Protein AF-A0A3N5EIQ1-F1 (afdb_monomer)

Solvent-accessible surface area (backbone atoms only — not comparable to full-atom values): 29872 Å² total; per-residue (Å²): 108,65,67,77,26,49,30,68,67,49,53,65,46,80,41,81,41,75,64,47,55,27,33,39,35,44,30,34,50,28,81,53,65,60,88,58,40,26,22,29,33,23,51,71,86,40,81,76,41,81,63,47,33,56,21,72,73,45,34,65,56,26,75,36,78,49,78,44,75,75,45,76,23,86,79,37,43,47,42,38,40,38,46,64,76,35,55,64,32,69,38,15,29,43,38,39,42,38,98,91,49,74,52,35,36,24,26,63,31,66,60,51,93,85,22,40,44,40,80,73,75,78,78,66,97,58,64,63,53,59,54,33,25,57,49,26,32,75,44,33,30,74,87,42,8,67,63,49,10,54,48,56,51,68,37,58,100,59,69,84,79,41,56,41,75,84,93,42,59,72,37,70,43,71,29,88,59,57,54,86,64,58,53,65,81,44,50,61,48,60,56,52,59,69,47,56,86,64,43,60,58,68,54,20,38,52,52,44,49,34,55,51,25,52,44,48,23,48,51,31,37,39,46,43,10,19,46,46,24,53,42,47,65,54,43,48,70,75,75,44,69,45,59,46,58,31,90,32,23,30,20,79,84,72,66,73,50,6,26,36,34,35,31,20,77,30,66,80,60,67,83,75,60,78,43,76,48,73,37,43,53,50,71,45,80,42,41,68,43,44,87,45,93,92,42,48,51,46,30,17,17,41,38,33,35,26,30,39,44,32,86,52,65,36,47,24,37,42,33,39,32,25,13,19,21,39,36,34,28,51,71,84,42,76,63,30,86,39,88,52,88,48,73,77,44,77,47,71,27,85,37,74,42,47,49,77,43,71,39,43,37,39,39,38,40,26,27,64,67,66,55,32,34,39,28,40,24,37,50,73,47,53,69,68,58,48,42,48,45,40,62,73,48,51,48,58,47,44,29,53,42,35,53,41,47,53,57,24,50,50,24,46,68,68,52,54,50,36,61,70,50,50,46,34,54,51,36,39,68,71,54,45,41,42,68,74,45,49,57,58,44,55,51,51,22,63,71,66,73,46,82,75,58,71,75,63,48,78,82,82,76,64,80,64,80,71,44,70,31,52,46,70,78,63,55,63,45,48,53,66,35,74,47,74,40,56,37,38,47,50,51,72,59,78,64,82,44,48,31,39,34,35,30,53,66,92,56,94,62,68,49,78,43,72,46,43,79,75,53,94,47,36,28,36,44,76,46,84,37,52,88,52,36,33,34,33,29,38,43,36,27,42,86,93,46,79,44,44,35,44,72,35,38,93,86,49,49,42,60,29,43,50,43,91,114

Radius of gyration: 31.72 Å; Cα contacts (8 Å, |Δi|>4): 1227; chains: 1; bounding box: 74×66×88 Å

Sequence (565 aa):
VLDRTGRDGVCADHLEVPNGTYRVTLQFCEPLPAGRRMFDVLLQGQKVIDGLDITARGGQASALDFRFEAIPVTKGVLDIDFADRIGFPSIAGIIIEGDSFSRRINCGGPAYKNYEADQPPTPRSLPVDDLYREWALHQFGAEVADAAARIFTSMDSRLPEPATWITGPGNVRPNDRAWDEVQKEYTFVDSLQQLRPHVHGKGNLERFDFWLNTFQQMKGMAKLGCLWGAYGRAYDQVVHFKPIPSSMLIPPSASGHGLLGQYFNDTT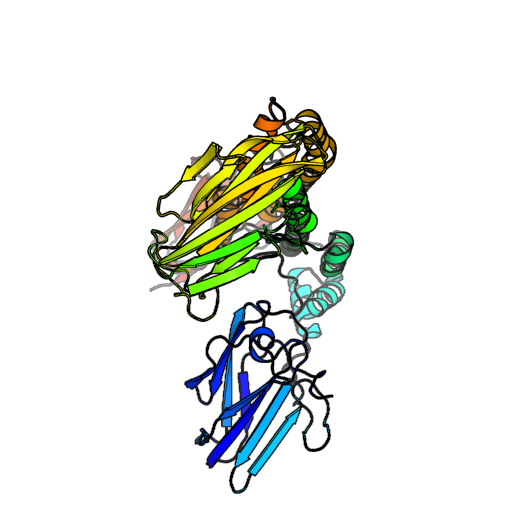RSGAPVLARVDSAIDFHWSRNPPCDGVRPDSFSVRWMGTLLADMSGPGRLGVASDDGARLWVDGRLIVDDWSTHATQATLADFTFEAGRRYDLRLEYFDNTWGAEVQLLGGVMNPDSIRRFVVSTLLPLRKEMVETIHTLYGHLLATVTNSSELGTIANWEQHNFPVLLDDPGAELEKILGRPLSEEMKLSRPYDGPPRVIVPTVRTMAGGNETLRLRVLILSRTPPTDASINWRTMGSARYDSQELKHISRGVYEAVLPVKDADVEYFVAVKVGDQQLYFPASALEMAQTLVVTGY

Structure (mmCIF, N/CA/C/O backbone):
data_AF-A0A3N5EIQ1-F1
#
_entry.id   AF-A0A3N5EIQ1-F1
#
loop_
_atom_site.group_PDB
_atom_site.id
_atom_site.type_symbol
_atom_site.label_atom_id
_atom_site.label_alt_id
_atom_site.label_comp_id
_atom_site.label_asym_id
_atom_site.label_entity_id
_atom_site.label_seq_id
_atom_site.pdbx_PDB_ins_code
_atom_site.Cartn_x
_atom_site.Cartn_y
_atom_site.Cartn_z
_atom_site.occupancy
_atom_site.B_iso_or_equiv
_atom_site.auth_seq_id
_atom_site.auth_comp_id
_atom_site.auth_asym_id
_atom_site.auth_atom_id
_atom_site.pdbx_PDB_model_num
ATOM 1 N N . VAL A 1 1 ? -15.907 -34.937 1.197 1.00 44.56 1 VAL A N 1
ATOM 2 C CA . VAL A 1 1 ? -14.850 -34.942 0.153 1.00 44.56 1 VAL A CA 1
ATOM 3 C C . VAL A 1 1 ? -15.043 -33.812 -0.854 1.00 44.56 1 VAL A C 1
ATOM 5 O O . VAL A 1 1 ? -14.080 -33.101 -1.081 1.00 44.56 1 VAL A O 1
ATOM 8 N N . LEU A 1 2 ? -16.258 -33.593 -1.388 1.00 47.78 2 LEU A N 1
ATOM 9 C CA . LEU A 1 2 ? -16.610 -32.369 -2.148 1.00 47.78 2 LEU A CA 1
ATOM 10 C C . LEU A 1 2 ? -16.484 -31.072 -1.312 1.00 47.78 2 LEU A C 1
ATOM 12 O O . LEU A 1 2 ? -16.389 -29.987 -1.857 1.00 47.78 2 LEU A O 1
ATOM 16 N N . ASP A 1 3 ? -16.438 -31.195 0.016 1.00 47.72 3 ASP A N 1
ATOM 17 C CA . ASP A 1 3 ? -16.150 -30.135 0.998 1.00 47.72 3 ASP A CA 1
ATOM 18 C C . ASP A 1 3 ? -14.651 -29.765 1.102 1.00 47.72 3 ASP A C 1
ATOM 20 O O . ASP A 1 3 ? -14.273 -28.919 1.910 1.00 47.72 3 ASP A O 1
ATOM 24 N N . ARG A 1 4 ? -13.775 -30.429 0.331 1.00 52.53 4 ARG A N 1
ATOM 25 C CA . ARG A 1 4 ? -12.311 -30.236 0.353 1.00 52.53 4 ARG A CA 1
ATOM 26 C C . ARG A 1 4 ? -11.681 -30.085 -1.034 1.00 52.53 4 ARG A C 1
ATOM 28 O O . ARG A 1 4 ? -10.461 -29.975 -1.121 1.00 52.53 4 ARG A O 1
ATOM 35 N N . THR A 1 5 ? -12.479 -30.113 -2.097 1.00 60.88 5 THR A N 1
ATOM 36 C CA . THR A 1 5 ? -12.033 -29.942 -3.485 1.00 60.88 5 THR A CA 1
ATOM 37 C C . THR A 1 5 ? -12.833 -28.809 -4.110 1.00 60.88 5 THR A C 1
ATOM 39 O O . THR A 1 5 ? -14.057 -28.807 -4.025 1.00 60.88 5 THR A O 1
ATOM 42 N N . GLY A 1 6 ? -12.145 -27.826 -4.682 1.00 73.56 6 GLY A N 1
ATOM 43 C CA . GLY A 1 6 ? -12.769 -26.687 -5.341 1.00 73.56 6 GLY A CA 1
ATOM 44 C C . GLY A 1 6 ? -11.808 -26.065 -6.339 1.00 73.56 6 GLY A C 1
ATOM 45 O O . GLY A 1 6 ? -10.592 -26.082 -6.134 1.00 73.56 6 GLY A O 1
ATOM 46 N N . ARG A 1 7 ? -12.359 -25.554 -7.439 1.00 81.88 7 ARG A N 1
ATOM 47 C CA . ARG A 1 7 ? -11.615 -24.751 -8.402 1.00 81.88 7 ARG A CA 1
ATOM 48 C C . ARG A 1 7 ? -11.727 -23.289 -7.975 1.00 81.88 7 ARG A C 1
ATOM 50 O O . ARG A 1 7 ? -12.832 -22.757 -7.924 1.00 81.88 7 ARG A O 1
ATOM 57 N N . ASP A 1 8 ? -10.596 -22.673 -7.652 1.00 81.56 8 ASP A N 1
ATOM 58 C CA . ASP A 1 8 ? -10.480 -21.238 -7.374 1.00 81.56 8 ASP A CA 1
ATOM 59 C C . ASP A 1 8 ? -10.072 -20.483 -8.649 1.00 81.56 8 ASP A C 1
ATOM 61 O O . ASP A 1 8 ? -9.467 -21.069 -9.549 1.00 81.56 8 ASP A O 1
ATOM 65 N N . GLY A 1 9 ? -10.358 -19.178 -8.732 1.00 75.06 9 GLY A N 1
ATOM 66 C CA . GLY A 1 9 ? -9.917 -18.376 -9.885 1.00 75.06 9 GLY A CA 1
ATOM 67 C C . GLY A 1 9 ? -10.737 -18.607 -11.146 1.00 75.06 9 GLY A C 1
ATOM 68 O O . GLY A 1 9 ? -10.230 -18.404 -12.245 1.00 75.06 9 GLY A O 1
ATOM 69 N N . VAL A 1 10 ? -11.978 -19.075 -11.009 1.00 78.56 10 VAL A N 1
ATOM 70 C CA . VAL A 1 10 ? -12.816 -19.417 -12.162 1.00 78.56 10 VAL A CA 1
ATOM 71 C C . VAL A 1 10 ? -13.435 -18.153 -12.739 1.00 78.56 10 VAL A C 1
ATOM 73 O O . VAL A 1 10 ? -14.108 -17.425 -12.019 1.00 78.56 10 VAL A O 1
ATOM 76 N N . CYS A 1 11 ? -13.220 -17.910 -14.032 1.00 78.00 11 CYS A N 1
ATOM 77 C CA . CYS A 1 11 ? -13.864 -16.812 -14.761 1.00 78.00 11 CYS A CA 1
ATOM 78 C C . CYS A 1 11 ? -15.071 -17.301 -15.570 1.00 78.00 11 CYS A C 1
ATOM 80 O O . CYS A 1 11 ? -16.092 -16.625 -15.621 1.00 78.00 11 CYS A O 1
ATOM 82 N N . ALA A 1 12 ? -14.964 -18.480 -16.188 1.00 84.88 12 ALA A N 1
ATOM 83 C CA . ALA A 1 12 ? -16.047 -19.099 -16.941 1.00 84.88 12 ALA A CA 1
ATOM 84 C C . ALA A 1 12 ? -15.842 -20.616 -17.082 1.00 84.88 12 ALA A C 1
ATOM 86 O O . ALA A 1 12 ? -14.709 -21.102 -17.036 1.00 84.88 12 ALA A O 1
ATOM 87 N N . ASP A 1 13 ? -16.938 -21.338 -17.303 1.00 84.38 13 ASP A N 1
ATOM 88 C CA . ASP A 1 13 ? -16.982 -22.727 -17.752 1.00 84.38 13 ASP A CA 1
ATOM 89 C C . ASP A 1 13 ? -17.850 -22.829 -19.013 1.00 84.38 13 ASP A C 1
ATOM 91 O O . ASP A 1 13 ? -19.017 -22.432 -19.017 1.00 84.38 13 ASP A O 1
ATOM 95 N N . HIS A 1 14 ? -17.281 -23.410 -20.072 1.00 90.44 14 HIS A N 1
ATOM 96 C CA . HIS A 1 14 ? -17.964 -23.687 -21.336 1.00 90.44 14 HIS A CA 1
ATOM 97 C C . HIS A 1 14 ? -18.130 -25.198 -21.481 1.00 90.44 14 HIS A C 1
ATOM 99 O O . HIS A 1 14 ? -17.210 -25.908 -21.893 1.00 90.44 14 HIS A O 1
ATOM 105 N N . LEU A 1 15 ? -19.292 -25.713 -21.083 1.00 90.69 15 LEU A N 1
ATOM 106 C CA . LEU A 1 15 ? -19.521 -27.153 -21.001 1.00 90.69 15 LEU A CA 1
ATOM 107 C C . LEU A 1 15 ? -20.270 -27.648 -22.234 1.00 90.69 15 LEU A C 1
ATOM 109 O O . LEU A 1 15 ? -21.439 -27.319 -22.431 1.00 90.69 15 LEU A O 1
ATOM 113 N N . GLU A 1 16 ? -19.616 -28.489 -23.036 1.00 91.94 16 GLU A N 1
ATOM 114 C CA . GLU A 1 16 ? -20.272 -29.173 -24.151 1.00 91.94 16 GLU A CA 1
ATOM 115 C C . GLU A 1 16 ? -21.404 -30.071 -23.633 1.00 91.94 16 GLU A C 1
ATOM 117 O O . GLU A 1 16 ? -21.181 -31.014 -22.860 1.00 91.94 16 GLU A O 1
ATOM 122 N N . VAL A 1 17 ? -22.628 -29.762 -24.059 1.00 93.38 17 VAL A N 1
ATOM 123 C CA . VAL A 1 17 ? -23.848 -30.518 -23.758 1.00 93.38 17 VAL A CA 1
ATOM 124 C C . VAL A 1 17 ? -24.765 -30.499 -24.984 1.00 93.38 17 VAL A C 1
ATOM 126 O O . VAL A 1 17 ? -24.746 -29.529 -25.740 1.00 93.38 17 VAL A O 1
ATOM 129 N N . PRO A 1 18 ? -25.586 -31.536 -25.227 1.00 95.25 18 PRO A N 1
ATOM 130 C CA . PRO A 1 18 ? -26.563 -31.498 -26.312 1.00 95.25 18 PRO A CA 1
ATOM 131 C C . PRO A 1 18 ? -27.481 -30.265 -26.242 1.00 95.25 18 PRO A C 1
ATOM 133 O O . PRO A 1 18 ? -27.691 -29.674 -25.187 1.00 95.25 18 PRO A O 1
ATOM 136 N N . ASN A 1 19 ? -28.074 -29.874 -27.370 1.00 95.19 19 ASN A N 1
ATOM 137 C CA . ASN A 1 19 ? -29.127 -28.862 -27.332 1.00 95.19 19 ASN A CA 1
ATOM 138 C C . ASN A 1 19 ? -30.339 -29.401 -26.571 1.00 95.19 19 ASN A C 1
ATOM 140 O O . ASN A 1 19 ? -30.795 -30.515 -26.829 1.00 95.19 19 ASN A O 1
ATOM 144 N N . GLY A 1 20 ? -30.878 -28.599 -25.661 1.00 94.81 20 GLY A N 1
ATOM 145 C CA . GLY A 1 20 ? -31.955 -29.028 -24.786 1.00 94.81 20 GLY A CA 1
ATOM 146 C C . GLY A 1 20 ? -32.213 -28.051 -23.653 1.00 94.81 20 GLY A C 1
ATOM 147 O O . GLY A 1 20 ? -31.680 -26.942 -23.617 1.00 94.81 20 GLY A O 1
ATOM 148 N N . THR A 1 21 ? -33.056 -28.474 -22.722 1.00 95.88 21 THR A N 1
ATOM 149 C CA . THR A 1 21 ? -33.363 -27.724 -21.510 1.00 95.88 21 THR A CA 1
ATOM 150 C C . THR A 1 21 ? -32.863 -28.511 -20.313 1.00 95.88 21 THR A C 1
ATOM 152 O O . THR A 1 21 ? -33.155 -29.699 -20.182 1.00 95.88 21 THR A O 1
ATOM 155 N N . TYR A 1 22 ? -32.109 -27.842 -19.449 1.00 97.19 22 TYR A N 1
ATOM 156 C CA . TYR A 1 22 ? -31.400 -28.476 -18.351 1.00 97.19 22 TYR A CA 1
ATOM 157 C C . TYR A 1 22 ? -31.787 -27.881 -17.012 1.00 97.19 22 TYR A C 1
ATOM 159 O O . TYR A 1 22 ? -32.065 -26.691 -16.870 1.00 97.19 22 TYR A O 1
ATOM 167 N N . ARG A 1 23 ? -31.733 -28.731 -16.001 1.00 97.94 23 ARG A N 1
ATOM 168 C CA . ARG A 1 23 ? -31.569 -28.326 -14.620 1.00 97.94 23 ARG A CA 1
ATOM 169 C C . ARG A 1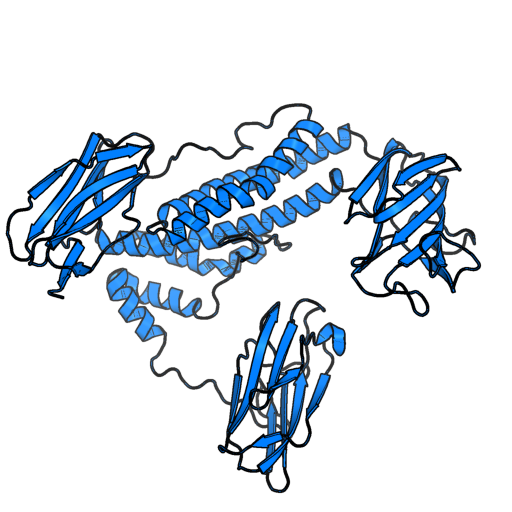 23 ? -30.084 -28.293 -14.305 1.00 97.94 23 ARG A C 1
ATOM 171 O O . ARG A 1 23 ? -29.385 -29.284 -14.511 1.00 97.94 23 ARG A O 1
ATOM 178 N N . VAL A 1 24 ? -29.621 -27.167 -13.783 1.00 97.81 24 VAL A N 1
ATOM 179 C CA . VAL A 1 24 ? -28.218 -26.946 -13.430 1.00 97.81 24 VAL A CA 1
ATOM 180 C C . VAL A 1 24 ? -28.134 -26.718 -11.927 1.00 97.81 24 VAL A C 1
ATOM 182 O O . VAL A 1 24 ? -28.795 -25.826 -11.404 1.00 97.81 24 VAL A O 1
ATOM 185 N N . THR A 1 25 ? -27.351 -27.531 -11.219 1.00 97.88 25 THR A N 1
ATOM 186 C CA . THR A 1 25 ? -27.012 -27.293 -9.808 1.00 97.88 25 THR A CA 1
ATOM 187 C C . THR A 1 25 ? -25.543 -26.923 -9.705 1.00 97.88 25 THR A C 1
ATOM 189 O O . THR A 1 25 ? -24.683 -27.701 -10.115 1.00 97.88 25 THR A O 1
ATOM 192 N N . LEU A 1 26 ? -25.270 -25.747 -9.153 1.00 96.62 26 LEU A N 1
ATOM 193 C CA . LEU A 1 26 ? -23.928 -25.280 -8.830 1.00 96.62 26 LEU A CA 1
ATOM 194 C C . LEU A 1 26 ? -23.684 -25.508 -7.343 1.00 96.62 26 LEU A C 1
ATOM 196 O O . LEU A 1 26 ? -24.507 -25.114 -6.516 1.00 96.62 26 LEU A O 1
ATOM 200 N N . GLN A 1 27 ? -22.579 -26.167 -7.020 1.00 95.00 27 GLN A N 1
ATOM 201 C CA . GLN A 1 27 ? -22.233 -26.570 -5.662 1.00 95.00 27 GLN A CA 1
ATOM 202 C C . GLN A 1 27 ? -20.991 -25.819 -5.204 1.00 95.00 27 GLN A C 1
ATOM 204 O O . GLN A 1 27 ? -19.982 -25.772 -5.909 1.00 95.00 27 GLN A O 1
ATOM 209 N N . PHE A 1 28 ? -21.059 -25.263 -4.003 1.00 93.56 28 PHE A N 1
ATOM 210 C CA . PHE A 1 28 ? -20.037 -24.413 -3.413 1.00 93.56 28 PHE A CA 1
ATOM 211 C C . PHE A 1 28 ? -19.652 -24.925 -2.026 1.00 93.56 28 PHE A C 1
ATOM 213 O O . PHE A 1 28 ? -20.469 -25.499 -1.307 1.00 93.56 28 PHE A O 1
ATOM 220 N N . CYS A 1 29 ? -18.401 -24.699 -1.640 1.00 89.94 29 CYS A N 1
ATOM 221 C CA . CYS A 1 29 ? -17.914 -24.904 -0.283 1.00 89.94 29 CYS A CA 1
ATOM 222 C C . CYS A 1 29 ? -16.720 -23.975 -0.062 1.00 89.94 29 CYS A C 1
ATOM 224 O O . CYS A 1 29 ? -15.819 -23.924 -0.897 1.00 89.94 29 CYS A O 1
ATOM 226 N N . GLU A 1 30 ? -16.710 -23.243 1.049 1.00 87.31 30 GLU A N 1
ATOM 227 C CA . GLU A 1 30 ? -15.716 -22.198 1.298 1.00 87.31 30 GLU A CA 1
ATOM 228 C C . GLU A 1 30 ? -15.055 -22.373 2.670 1.00 87.31 30 GLU A C 1
ATOM 230 O O . GLU A 1 30 ? -15.735 -22.258 3.691 1.00 87.31 30 GLU A O 1
ATOM 235 N N . PRO A 1 31 ? -13.738 -22.641 2.739 1.00 83.69 31 PRO A N 1
ATOM 236 C CA . PRO A 1 31 ? -13.016 -22.656 4.007 1.00 83.69 31 PRO A CA 1
ATOM 237 C C . PRO A 1 31 ? -12.703 -21.255 4.557 1.00 83.69 31 PRO A C 1
ATOM 239 O O . PRO A 1 31 ? -12.363 -21.149 5.737 1.00 83.69 31 PRO A O 1
ATOM 242 N N . LEU A 1 32 ? -12.767 -20.192 3.748 1.00 83.00 32 LEU A N 1
ATOM 243 C CA . LEU A 1 32 ? -12.453 -18.828 4.186 1.00 83.00 32 LEU A CA 1
ATOM 244 C C . LEU A 1 32 ? -13.567 -18.211 5.060 1.00 83.00 32 LEU A C 1
ATOM 246 O O . LEU A 1 32 ? -14.737 -18.563 4.916 1.00 83.00 32 LEU A O 1
ATOM 250 N N . PRO A 1 33 ? -13.241 -17.253 5.952 1.00 86.94 33 PRO A N 1
ATOM 251 C CA . PRO A 1 33 ? -14.244 -16.451 6.655 1.00 86.94 33 PRO A CA 1
ATOM 252 C C . PRO A 1 33 ? -15.137 -15.636 5.704 1.00 86.94 33 PRO A C 1
ATOM 254 O O . PRO A 1 33 ? -14.731 -15.314 4.585 1.00 86.94 33 PRO A O 1
ATOM 257 N N . ALA A 1 34 ? -16.324 -15.246 6.181 1.00 90.00 34 ALA A N 1
ATOM 258 C CA . ALA A 1 34 ? -17.224 -14.341 5.461 1.00 90.00 34 ALA A CA 1
ATOM 259 C C . ALA A 1 34 ? -16.532 -13.009 5.108 1.00 90.00 34 ALA A C 1
ATOM 261 O O . ALA A 1 34 ? -15.624 -12.552 5.805 1.00 90.00 34 ALA A O 1
ATOM 262 N N . GLY A 1 35 ? -16.949 -12.396 4.003 1.00 84.19 35 GLY A N 1
ATOM 263 C CA . GLY A 1 35 ? -16.434 -11.131 3.477 1.00 84.19 35 GLY A CA 1
ATOM 264 C C . GLY A 1 35 ? -15.108 -11.240 2.721 1.00 84.19 35 GLY A C 1
ATOM 265 O O . GLY A 1 35 ? -14.626 -10.245 2.185 1.00 84.19 35 GLY A O 1
ATOM 266 N N . ARG A 1 36 ? -14.494 -12.429 2.655 1.00 86.00 36 ARG A N 1
ATOM 267 C CA . ARG A 1 36 ? -13.220 -12.639 1.941 1.00 86.00 36 ARG A CA 1
ATOM 268 C C . ARG A 1 36 ? -13.395 -12.909 0.452 1.00 86.00 36 ARG A C 1
ATOM 270 O O . ARG A 1 36 ? -12.456 -12.657 -0.301 1.00 86.00 36 ARG A O 1
ATOM 277 N N . ARG A 1 37 ? -14.561 -13.420 0.049 1.00 88.00 37 ARG A N 1
ATOM 278 C CA . ARG A 1 37 ? -14.877 -13.757 -1.337 1.00 88.00 37 ARG A CA 1
ATOM 279 C C . ARG A 1 37 ? -16.328 -13.414 -1.661 1.00 88.00 37 ARG A C 1
ATOM 281 O O . ARG A 1 37 ? -17.230 -13.867 -0.964 1.00 88.00 37 ARG A O 1
ATOM 288 N N . MET A 1 38 ? -16.535 -12.623 -2.707 1.00 92.06 38 MET A N 1
ATOM 289 C CA . MET A 1 38 ? -17.845 -12.226 -3.209 1.00 92.06 38 MET A CA 1
ATOM 290 C C . MET A 1 38 ? -17.814 -12.143 -4.732 1.00 92.06 38 MET A C 1
ATOM 292 O O . MET A 1 38 ? -16.933 -11.490 -5.291 1.00 92.06 38 MET A O 1
ATOM 296 N N . PHE A 1 39 ? -18.773 -12.782 -5.400 1.00 94.56 39 PHE A N 1
ATOM 297 C CA . PHE A 1 39 ? -18.836 -12.817 -6.862 1.00 94.56 39 PHE A CA 1
ATOM 298 C C . PHE A 1 39 ? -20.258 -13.043 -7.383 1.00 94.56 39 PHE A C 1
ATOM 300 O O . PHE A 1 39 ? -21.110 -13.594 -6.691 1.00 94.56 39 PHE A O 1
ATOM 307 N N . ASP A 1 40 ? -20.515 -12.623 -8.616 1.00 95.31 40 ASP A N 1
ATOM 308 C CA . ASP A 1 40 ? -21.752 -12.921 -9.334 1.00 95.31 40 ASP A CA 1
ATOM 309 C C . ASP A 1 40 ? -21.610 -14.222 -10.123 1.00 95.31 40 ASP A C 1
ATOM 311 O O . ASP A 1 40 ? -20.507 -14.596 -10.523 1.00 95.31 40 ASP A O 1
ATOM 315 N N . VAL A 1 41 ? -22.741 -14.871 -10.403 1.00 97.00 41 VAL A N 1
ATOM 316 C CA . VAL A 1 41 ? -22.807 -16.021 -11.310 1.00 97.00 41 VAL A CA 1
ATOM 317 C C . VAL A 1 41 ? -23.822 -15.744 -12.404 1.00 97.00 41 VAL A C 1
ATOM 319 O O . VAL A 1 41 ? -24.947 -15.313 -12.124 1.00 97.00 41 VAL A O 1
ATOM 322 N N . LEU A 1 42 ? -23.438 -16.014 -13.646 1.00 97.06 42 LEU A N 1
ATOM 323 C CA . LEU A 1 42 ? -24.301 -15.945 -14.809 1.00 97.06 42 LEU A CA 1
ATOM 324 C C . LEU A 1 42 ? -24.448 -17.336 -15.430 1.00 97.06 42 LEU A C 1
ATOM 326 O O . LEU A 1 42 ? -23.495 -18.106 -15.488 1.00 97.06 42 LEU A O 1
ATOM 330 N N . LEU A 1 43 ? -25.649 -17.650 -15.908 1.00 96.00 43 LEU A N 1
ATOM 331 C CA . LEU A 1 43 ? -25.927 -18.830 -16.722 1.00 96.00 43 LEU A CA 1
ATOM 332 C C . LEU A 1 43 ? -26.464 -18.372 -18.069 1.00 96.00 43 LEU A C 1
ATOM 334 O O . LEU A 1 43 ? -27.436 -17.615 -18.118 1.00 96.00 43 LEU A O 1
ATOM 338 N N . GLN A 1 44 ? -25.841 -18.821 -19.160 1.00 93.69 44 GLN A N 1
ATOM 339 C CA . GLN A 1 44 ? -26.194 -18.405 -20.524 1.00 93.69 44 GLN A CA 1
ATOM 340 C C . GLN A 1 44 ? -26.244 -16.868 -20.671 1.00 93.69 44 GLN A C 1
ATOM 342 O O . GLN A 1 44 ? -27.165 -16.310 -21.277 1.00 93.69 44 GLN A O 1
ATOM 347 N N . GLY A 1 45 ? -25.286 -16.169 -20.046 1.00 91.44 45 GLY A N 1
ATOM 348 C CA . GLY A 1 45 ? -25.186 -14.705 -20.035 1.00 91.44 45 GLY A CA 1
ATOM 349 C C . GLY A 1 45 ? -26.227 -13.969 -19.178 1.00 91.44 45 GLY A C 1
ATOM 350 O O . GLY A 1 45 ? -26.236 -12.739 -19.156 1.00 91.44 45 GLY A O 1
ATOM 351 N N . GLN A 1 46 ? -27.112 -14.675 -18.467 1.00 94.12 46 GLN A N 1
ATOM 352 C CA . GLN A 1 46 ? -28.068 -14.077 -17.530 1.00 94.12 46 GLN A CA 1
ATOM 353 C C . GLN A 1 46 ? -27.552 -14.194 -16.103 1.00 94.12 46 GLN A C 1
ATOM 355 O O . GLN A 1 46 ? -27.227 -15.290 -15.659 1.00 94.12 46 GLN A O 1
ATOM 360 N N . LYS A 1 47 ? -27.515 -13.085 -15.356 1.00 96.19 47 LYS A N 1
ATOM 361 C CA . LYS A 1 47 ? -27.123 -13.110 -13.941 1.00 96.19 47 LYS A CA 1
ATOM 362 C C . LYS A 1 47 ? -28.157 -13.877 -13.119 1.00 96.19 47 LYS A C 1
ATOM 364 O O . LYS A 1 47 ? -29.315 -13.474 -13.051 1.00 96.19 47 LYS A O 1
ATOM 369 N N . VAL A 1 48 ? -27.719 -14.966 -12.495 1.00 97.12 48 VAL A N 1
ATOM 370 C CA . VAL A 1 48 ? -28.553 -15.859 -11.681 1.00 97.12 48 VAL A CA 1
ATOM 371 C C . VAL A 1 48 ? -28.199 -15.825 -10.194 1.00 97.12 48 VAL A C 1
ATOM 373 O O . VAL A 1 48 ? -29.042 -16.168 -9.367 1.00 97.12 48 VAL A O 1
ATOM 376 N N . ILE A 1 49 ? -26.989 -15.379 -9.839 1.00 96.81 49 ILE A N 1
ATOM 377 C CA . ILE A 1 49 ? -26.600 -15.061 -8.460 1.00 96.81 49 ILE A CA 1
ATOM 378 C C . ILE A 1 49 ? -25.919 -13.688 -8.447 1.00 96.81 49 ILE A C 1
ATOM 380 O O . ILE A 1 49 ? -25.035 -13.426 -9.260 1.00 96.81 49 ILE A O 1
ATOM 384 N N . ASP A 1 50 ? -26.345 -12.819 -7.532 1.00 96.19 50 ASP A N 1
ATOM 385 C CA . ASP A 1 50 ? -25.826 -11.461 -7.341 1.00 96.19 50 ASP A CA 1
ATOM 386 C C . ASP A 1 50 ? -25.099 -11.379 -5.989 1.00 96.19 50 ASP A C 1
ATOM 388 O O . ASP A 1 50 ? -25.727 -11.528 -4.941 1.00 96.19 50 ASP A O 1
ATOM 392 N N . GLY A 1 51 ? -23.778 -11.189 -6.015 1.00 94.06 51 GLY A N 1
ATOM 393 C CA . GLY A 1 51 ? -22.939 -10.991 -4.834 1.00 94.06 51 GLY A CA 1
ATOM 394 C C . GLY A 1 51 ? -22.886 -12.184 -3.875 1.00 94.06 51 GLY A C 1
ATOM 395 O O . GLY A 1 51 ? -23.111 -12.017 -2.678 1.00 94.06 51 GLY A O 1
ATOM 396 N N . LEU A 1 52 ? -22.581 -13.386 -4.370 1.00 96.25 52 LEU A N 1
ATOM 397 C CA . LEU A 1 52 ? -22.460 -14.587 -3.544 1.00 96.25 52 LEU A CA 1
ATOM 398 C C . LEU A 1 52 ? -21.256 -14.517 -2.602 1.00 96.25 52 LEU A C 1
ATOM 400 O O . LEU A 1 52 ? -20.117 -14.631 -3.045 1.00 96.25 52 LEU A O 1
ATOM 404 N N . ASP A 1 53 ? -21.528 -14.448 -1.302 1.00 95.88 53 ASP A N 1
ATOM 405 C CA . ASP A 1 53 ? -20.596 -14.831 -0.240 1.00 95.88 53 ASP A CA 1
ATOM 406 C C . ASP A 1 53 ? -20.995 -16.217 0.289 1.00 95.88 53 ASP A C 1
ATOM 408 O O . ASP A 1 53 ? -22.030 -16.384 0.945 1.00 95.88 53 ASP A O 1
ATOM 412 N N . ILE A 1 54 ? -20.186 -17.228 -0.039 1.00 93.44 54 ILE A N 1
ATOM 413 C CA . ILE A 1 54 ? -20.470 -18.632 0.289 1.00 93.44 54 ILE A CA 1
ATOM 414 C C . ILE A 1 54 ? -20.525 -18.826 1.810 1.00 93.44 54 ILE A C 1
ATOM 416 O O . ILE A 1 54 ? -21.441 -19.481 2.306 1.00 93.44 54 ILE A O 1
ATOM 420 N N . THR A 1 55 ? -19.592 -18.234 2.559 1.00 91.88 55 THR A N 1
ATOM 421 C CA . THR A 1 55 ? -19.492 -18.423 4.013 1.00 91.88 55 THR A CA 1
ATOM 422 C C . THR A 1 55 ? -20.588 -17.673 4.753 1.00 91.88 55 THR A C 1
ATOM 424 O O . THR A 1 55 ? -21.177 -18.229 5.680 1.00 91.88 55 THR A O 1
ATOM 427 N N . ALA A 1 56 ? -20.922 -16.452 4.331 1.00 91.62 56 ALA A N 1
ATOM 428 C CA . ALA A 1 56 ? -22.045 -15.715 4.908 1.00 91.62 56 ALA A CA 1
ATOM 429 C C . ALA A 1 56 ? -23.387 -16.416 4.644 1.00 91.62 56 ALA A C 1
ATOM 431 O O . ALA A 1 56 ? -24.300 -16.335 5.466 1.00 91.62 56 ALA A O 1
ATOM 432 N N . ARG A 1 57 ? -23.519 -17.106 3.502 1.00 91.31 57 ARG A N 1
ATOM 433 C CA . ARG A 1 57 ? -24.776 -17.745 3.100 1.00 91.31 57 ARG A CA 1
ATOM 434 C C . ARG A 1 57 ? -24.943 -19.176 3.608 1.00 91.31 57 ARG A C 1
ATOM 436 O O . ARG A 1 57 ? -26.044 -19.535 4.015 1.00 91.31 57 ARG A O 1
ATOM 443 N N . GLY A 1 58 ? -23.894 -19.990 3.529 1.00 85.75 58 GLY A N 1
ATOM 444 C CA . GLY A 1 58 ? -23.916 -21.424 3.830 1.00 85.75 58 GLY A CA 1
ATOM 445 C C . GLY A 1 58 ? -23.196 -21.818 5.120 1.00 85.75 58 GLY A C 1
ATOM 446 O O . GLY A 1 58 ? -23.394 -22.931 5.598 1.00 85.75 58 GLY A O 1
ATOM 447 N N . GLY A 1 59 ? -22.398 -20.919 5.703 1.00 84.88 59 GLY A N 1
ATOM 448 C CA . GLY A 1 59 ? -21.500 -21.221 6.816 1.00 84.88 59 GLY A CA 1
ATOM 449 C C . GLY A 1 59 ? -20.118 -21.686 6.349 1.00 84.88 59 GLY A C 1
ATOM 450 O O . GLY A 1 59 ? -19.940 -22.212 5.251 1.00 84.88 59 GLY A O 1
ATOM 451 N N . GLN A 1 60 ? -19.111 -21.485 7.200 1.00 86.06 60 GLN A N 1
ATOM 452 C CA . GLN A 1 60 ? -17.725 -21.828 6.879 1.00 86.06 60 GLN A CA 1
ATOM 453 C C . GLN A 1 60 ? -17.562 -23.348 6.739 1.00 86.06 60 GLN A C 1
ATOM 455 O O . GLN A 1 60 ? -18.083 -24.116 7.549 1.00 86.06 60 GLN A O 1
ATOM 460 N N . ALA A 1 61 ? -16.836 -23.774 5.705 1.00 83.50 61 ALA A N 1
ATOM 461 C CA . ALA A 1 61 ? -16.589 -25.170 5.338 1.00 83.50 61 ALA A CA 1
ATOM 462 C C . ALA A 1 61 ? -17.869 -26.019 5.196 1.00 83.50 61 ALA A C 1
ATOM 464 O O . ALA A 1 61 ? -17.855 -27.229 5.431 1.00 83.50 61 ALA A O 1
ATOM 465 N N . SER A 1 62 ? -18.981 -25.378 4.834 1.00 85.81 62 SER A N 1
ATOM 466 C CA . SER A 1 62 ? -20.277 -26.024 4.642 1.00 85.81 62 SER A CA 1
ATOM 467 C C . SER A 1 62 ? -20.652 -26.040 3.163 1.00 85.81 62 SER A C 1
ATOM 469 O O . SER A 1 62 ? -20.338 -25.112 2.417 1.00 85.81 62 SER A O 1
ATOM 471 N N . ALA A 1 63 ? -21.317 -27.113 2.736 1.00 87.94 63 ALA A N 1
ATOM 472 C CA . ALA A 1 63 ? -21.797 -27.241 1.367 1.00 87.94 63 ALA A CA 1
ATOM 473 C C . ALA A 1 63 ? -22.994 -26.311 1.124 1.00 87.94 63 ALA A C 1
ATOM 475 O O . ALA A 1 63 ? -23.919 -26.253 1.937 1.00 87.94 63 ALA A O 1
ATOM 476 N N . LEU A 1 64 ? -22.986 -25.625 -0.015 1.00 93.12 64 LEU A N 1
ATOM 477 C CA . LEU A 1 64 ? -24.032 -24.711 -0.447 1.00 93.12 64 LEU A CA 1
ATOM 478 C C . LEU A 1 64 ? -24.376 -24.983 -1.913 1.00 93.12 64 LEU A C 1
ATOM 480 O O . LEU A 1 64 ? -23.532 -24.822 -2.789 1.00 93.12 64 LEU A O 1
ATOM 484 N N . ASP A 1 65 ? -25.628 -25.348 -2.175 1.00 95.38 65 ASP A N 1
ATOM 485 C CA . ASP A 1 65 ? -26.102 -25.696 -3.515 1.00 95.38 65 ASP A CA 1
ATOM 486 C C . ASP A 1 65 ? -27.094 -24.644 -4.032 1.00 95.38 65 ASP A C 1
ATOM 488 O O . ASP A 1 65 ? -28.055 -24.283 -3.348 1.00 95.38 65 ASP A O 1
ATOM 492 N N . PHE A 1 66 ? -26.903 -24.204 -5.275 1.00 97.06 66 PHE A N 1
ATOM 493 C CA . PHE A 1 66 ? -27.857 -23.377 -6.012 1.00 97.06 66 PHE A CA 1
ATOM 494 C C . PHE A 1 66 ? -28.379 -24.141 -7.211 1.00 97.06 66 PHE A C 1
ATOM 496 O O . PHE A 1 66 ? -27.606 -24.608 -8.045 1.00 97.06 66 PHE A O 1
ATOM 503 N N . ARG A 1 67 ? -29.701 -24.256 -7.307 1.00 97.69 67 ARG A N 1
ATOM 504 C CA . ARG A 1 67 ? -30.367 -25.030 -8.348 1.00 97.69 67 ARG A CA 1
ATOM 505 C C . ARG A 1 67 ? -31.190 -24.124 -9.248 1.00 97.69 67 ARG A C 1
ATOM 507 O O . ARG A 1 67 ? -32.046 -23.382 -8.774 1.00 97.69 67 ARG A O 1
ATOM 514 N N . PHE A 1 68 ? -30.955 -24.253 -10.545 1.00 97.44 68 PHE A N 1
ATOM 515 C CA . PHE A 1 68 ? -31.603 -23.491 -11.598 1.00 97.44 68 PHE A CA 1
ATOM 516 C C . PHE A 1 68 ? -32.346 -24.447 -12.521 1.00 97.44 68 PHE A C 1
ATOM 518 O O . PHE A 1 68 ? -31.779 -25.419 -13.021 1.00 97.44 68 PHE A O 1
ATOM 525 N N . GLU A 1 69 ? -33.634 -24.194 -12.711 1.00 96.75 69 GLU A N 1
ATOM 526 C CA . GLU A 1 69 ? -34.496 -25.006 -13.564 1.00 96.75 69 GLU A CA 1
ATOM 527 C C . GLU A 1 69 ? -34.627 -24.369 -14.946 1.00 96.75 69 GLU A C 1
ATOM 529 O O . GLU A 1 69 ? -34.529 -23.153 -15.100 1.00 96.75 69 GLU A O 1
ATOM 534 N N . ALA A 1 70 ? -34.925 -25.206 -15.936 1.00 94.12 70 ALA A N 1
ATOM 535 C CA . ALA A 1 70 ? -35.292 -24.779 -17.279 1.00 94.12 70 ALA A CA 1
ATOM 536 C C . ALA A 1 70 ? -34.245 -23.906 -18.009 1.00 94.12 70 ALA A C 1
ATOM 538 O O . ALA A 1 70 ? -34.611 -22.985 -18.737 1.00 94.12 70 ALA A O 1
ATOM 539 N N . ILE A 1 71 ? -32.951 -24.216 -17.867 1.00 96.88 71 ILE A N 1
ATOM 540 C CA . ILE A 1 71 ? -31.856 -23.520 -18.558 1.00 96.88 71 ILE A CA 1
ATOM 541 C C . ILE A 1 71 ? -31.766 -23.985 -20.020 1.00 96.88 71 ILE A C 1
ATOM 543 O O . ILE A 1 71 ? -31.473 -25.160 -20.262 1.00 96.88 71 ILE A O 1
ATOM 547 N N . PRO A 1 72 ? -32.016 -23.111 -21.014 1.00 95.62 72 PRO A N 1
ATOM 548 C CA . PRO A 1 72 ? -31.988 -23.495 -22.419 1.00 95.62 72 PRO A CA 1
ATOM 549 C C . PRO A 1 72 ? -30.560 -23.490 -22.980 1.00 95.62 72 PRO A C 1
ATOM 551 O O . PRO A 1 72 ? -29.839 -22.498 -22.877 1.00 95.62 72 PRO A O 1
ATOM 554 N N . VAL A 1 73 ? -30.176 -24.565 -23.665 1.00 95.75 73 VAL A N 1
ATOM 555 C CA . VAL A 1 73 ? -28.932 -24.673 -24.437 1.00 95.75 73 VAL A CA 1
ATOM 556 C C . VAL A 1 73 ? -29.271 -24.861 -25.913 1.00 95.75 73 VAL A C 1
ATOM 558 O O . VAL A 1 73 ? -29.931 -25.825 -26.295 1.00 95.75 73 VAL A O 1
ATOM 561 N N . THR A 1 74 ? -28.832 -23.915 -26.748 1.00 93.69 74 THR A N 1
ATOM 562 C CA . THR A 1 74 ? -29.162 -23.865 -28.188 1.00 93.69 74 THR A CA 1
ATOM 563 C C . THR A 1 74 ? -27.949 -23.989 -29.111 1.00 93.69 74 THR A C 1
ATOM 565 O O . THR A 1 74 ? -28.113 -24.208 -30.313 1.00 93.69 74 THR A O 1
ATOM 568 N N . LYS A 1 75 ? -26.734 -23.871 -28.563 1.00 90.81 75 LYS A N 1
ATOM 569 C CA . LYS A 1 75 ? -25.465 -23.873 -29.310 1.00 90.81 75 LYS A CA 1
ATOM 570 C C . LYS A 1 75 ? -24.543 -25.043 -28.948 1.00 90.81 75 LYS A C 1
ATOM 572 O O . LYS A 1 75 ? -23.358 -24.991 -29.242 1.00 90.81 75 LYS A O 1
ATOM 577 N N . GLY A 1 76 ? -25.072 -26.076 -28.299 1.00 92.75 76 GLY A N 1
ATOM 578 C CA . GLY A 1 76 ? -24.309 -27.244 -27.857 1.00 92.75 76 GLY A CA 1
ATOM 579 C C . GLY A 1 76 ? -23.360 -26.969 -26.685 1.00 92.75 76 GLY A C 1
ATOM 580 O O . GLY A 1 76 ? -22.500 -27.793 -26.386 1.00 92.75 76 GLY A O 1
ATOM 581 N N . VAL A 1 77 ? -23.486 -25.802 -26.048 1.00 93.38 77 VAL A N 1
ATOM 582 C CA . VAL A 1 77 ? -22.626 -25.344 -24.954 1.00 93.38 77 VAL A CA 1
ATOM 583 C C . VAL A 1 77 ? -23.494 -24.703 -23.874 1.00 93.38 77 VAL A C 1
ATOM 585 O O . VAL A 1 77 ? -24.362 -23.875 -24.173 1.00 93.38 77 VAL A O 1
ATOM 588 N N . LEU A 1 78 ? -23.279 -25.128 -22.630 1.00 95.31 78 LEU A N 1
ATOM 589 C CA . LEU A 1 78 ? -23.771 -24.463 -21.430 1.00 95.31 78 LEU A CA 1
ATOM 590 C C . LEU A 1 78 ? -22.672 -23.532 -20.913 1.00 95.31 78 LEU A C 1
ATOM 592 O O . LEU A 1 78 ? -21.628 -24.010 -20.468 1.00 95.31 78 LEU A O 1
ATOM 596 N N . ASP A 1 79 ? -22.942 -22.232 -20.958 1.00 94.94 79 ASP A N 1
ATOM 597 C CA . ASP A 1 79 ? -22.058 -21.186 -20.459 1.00 94.94 79 ASP A CA 1
ATOM 598 C C . ASP A 1 79 ? -22.396 -20.855 -19.000 1.00 94.94 79 ASP A C 1
ATOM 600 O O . ASP A 1 79 ? -23.556 -20.582 -18.654 1.00 94.94 79 ASP A O 1
ATOM 604 N N . ILE A 1 80 ? -21.370 -20.880 -18.151 1.00 95.62 80 ILE A N 1
ATOM 605 C CA . ILE A 1 80 ? -21.422 -20.482 -16.744 1.00 95.62 80 ILE A CA 1
ATOM 606 C C . ILE A 1 80 ? -20.325 -19.443 -16.529 1.00 95.62 80 ILE A C 1
ATOM 608 O O . ILE A 1 80 ? -19.150 -19.793 -16.565 1.00 95.62 80 ILE A O 1
ATOM 612 N N . ASP A 1 81 ? -20.689 -18.187 -16.292 1.00 93.31 81 ASP A N 1
ATOM 613 C CA . ASP A 1 81 ? -19.719 -17.111 -16.070 1.00 93.31 81 ASP A CA 1
ATOM 614 C C . ASP A 1 81 ? -19.694 -16.696 -14.600 1.00 93.31 81 ASP A C 1
ATOM 616 O O . ASP A 1 81 ? -20.722 -16.685 -13.916 1.00 93.31 81 ASP A O 1
ATOM 620 N N . PHE A 1 82 ? -18.519 -16.294 -14.127 1.00 94.00 82 PHE A N 1
ATOM 621 C CA . PHE A 1 82 ? -18.305 -15.783 -12.781 1.00 94.00 82 PHE A CA 1
ATOM 622 C C . PHE A 1 82 ? -17.692 -14.389 -12.873 1.00 94.00 82 PHE A C 1
ATOM 624 O O . PHE A 1 82 ? -16.680 -14.195 -13.543 1.00 94.00 82 PHE A O 1
ATOM 631 N N . ALA A 1 83 ? -18.294 -13.414 -12.192 1.00 89.44 83 ALA A N 1
ATOM 632 C CA . ALA A 1 83 ? -17.758 -12.055 -12.136 1.00 89.44 83 ALA A CA 1
ATOM 633 C C . ALA A 1 83 ? -17.336 -11.729 -10.706 1.00 89.44 83 ALA A C 1
ATOM 635 O O . ALA A 1 83 ? -18.172 -11.653 -9.803 1.00 89.44 83 ALA A O 1
ATOM 636 N N . ASP A 1 84 ? -16.037 -11.561 -10.491 1.00 88.50 84 ASP A N 1
ATOM 637 C CA . ASP A 1 84 ? -15.479 -11.253 -9.185 1.00 88.50 84 ASP A CA 1
ATOM 638 C C . ASP A 1 84 ? -15.873 -9.851 -8.703 1.00 88.50 84 ASP A C 1
ATOM 640 O O . ASP A 1 84 ? -16.030 -8.906 -9.476 1.00 88.50 84 ASP A O 1
ATOM 644 N N . ARG A 1 85 ? -16.062 -9.719 -7.388 1.00 88.75 85 ARG A N 1
ATOM 645 C CA . ARG A 1 85 ? -16.214 -8.425 -6.704 1.00 88.75 85 ARG A CA 1
ATOM 646 C C . ARG A 1 85 ? -15.164 -8.258 -5.619 1.00 88.75 85 ARG A C 1
ATOM 648 O O . ARG A 1 85 ? -14.553 -7.202 -5.492 1.00 88.75 85 ARG A O 1
ATOM 655 N N . ILE A 1 86 ? -14.979 -9.304 -4.818 1.00 83.25 86 ILE A N 1
ATOM 656 C CA . ILE A 1 86 ? -13.977 -9.385 -3.757 1.00 83.25 86 ILE A CA 1
ATOM 657 C C . ILE A 1 86 ? -13.372 -10.781 -3.837 1.00 83.25 86 ILE A C 1
ATOM 659 O O . ILE A 1 86 ? -14.096 -11.755 -3.673 1.00 83.25 86 ILE A O 1
ATOM 663 N N . GLY A 1 87 ? -12.064 -10.893 -4.062 1.00 80.50 87 GLY A N 1
ATOM 664 C CA . GLY A 1 87 ? -11.398 -12.193 -4.195 1.00 80.50 87 GLY A CA 1
ATOM 665 C C . GLY A 1 87 ? -11.858 -13.003 -5.415 1.00 80.50 87 GLY A C 1
ATOM 666 O O . GLY A 1 87 ? -12.805 -12.654 -6.113 1.00 80.50 87 GLY A O 1
ATOM 667 N N . PHE A 1 88 ? -11.166 -14.106 -5.683 1.00 85.50 88 PHE A N 1
ATOM 668 C CA . PHE A 1 88 ? -11.422 -14.918 -6.870 1.00 85.50 88 PHE A CA 1
ATOM 669 C C . PHE A 1 88 ? -12.600 -15.884 -6.681 1.00 85.50 88 PHE A C 1
ATOM 671 O O . PHE A 1 88 ? -12.619 -16.561 -5.651 1.00 85.50 88 PHE A O 1
ATOM 678 N N . PRO A 1 89 ? -13.528 -16.040 -7.649 1.00 89.69 89 PRO A N 1
ATOM 679 C CA . PRO A 1 89 ? -14.653 -16.967 -7.555 1.00 89.69 89 PRO A CA 1
ATOM 680 C C . PRO A 1 89 ? -14.208 -18.412 -7.325 1.00 89.69 89 PRO A C 1
ATOM 682 O O . PRO A 1 89 ? -13.096 -18.804 -7.689 1.00 89.69 89 PRO A O 1
ATOM 685 N N . SER A 1 90 ? -15.086 -19.199 -6.707 1.00 90.81 90 SER A N 1
ATOM 686 C CA . SER A 1 90 ? -14.861 -20.618 -6.422 1.00 90.81 90 SER A CA 1
ATOM 687 C C . SER A 1 90 ? -16.079 -21.443 -6.800 1.00 90.81 90 SER A C 1
ATOM 689 O O . SER A 1 90 ? -17.205 -20.967 -6.669 1.00 90.81 90 SER A O 1
ATOM 691 N N . ILE A 1 91 ? -15.851 -22.682 -7.233 1.00 93.44 91 ILE A N 1
ATOM 692 C CA . ILE A 1 91 ? -16.893 -23.693 -7.417 1.00 93.44 91 ILE A CA 1
ATOM 693 C C . ILE A 1 91 ? -16.363 -25.083 -7.046 1.00 93.44 91 ILE A C 1
ATOM 695 O O . ILE A 1 91 ? -15.228 -25.438 -7.367 1.00 93.44 91 ILE A O 1
ATOM 699 N N . ALA A 1 92 ? -17.182 -25.875 -6.352 1.00 92.56 92 ALA A N 1
ATOM 700 C CA . ALA A 1 92 ? -16.831 -27.218 -5.879 1.00 92.56 92 ALA A CA 1
ATOM 701 C C . ALA A 1 92 ? -17.416 -28.328 -6.764 1.00 92.56 92 ALA A C 1
ATOM 703 O O . ALA A 1 92 ? -16.835 -29.405 -6.896 1.00 92.56 92 ALA A O 1
ATOM 704 N N . GLY A 1 93 ? -18.556 -28.079 -7.409 1.00 93.50 93 GLY A N 1
ATOM 705 C CA . GLY A 1 93 ? -19.140 -29.047 -8.326 1.00 93.50 93 GLY A CA 1
ATOM 706 C C . GLY A 1 93 ? -20.239 -28.477 -9.204 1.00 93.50 93 GLY A C 1
ATOM 707 O O . GLY A 1 93 ? -20.894 -27.493 -8.863 1.00 93.50 93 GLY A O 1
ATOM 708 N N . ILE A 1 94 ? -20.454 -29.134 -10.340 1.00 95.69 94 ILE A N 1
ATOM 709 C CA . ILE A 1 94 ? -21.503 -28.789 -11.303 1.00 95.69 94 ILE A CA 1
ATOM 710 C C . ILE A 1 94 ? -22.310 -30.047 -11.599 1.00 95.69 94 ILE A C 1
ATOM 712 O O . ILE A 1 94 ? -21.746 -31.090 -11.929 1.00 95.69 94 ILE A O 1
ATOM 716 N N . ILE A 1 95 ? -23.633 -29.957 -11.500 1.00 96.69 95 ILE A N 1
ATOM 717 C CA . ILE A 1 95 ? -24.570 -31.018 -11.877 1.00 96.69 95 ILE A CA 1
ATOM 718 C C . ILE A 1 95 ? -25.466 -30.491 -12.993 1.00 96.69 95 ILE A C 1
ATOM 720 O O . ILE A 1 95 ? -26.127 -29.471 -12.827 1.00 96.69 95 ILE A O 1
ATOM 724 N N . ILE A 1 96 ? -25.527 -31.217 -14.102 1.00 97.44 96 ILE A N 1
ATOM 725 C CA . ILE A 1 96 ? -26.372 -30.928 -15.259 1.00 97.44 96 ILE A CA 1
ATOM 726 C C . ILE A 1 96 ? -27.303 -32.119 -15.448 1.00 97.44 96 ILE A C 1
ATOM 728 O O . ILE A 1 96 ? -26.839 -33.249 -15.596 1.00 97.44 96 ILE A O 1
ATOM 732 N N . GLU A 1 97 ? -28.609 -31.880 -15.443 1.00 97.56 97 GLU A N 1
ATOM 733 C CA . GLU A 1 97 ? -29.636 -32.912 -15.588 1.00 97.56 97 GLU A CA 1
ATOM 734 C C . GLU A 1 97 ? -30.656 -32.483 -16.646 1.00 97.56 97 GLU A C 1
ATOM 736 O O . GLU A 1 97 ? -31.303 -31.447 -16.517 1.00 97.56 97 GLU A O 1
ATOM 741 N N . GLY A 1 98 ? -30.804 -33.282 -17.698 1.00 93.25 98 GLY A N 1
ATOM 742 C CA . GLY A 1 98 ? -31.833 -33.152 -18.728 1.00 93.25 98 GLY A CA 1
ATOM 743 C C . GLY A 1 98 ? -32.405 -34.523 -19.093 1.00 93.25 98 GLY A C 1
ATOM 744 O O . GLY A 1 98 ? -31.918 -35.551 -18.622 1.00 93.25 98 GLY A O 1
ATOM 745 N N . ASP A 1 99 ? -33.426 -34.548 -19.948 1.00 87.38 99 ASP A N 1
ATOM 746 C CA . ASP A 1 99 ? -34.230 -35.755 -20.215 1.00 87.38 99 ASP A CA 1
ATOM 747 C C . ASP A 1 99 ? -33.418 -36.953 -20.738 1.00 87.38 99 ASP A C 1
ATOM 749 O O . ASP A 1 99 ? -33.720 -38.103 -20.422 1.00 87.38 99 ASP A O 1
ATOM 753 N N . SER A 1 100 ? -32.372 -36.694 -21.525 1.00 86.12 100 SER A N 1
ATOM 754 C CA . SER A 1 100 ? -31.519 -37.723 -22.137 1.00 86.12 100 SER A CA 1
ATOM 755 C C . SER A 1 100 ? -30.027 -37.535 -21.853 1.00 86.12 100 SER A C 1
ATOM 757 O O . SER A 1 100 ? -29.196 -38.196 -22.474 1.00 86.12 100 SER A O 1
ATOM 759 N N . PHE A 1 101 ? -29.666 -36.608 -20.962 1.00 93.25 101 PHE A N 1
ATOM 760 C CA . PHE A 1 101 ? -28.276 -36.273 -20.665 1.00 93.25 101 PHE A CA 1
ATOM 761 C C . PHE A 1 101 ? -28.126 -35.862 -19.204 1.00 93.25 101 PHE A C 1
ATOM 763 O O . PHE A 1 101 ? -28.832 -34.979 -18.723 1.00 93.25 101 PHE A O 1
ATOM 770 N N . SER A 1 102 ? -27.164 -36.464 -18.510 1.00 94.69 102 SER A N 1
ATOM 771 C CA . SER A 1 102 ? -26.774 -36.051 -17.167 1.00 94.69 102 SER A CA 1
ATOM 772 C C . SER A 1 102 ? -25.261 -36.032 -17.047 1.00 94.69 102 SER A C 1
ATOM 774 O O . SER A 1 102 ? -24.610 -36.994 -17.457 1.00 94.69 102 SER A O 1
ATOM 776 N N . ARG A 1 103 ? -24.710 -34.987 -16.437 1.00 95.06 103 ARG A N 1
ATOM 777 C CA . ARG A 1 103 ? -23.270 -34.829 -16.217 1.00 95.06 103 ARG A CA 1
ATOM 778 C C . ARG A 1 103 ? -23.023 -34.231 -14.839 1.00 95.06 103 ARG A C 1
ATOM 780 O O . ARG A 1 103 ? -23.792 -33.390 -14.384 1.00 95.06 103 ARG A O 1
ATOM 787 N N . ARG A 1 104 ? -21.984 -34.697 -14.149 1.00 95.88 104 ARG A N 1
ATOM 788 C CA . ARG A 1 104 ? -21.626 -34.255 -12.794 1.00 95.88 104 ARG A CA 1
ATOM 789 C C . ARG A 1 104 ? -20.120 -34.099 -12.721 1.00 95.88 104 ARG A C 1
ATOM 791 O O . ARG A 1 104 ? -19.434 -35.086 -12.944 1.00 95.88 104 ARG A O 1
ATOM 798 N N . ILE A 1 105 ? -19.623 -32.907 -12.418 1.00 93.38 105 ILE A N 1
ATOM 799 C CA . ILE A 1 105 ? -18.196 -32.558 -12.482 1.00 93.38 105 ILE A CA 1
ATOM 800 C C . ILE A 1 105 ? -17.701 -32.223 -11.077 1.00 93.38 105 ILE A C 1
ATOM 802 O O . ILE A 1 105 ? -18.315 -31.397 -10.400 1.00 93.38 105 ILE A O 1
ATOM 806 N N . ASN A 1 106 ? -16.633 -32.887 -10.623 1.00 91.88 106 ASN A N 1
ATOM 807 C CA . ASN A 1 106 ? -15.948 -32.552 -9.373 1.00 91.88 106 ASN A CA 1
ATOM 808 C C . ASN A 1 106 ? -14.913 -31.450 -9.643 1.00 91.88 106 ASN A C 1
ATOM 810 O O . ASN A 1 106 ? -13.771 -31.749 -9.992 1.00 91.88 106 ASN A O 1
ATOM 814 N N . CYS A 1 107 ? -15.317 -30.187 -9.524 1.00 89.56 107 CYS A N 1
ATOM 815 C CA . CYS A 1 107 ? -14.482 -29.045 -9.892 1.00 89.56 107 CYS A CA 1
ATOM 816 C C . CYS A 1 107 ? -13.224 -28.964 -9.009 1.00 89.56 107 CYS A C 1
ATOM 818 O O . CYS A 1 107 ? -13.294 -29.001 -7.781 1.00 89.56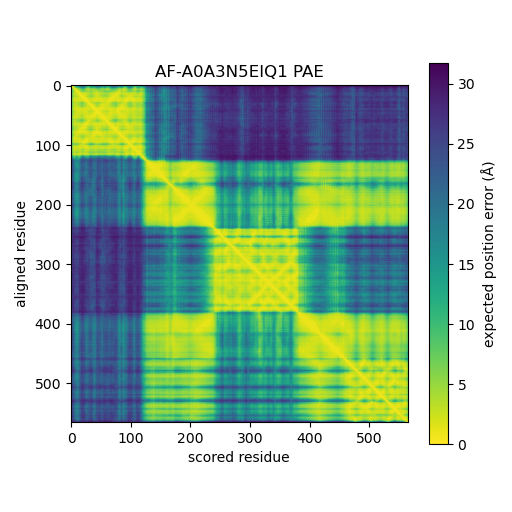 107 CYS A O 1
ATOM 820 N N . GLY A 1 108 ? -12.052 -28.866 -9.638 1.00 83.44 108 GLY A N 1
ATOM 821 C CA . GLY A 1 108 ? -10.748 -28.846 -8.970 1.00 83.44 108 GLY A CA 1
ATOM 822 C C . GLY A 1 108 ? -10.302 -30.193 -8.387 1.00 83.44 108 GLY A C 1
ATOM 823 O O . GLY A 1 108 ? -9.296 -30.241 -7.679 1.00 83.44 108 GLY A O 1
ATOM 824 N N . GLY A 1 109 ? -11.023 -31.290 -8.652 1.00 84.75 109 GLY A N 1
ATOM 825 C CA . GLY A 1 109 ? -10.755 -32.598 -8.055 1.00 84.75 109 GLY A CA 1
ATOM 826 C C . GLY A 1 109 ? -10.739 -33.772 -9.044 1.00 84.75 109 GLY A C 1
ATOM 827 O O . GLY A 1 109 ? -11.186 -33.662 -10.187 1.00 84.75 109 GLY A O 1
ATOM 828 N N . PRO A 1 110 ? -10.226 -34.942 -8.613 1.00 87.25 110 PRO A N 1
ATOM 829 C CA . PRO A 1 110 ? -10.304 -36.175 -9.393 1.00 87.25 110 PRO A CA 1
ATOM 830 C C . PRO A 1 110 ? -11.744 -36.707 -9.442 1.00 87.25 110 PRO A C 1
ATOM 832 O O . PRO A 1 110 ? -12.602 -36.284 -8.666 1.00 87.25 110 PRO A O 1
ATOM 835 N N . ALA A 1 111 ? -12.005 -37.694 -10.303 1.00 89.12 111 ALA A N 1
ATOM 836 C CA . ALA A 1 111 ? -13.303 -38.365 -10.351 1.00 89.12 111 ALA A CA 1
ATOM 837 C C . ALA A 1 111 ? -13.672 -38.921 -8.966 1.00 89.12 111 ALA A C 1
ATOM 839 O O . ALA A 1 111 ? -12.848 -39.542 -8.288 1.00 89.12 111 ALA A O 1
ATOM 840 N N . TYR A 1 112 ? -14.913 -38.693 -8.538 1.00 85.62 112 TYR A N 1
ATOM 841 C CA . TYR A 1 112 ? -15.378 -39.064 -7.207 1.00 85.62 112 TYR A CA 1
ATOM 842 C C . TYR A 1 112 ? -16.836 -39.519 -7.236 1.00 85.62 112 TYR A C 1
ATOM 844 O O . TYR A 1 112 ? -17.744 -38.751 -7.541 1.00 85.62 112 TYR A O 1
ATOM 852 N N . LYS A 1 113 ? -17.083 -40.778 -6.854 1.00 89.81 113 LYS A N 1
ATOM 853 C CA . LYS A 1 113 ? -18.408 -41.416 -6.951 1.00 89.81 113 LYS A CA 1
ATOM 854 C C . LYS A 1 113 ? -18.975 -41.285 -8.373 1.00 89.81 113 LYS A C 1
ATOM 856 O O . LYS A 1 113 ? -18.391 -41.821 -9.304 1.00 89.81 113 LYS A O 1
ATOM 861 N N . ASN A 1 114 ? -20.111 -40.610 -8.526 1.00 90.88 114 ASN A N 1
ATOM 862 C CA . ASN A 1 114 ? -20.777 -40.351 -9.797 1.00 90.88 114 ASN A CA 1
ATOM 863 C C . ASN A 1 114 ? -20.395 -38.997 -10.415 1.00 90.88 114 ASN A C 1
ATOM 865 O O . ASN A 1 114 ? -21.075 -38.561 -11.338 1.00 90.88 114 ASN A O 1
ATOM 869 N N . TYR A 1 115 ? -19.357 -38.336 -9.896 1.00 92.56 115 TYR A N 1
ATOM 870 C CA . TYR A 1 115 ? -18.759 -37.148 -10.491 1.00 92.56 115 TYR A CA 1
ATOM 871 C C . TYR A 1 115 ? -17.537 -37.553 -11.308 1.00 92.56 115 TYR A C 1
ATOM 873 O O . TYR A 1 115 ? -16.675 -38.295 -10.828 1.00 92.56 115 TYR A O 1
ATOM 881 N N . GLU A 1 116 ? -17.450 -37.043 -12.528 1.00 93.19 116 GLU A N 1
ATOM 882 C CA . GLU A 1 116 ? -16.235 -37.126 -13.323 1.00 93.19 116 GLU A CA 1
ATOM 883 C C . GLU A 1 116 ? -15.160 -36.176 -12.781 1.00 93.19 116 GLU A C 1
ATOM 885 O O . GLU A 1 116 ? -15.446 -35.247 -12.018 1.00 93.19 116 GLU A O 1
ATOM 890 N N . ALA A 1 117 ? -13.909 -36.461 -13.144 1.00 88.88 117 ALA A N 1
ATOM 891 C CA . ALA A 1 117 ? -12.791 -35.586 -12.826 1.00 88.88 117 ALA A CA 1
ATOM 892 C C . ALA A 1 117 ? -12.960 -34.257 -13.552 1.00 88.88 117 ALA A C 1
ATOM 894 O O . ALA A 1 117 ? -13.504 -34.219 -14.658 1.00 88.88 117 ALA A O 1
ATOM 895 N N . ASP A 1 118 ? -12.437 -33.196 -12.953 1.00 86.81 118 ASP A N 1
ATOM 896 C CA . ASP A 1 118 ? -12.367 -31.933 -13.655 1.00 86.81 118 ASP A CA 1
ATOM 897 C C . ASP A 1 118 ? -11.531 -32.046 -14.941 1.00 86.81 118 ASP A C 1
ATOM 899 O O . ASP A 1 118 ? -10.537 -32.784 -14.977 1.00 86.81 118 ASP A O 1
ATOM 903 N N . GLN A 1 119 ? -11.916 -31.326 -15.999 1.00 72.50 119 GLN A N 1
ATOM 904 C CA . GLN A 1 119 ? -11.097 -31.296 -17.208 1.00 72.50 119 GLN A CA 1
ATOM 905 C C . GLN A 1 119 ? -9.753 -30.635 -16.871 1.00 72.50 119 GLN A C 1
ATOM 907 O O . GLN A 1 119 ? -9.735 -29.570 -16.247 1.00 72.50 119 GLN A O 1
ATOM 912 N N . PRO A 1 120 ? -8.611 -31.243 -17.252 1.00 64.88 120 PRO A N 1
ATOM 913 C CA . PRO A 1 120 ? -7.331 -30.579 -17.081 1.00 64.88 120 PRO A CA 1
ATOM 914 C C . PRO A 1 120 ? -7.365 -29.265 -17.871 1.00 64.88 120 PRO A C 1
ATOM 916 O O . PRO A 1 120 ? -7.948 -29.242 -18.960 1.00 64.88 120 PRO A O 1
ATOM 919 N N . PRO A 1 121 ? -6.760 -28.178 -17.357 1.00 59.34 121 PRO A N 1
ATOM 920 C CA . PRO A 1 121 ? -6.687 -26.930 -18.101 1.00 59.34 121 PRO A CA 1
ATOM 921 C C . PRO A 1 121 ? -6.133 -27.221 -19.492 1.00 59.34 121 PRO A C 1
ATOM 923 O O . PRO A 1 121 ? -5.181 -28.000 -19.624 1.00 59.34 121 PRO A O 1
ATOM 926 N N . THR A 1 122 ? -6.746 -26.629 -20.520 1.00 56.12 122 THR A N 1
ATOM 927 C CA . THR A 1 122 ? -6.292 -26.788 -21.901 1.00 56.12 122 THR A CA 1
ATOM 928 C C . THR A 1 122 ? -4.784 -26.552 -21.929 1.00 56.12 122 THR A C 1
ATOM 930 O O . THR A 1 122 ? -4.341 -25.486 -21.483 1.00 56.12 122 THR A O 1
ATOM 933 N N . PRO A 1 123 ? -3.975 -27.528 -22.383 1.00 52.34 123 PRO A N 1
ATOM 934 C CA . PRO A 1 123 ? -2.539 -27.342 -22.457 1.00 52.34 123 PRO A CA 1
ATOM 935 C C . PRO A 1 123 ? -2.259 -26.071 -23.252 1.00 52.34 123 PRO A C 1
ATOM 937 O O . PRO A 1 123 ? -2.777 -25.903 -24.359 1.00 52.34 123 PRO A O 1
ATOM 940 N N . ARG A 1 124 ? -1.480 -25.150 -22.676 1.00 56.19 124 ARG A N 1
ATOM 941 C CA . ARG A 1 124 ? -1.051 -23.959 -23.411 1.00 56.19 124 ARG A CA 1
ATOM 942 C C . ARG A 1 124 ? -0.309 -24.409 -24.667 1.00 56.19 124 ARG A C 1
ATOM 944 O O . ARG A 1 124 ? 0.464 -25.362 -24.627 1.00 56.19 124 ARG A O 1
ATOM 951 N N . SER A 1 125 ? -0.531 -23.702 -25.770 1.00 52.94 125 SER A N 1
ATOM 952 C CA . SER A 1 125 ? 0.010 -24.054 -27.088 1.00 52.94 125 SER A CA 1
ATOM 953 C C . SER A 1 125 ? 1.548 -24.058 -27.152 1.00 52.94 125 SER A C 1
ATOM 955 O O . SER A 1 125 ? 2.104 -24.636 -28.080 1.00 52.94 125 SER A O 1
ATOM 957 N N . LEU A 1 126 ? 2.225 -23.432 -26.177 1.00 56.19 126 LEU A N 1
ATOM 958 C CA . LEU A 1 126 ? 3.676 -23.457 -25.979 1.00 56.19 126 LEU A CA 1
ATOM 959 C C . LEU A 1 126 ? 4.006 -23.694 -24.493 1.00 56.19 126 LEU A C 1
ATOM 961 O O . LEU A 1 126 ? 3.319 -23.127 -23.630 1.00 56.19 126 LEU A O 1
ATOM 965 N N . PRO A 1 127 ? 5.054 -24.478 -24.178 1.00 73.06 127 PRO A N 1
ATOM 966 C CA . PRO A 1 127 ? 5.616 -24.541 -22.835 1.00 73.06 127 PRO A CA 1
ATOM 967 C C . PRO A 1 127 ? 6.024 -23.131 -22.370 1.00 73.06 127 PRO A C 1
ATOM 969 O O . PRO A 1 127 ? 6.678 -22.376 -23.089 1.00 73.06 127 PRO A O 1
ATOM 972 N N . VAL A 1 128 ? 5.564 -22.727 -21.185 1.00 77.88 128 VAL A N 1
ATOM 973 C CA . VAL A 1 128 ? 5.780 -21.372 -20.635 1.00 77.88 128 VAL A CA 1
ATOM 974 C C . VAL A 1 128 ? 7.268 -21.057 -20.421 1.00 77.88 128 VAL A C 1
ATOM 976 O O . VAL A 1 128 ? 7.700 -19.910 -20.520 1.00 77.88 128 VAL A O 1
ATOM 979 N N . ASP A 1 129 ? 8.057 -22.095 -20.182 1.00 77.81 129 ASP A N 1
ATOM 980 C CA . ASP A 1 129 ? 9.506 -22.081 -20.070 1.00 77.81 129 ASP A CA 1
ATOM 981 C C . ASP A 1 129 ? 10.193 -21.707 -21.387 1.00 77.81 129 ASP A C 1
ATOM 983 O O . ASP A 1 129 ? 11.103 -20.878 -21.357 1.00 77.81 129 ASP A O 1
ATOM 987 N N . ASP A 1 130 ? 9.730 -22.218 -22.533 1.00 84.19 130 ASP A N 1
ATOM 988 C CA . ASP A 1 130 ? 10.277 -21.845 -23.847 1.00 84.19 130 ASP A CA 1
ATOM 989 C C . ASP A 1 130 ? 10.011 -20.365 -24.156 1.00 84.19 130 ASP A C 1
ATOM 991 O O . ASP A 1 130 ? 10.923 -19.636 -24.557 1.00 84.19 130 ASP A O 1
ATOM 995 N N . LEU A 1 131 ? 8.791 -19.889 -23.871 1.00 89.88 131 LEU A N 1
ATOM 996 C CA . LEU A 1 131 ? 8.420 -18.480 -24.031 1.00 89.88 131 LEU A CA 1
ATOM 997 C C . LEU A 1 131 ? 9.330 -17.564 -23.204 1.00 89.88 131 LEU A C 1
ATOM 999 O O . LEU A 1 131 ? 9.913 -16.613 -23.732 1.00 89.88 131 LEU A O 1
ATOM 1003 N N . TYR A 1 132 ? 9.455 -17.829 -21.900 1.00 93.44 132 TYR A N 1
ATOM 1004 C CA . TYR A 1 132 ? 10.274 -16.984 -21.034 1.00 93.44 132 TYR A CA 1
ATOM 1005 C C . TYR A 1 132 ? 11.762 -17.105 -21.336 1.00 93.44 132 TYR A C 1
ATOM 1007 O O . TYR A 1 132 ? 12.489 -16.139 -21.117 1.00 93.44 132 TYR A O 1
ATOM 1015 N N . ARG A 1 133 ? 12.227 -18.244 -21.854 1.00 92.06 133 ARG A N 1
ATOM 1016 C CA . ARG A 1 133 ? 13.614 -18.424 -22.280 1.00 92.06 133 ARG A CA 1
ATOM 1017 C C . ARG A 1 133 ? 13.949 -17.577 -23.497 1.00 92.06 133 ARG A C 1
ATOM 1019 O O . ARG A 1 133 ? 14.941 -16.851 -23.453 1.00 92.06 133 ARG A O 1
ATOM 1026 N N . GLU A 1 134 ? 13.139 -17.629 -24.553 1.00 92.44 134 GLU A N 1
ATOM 1027 C CA . GLU A 1 134 ? 13.335 -16.779 -25.734 1.00 92.44 134 GLU A CA 1
ATOM 1028 C C . GLU A 1 134 ? 13.240 -15.299 -25.364 1.00 92.44 134 GLU A C 1
ATOM 1030 O O . GLU A 1 134 ? 14.113 -14.500 -25.713 1.00 92.44 134 GLU A O 1
ATOM 1035 N N . TRP A 1 135 ? 12.230 -14.938 -24.573 1.00 95.38 135 TRP A N 1
ATOM 1036 C CA . TRP A 1 135 ? 12.081 -13.578 -24.078 1.00 95.38 135 TRP A CA 1
ATOM 1037 C C . TRP A 1 135 ? 13.305 -13.133 -23.263 1.00 95.38 135 TRP A C 1
ATOM 1039 O O . TRP A 1 135 ? 13.907 -12.110 -23.586 1.00 95.38 135 TRP A O 1
ATOM 1049 N N . ALA A 1 136 ? 13.744 -13.905 -22.265 1.00 96.50 136 ALA A N 1
ATOM 1050 C CA . ALA A 1 136 ? 14.884 -13.555 -21.418 1.00 96.50 136 ALA A CA 1
ATOM 1051 C C . ALA A 1 136 ? 16.205 -13.499 -22.200 1.00 96.50 136 ALA A C 1
ATOM 1053 O O . ALA A 1 136 ? 17.043 -12.645 -21.912 1.00 96.50 136 ALA A O 1
ATOM 1054 N N . LEU A 1 137 ? 16.380 -14.342 -23.222 1.00 95.44 137 LEU A N 1
ATOM 1055 C CA . LEU A 1 137 ? 17.522 -14.282 -24.135 1.00 95.44 137 LEU A CA 1
ATOM 1056 C C . LEU A 1 137 ? 17.604 -12.920 -24.835 1.00 95.44 137 LEU A C 1
ATOM 1058 O O . LEU A 1 137 ? 18.669 -12.302 -24.848 1.00 95.44 137 LEU A O 1
ATOM 1062 N N . HIS A 1 138 ? 16.481 -12.428 -25.363 1.00 93.31 138 HIS A N 1
ATOM 1063 C CA . HIS A 1 138 ? 16.408 -11.115 -26.006 1.00 93.31 138 HIS A CA 1
ATOM 1064 C C . HIS A 1 138 ? 16.476 -9.951 -25.008 1.00 93.31 138 HIS A C 1
ATOM 1066 O O . HIS A 1 138 ? 17.040 -8.897 -25.311 1.00 93.31 138 HIS A O 1
ATOM 1072 N N . GLN A 1 139 ? 15.910 -10.109 -23.812 1.00 94.50 139 GLN A N 1
ATOM 1073 C CA . GLN A 1 139 ? 15.856 -9.030 -22.829 1.00 94.50 139 GLN A CA 1
ATOM 1074 C C . GLN A 1 139 ? 17.160 -8.862 -22.051 1.00 94.50 139 GLN A C 1
ATOM 1076 O O . GLN A 1 139 ? 17.609 -7.731 -21.879 1.00 94.50 139 GLN A O 1
ATOM 1081 N N . PHE A 1 140 ? 17.758 -9.959 -21.596 1.00 96.81 140 PHE A N 1
ATOM 1082 C CA . PHE A 1 140 ? 18.821 -9.960 -20.588 1.00 96.81 140 PHE A CA 1
ATOM 1083 C C . PHE A 1 140 ? 20.141 -10.557 -21.092 1.00 96.81 140 PHE A C 1
ATOM 1085 O O . PHE A 1 140 ? 21.181 -10.360 -20.465 1.00 96.81 140 PHE A O 1
ATOM 1092 N N . GLY A 1 141 ? 20.122 -11.228 -22.245 1.00 94.50 141 GLY A N 1
ATOM 1093 C CA . GLY A 1 141 ? 21.290 -11.861 -22.849 1.00 94.50 141 GLY A CA 1
ATOM 1094 C C . GLY A 1 141 ? 21.427 -13.344 -22.501 1.00 94.50 141 GLY A C 1
ATOM 1095 O O . GLY A 1 141 ? 20.789 -13.867 -21.590 1.00 94.50 141 GLY A O 1
ATOM 1096 N N . ALA A 1 142 ? 22.279 -14.032 -23.263 1.00 95.00 142 ALA A N 1
ATOM 1097 C CA . ALA A 1 142 ? 22.358 -15.493 -23.268 1.00 95.00 142 ALA A CA 1
ATOM 1098 C C . ALA A 1 142 ? 22.822 -16.115 -21.943 1.00 95.00 142 ALA A C 1
ATOM 1100 O O . ALA A 1 142 ? 22.327 -17.177 -21.582 1.00 95.00 142 ALA A O 1
ATOM 1101 N N . GLU A 1 143 ? 23.735 -15.463 -21.215 1.00 97.00 143 GLU A N 1
ATOM 1102 C CA . GLU A 1 143 ? 24.313 -16.010 -19.976 1.00 97.00 143 GLU A CA 1
ATOM 1103 C C . GLU A 1 143 ? 23.261 -16.227 -18.880 1.00 97.00 143 GLU A C 1
ATOM 1105 O O . GLU A 1 143 ? 23.293 -17.235 -18.176 1.00 97.00 143 GLU A O 1
ATOM 1110 N N . VAL A 1 144 ? 22.297 -15.309 -18.760 1.00 97.56 144 VAL A N 1
ATOM 1111 C CA . VAL A 1 144 ? 21.287 -15.342 -17.692 1.00 97.56 144 VAL A CA 1
ATOM 1112 C C . VAL A 1 144 ? 19.919 -15.846 -18.153 1.00 97.56 144 VAL A C 1
ATOM 1114 O O . VAL A 1 144 ? 19.048 -16.053 -17.309 1.00 97.56 144 VAL A O 1
ATOM 1117 N N . ALA A 1 145 ? 19.716 -16.052 -19.460 1.00 95.12 145 ALA A N 1
ATOM 1118 C CA . ALA A 1 145 ? 18.410 -16.333 -20.059 1.00 95.12 145 ALA A CA 1
ATOM 1119 C C . ALA A 1 145 ? 17.685 -17.513 -19.394 1.00 95.12 145 ALA A C 1
ATOM 1121 O O . ALA A 1 145 ? 16.554 -17.363 -18.937 1.00 95.12 145 ALA A O 1
ATOM 1122 N N . ASP A 1 146 ? 18.355 -18.661 -19.265 1.00 93.50 146 ASP A N 1
ATOM 1123 C CA . ASP A 1 146 ? 17.750 -19.873 -18.699 1.00 93.50 146 ASP A CA 1
ATOM 1124 C C . ASP A 1 146 ? 17.410 -19.711 -17.207 1.00 93.50 146 ASP A C 1
ATOM 1126 O O . ASP A 1 146 ? 16.403 -20.230 -16.722 1.00 93.50 146 ASP A O 1
ATOM 1130 N N . ALA A 1 147 ? 18.256 -19.002 -16.451 1.00 96.31 147 ALA A N 1
ATOM 1131 C CA . ALA A 1 147 ? 18.031 -18.765 -15.028 1.00 96.31 147 ALA A CA 1
ATOM 1132 C C . ALA A 1 147 ? 16.882 -17.776 -14.801 1.00 96.31 147 ALA A C 1
ATOM 1134 O O . ALA A 1 147 ? 15.997 -18.048 -13.989 1.00 96.31 147 ALA A O 1
ATOM 1135 N N . ALA A 1 148 ? 16.855 -16.679 -15.560 1.00 96.94 148 ALA A N 1
ATOM 1136 C CA . ALA A 1 148 ? 15.759 -15.722 -15.537 1.00 96.94 148 ALA A CA 1
ATOM 1137 C C . ALA A 1 148 ? 14.442 -16.390 -15.961 1.00 96.94 148 ALA A C 1
ATOM 1139 O O . ALA A 1 148 ? 13.441 -16.242 -15.270 1.00 96.94 148 ALA A O 1
ATOM 1140 N N . ALA A 1 149 ? 14.441 -17.210 -17.014 1.00 95.00 149 ALA A N 1
ATOM 1141 C CA . ALA A 1 149 ? 13.242 -17.902 -17.478 1.00 95.00 149 ALA A CA 1
ATOM 1142 C C . ALA A 1 149 ? 12.603 -18.789 -16.402 1.00 95.00 149 ALA A C 1
ATOM 1144 O O . ALA A 1 149 ? 11.384 -18.767 -16.227 1.00 95.00 149 ALA A O 1
ATOM 1145 N N . ARG A 1 150 ? 13.414 -19.513 -15.616 1.00 93.81 150 ARG A N 1
ATOM 1146 C CA . ARG A 1 150 ? 12.921 -20.302 -14.474 1.00 93.81 150 ARG A CA 1
ATOM 1147 C C . ARG A 1 150 ? 12.281 -19.430 -13.395 1.00 93.81 150 ARG A C 1
ATOM 1149 O O . ARG A 1 150 ? 11.241 -19.804 -12.857 1.00 93.81 150 ARG A O 1
ATOM 1156 N N . ILE A 1 151 ? 12.872 -18.269 -13.102 1.00 95.25 151 ILE A N 1
ATOM 1157 C CA . ILE A 1 151 ? 12.315 -17.304 -12.143 1.00 95.25 151 ILE A CA 1
ATOM 1158 C C . I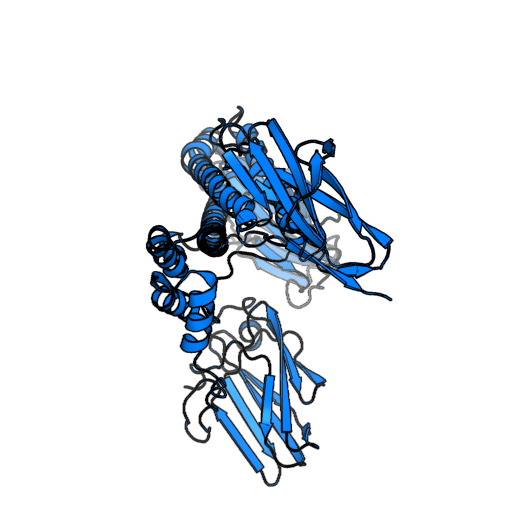LE A 1 151 ? 10.960 -16.796 -12.649 1.00 95.25 151 ILE A C 1
ATOM 1160 O O . ILE A 1 151 ? 9.964 -16.939 -11.942 1.00 95.25 151 ILE A O 1
ATOM 1164 N N . PHE A 1 152 ? 10.894 -16.293 -13.884 1.00 95.00 152 PHE A N 1
ATOM 1165 C CA . PHE A 1 152 ? 9.661 -15.767 -14.479 1.00 95.00 152 PHE A CA 1
ATOM 1166 C C . PHE A 1 152 ? 8.564 -16.841 -14.612 1.00 95.00 152 PHE A C 1
ATOM 1168 O O . PHE A 1 152 ? 7.402 -16.578 -14.319 1.00 95.00 152 PHE A O 1
ATOM 1175 N N . THR A 1 153 ? 8.932 -18.085 -14.926 1.00 90.62 153 THR A N 1
ATOM 1176 C CA . THR A 1 153 ? 8.003 -19.231 -14.942 1.00 90.62 153 THR A CA 1
ATOM 1177 C C . THR A 1 153 ? 7.445 -19.548 -13.549 1.00 90.62 153 THR A C 1
ATOM 1179 O O . THR A 1 153 ? 6.277 -19.914 -13.401 1.00 90.62 153 THR A O 1
ATOM 1182 N N . SER A 1 154 ? 8.261 -19.415 -12.497 1.00 88.31 154 SER A N 1
ATOM 1183 C CA . SER A 1 154 ? 7.841 -19.721 -11.121 1.00 88.31 154 SER A CA 1
ATOM 1184 C C . SER A 1 154 ? 6.777 -18.757 -10.588 1.00 88.31 154 SER A C 1
ATOM 1186 O O . SER A 1 154 ? 5.921 -19.166 -9.805 1.00 88.31 154 SER A O 1
ATOM 1188 N N . MET A 1 155 ? 6.808 -17.508 -11.052 1.00 90.56 155 MET A N 1
ATOM 1189 C CA . MET A 1 155 ? 5.875 -16.446 -10.669 1.00 90.56 155 MET A CA 1
ATOM 1190 C C . MET A 1 155 ? 4.683 -16.313 -11.625 1.00 90.56 155 MET A C 1
ATOM 1192 O O . MET A 1 155 ? 3.735 -15.596 -11.307 1.00 90.56 155 MET A O 1
ATOM 1196 N N . ASP A 1 156 ? 4.702 -16.989 -12.780 1.00 87.06 156 ASP A N 1
ATOM 1197 C CA . ASP A 1 156 ? 3.598 -16.920 -13.734 1.00 87.06 156 ASP A CA 1
ATOM 1198 C C . ASP A 1 156 ? 2.282 -17.358 -13.076 1.00 87.06 156 ASP A C 1
ATOM 1200 O O . ASP A 1 156 ? 2.198 -18.416 -12.439 1.00 87.06 156 ASP A O 1
ATOM 1204 N N . SER A 1 157 ? 1.274 -16.489 -13.207 1.00 82.56 157 SER A N 1
ATOM 1205 C CA . SER A 1 157 ? -0.051 -16.602 -12.579 1.00 82.56 157 SER A CA 1
ATOM 1206 C C . SER A 1 157 ? -0.028 -16.727 -11.042 1.00 82.56 157 SER A C 1
ATOM 1208 O O . SER A 1 157 ? -1.009 -17.154 -10.439 1.00 82.56 157 SER A O 1
ATOM 1210 N N . ARG A 1 158 ? 1.096 -16.389 -10.396 1.00 84.44 158 ARG A N 1
ATOM 1211 C CA . ARG A 1 158 ? 1.343 -16.546 -8.948 1.00 84.44 158 ARG A CA 1
ATOM 1212 C C . ARG A 1 158 ? 2.040 -15.328 -8.332 1.00 84.44 158 ARG A C 1
ATOM 1214 O O . ARG A 1 158 ? 2.659 -15.434 -7.275 1.00 84.44 158 ARG A O 1
ATOM 1221 N N . LEU A 1 159 ? 1.982 -14.183 -9.008 1.00 87.69 159 LEU A N 1
ATOM 1222 C CA . LEU A 1 159 ? 2.643 -12.959 -8.569 1.00 87.69 159 LEU A CA 1
ATOM 1223 C C . LEU A 1 159 ? 1.914 -12.372 -7.343 1.00 87.69 159 LEU A C 1
ATOM 1225 O O . LEU A 1 159 ? 0.697 -12.198 -7.405 1.00 87.69 159 LEU A O 1
ATOM 1229 N N . PRO A 1 160 ? 2.614 -12.060 -6.238 1.00 89.69 160 PRO A N 1
ATOM 1230 C CA . PRO A 1 160 ? 1.991 -11.427 -5.078 1.00 89.69 160 PRO A CA 1
ATOM 1231 C C . PRO A 1 160 ? 1.418 -10.033 -5.387 1.00 89.69 160 PRO A C 1
ATOM 1233 O O . PRO A 1 160 ? 1.998 -9.270 -6.158 1.00 89.69 160 PRO A O 1
ATOM 1236 N N . GLU A 1 161 ? 0.324 -9.661 -4.714 1.00 86.75 161 GLU A N 1
ATOM 1237 C CA 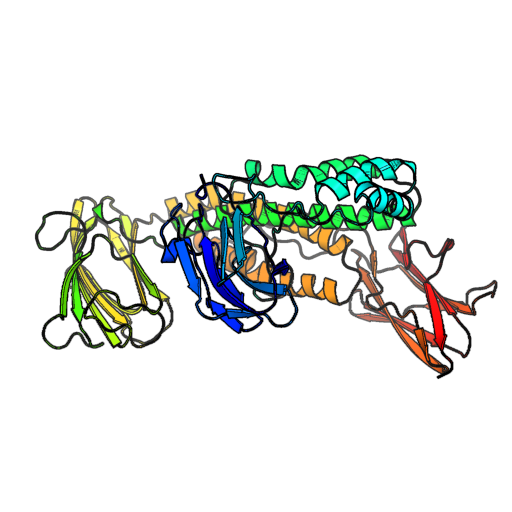. GLU A 1 161 ? -0.384 -8.386 -4.923 1.00 86.75 161 GLU A CA 1
ATOM 1238 C C . GLU A 1 161 ? -0.343 -7.480 -3.672 1.00 86.75 161 GLU A C 1
ATOM 1240 O O . GLU A 1 161 ? -1.302 -7.422 -2.896 1.00 86.75 161 GLU A O 1
ATOM 1245 N N . PRO A 1 162 ? 0.755 -6.736 -3.437 1.00 87.62 162 PRO A N 1
ATOM 1246 C CA . PRO A 1 162 ? 0.880 -5.855 -2.271 1.00 87.62 162 PRO A CA 1
ATOM 1247 C C . PRO A 1 162 ? 0.180 -4.491 -2.431 1.00 87.62 162 PRO A C 1
ATOM 1249 O O . PRO A 1 162 ? 0.241 -3.658 -1.524 1.00 87.62 162 PRO A O 1
ATOM 1252 N N . ALA A 1 163 ? -0.455 -4.238 -3.579 1.00 83.50 163 ALA A N 1
ATOM 1253 C CA . ALA A 1 163 ? -1.038 -2.953 -3.959 1.00 83.50 163 ALA A CA 1
ATOM 1254 C C . ALA A 1 163 ? -2.551 -3.045 -4.224 1.00 83.50 163 ALA A C 1
ATOM 1256 O O . ALA A 1 163 ? -3.098 -4.126 -4.431 1.00 83.50 163 ALA A O 1
ATOM 1257 N N . THR A 1 164 ? -3.230 -1.895 -4.249 1.00 74.88 164 THR A N 1
ATOM 1258 C CA . THR A 1 164 ? -4.667 -1.774 -4.562 1.00 74.88 164 THR A CA 1
ATOM 1259 C C . THR A 1 164 ? -4.969 -0.633 -5.510 1.00 74.88 164 THR A C 1
ATOM 1261 O O . THR A 1 164 ? -4.106 0.201 -5.792 1.00 74.88 164 THR A O 1
ATOM 1264 N N . TRP A 1 165 ? -6.241 -0.574 -5.907 1.00 75.25 165 TRP A N 1
ATOM 1265 C CA . TRP A 1 165 ? -6.825 0.503 -6.686 1.00 75.25 165 TRP A CA 1
ATOM 1266 C C . TRP A 1 165 ? -8.021 1.146 -5.958 1.00 75.25 165 TRP A C 1
ATOM 1268 O O . TRP A 1 165 ? -9.161 0.990 -6.381 1.00 75.25 165 TRP A O 1
ATOM 1278 N N . ILE A 1 166 ? -7.790 1.820 -4.822 1.00 62.53 166 ILE A N 1
ATOM 1279 C CA . ILE A 1 166 ? -8.882 2.474 -4.061 1.00 62.53 166 ILE A CA 1
ATOM 1280 C C . ILE A 1 166 ? -9.162 3.883 -4.606 1.00 62.53 166 ILE A C 1
ATOM 1282 O O . ILE A 1 166 ? -10.265 4.167 -5.055 1.00 62.53 166 ILE A O 1
ATOM 1286 N N . THR A 1 167 ? -8.161 4.764 -4.591 1.00 63.69 167 THR A N 1
ATOM 1287 C CA . THR A 1 167 ? -8.260 6.160 -5.074 1.00 63.69 167 THR A CA 1
ATOM 1288 C C . THR A 1 167 ? -7.363 6.436 -6.278 1.00 63.69 167 THR A C 1
ATOM 1290 O O . THR A 1 167 ? -7.455 7.491 -6.899 1.00 63.69 167 THR A O 1
ATOM 1293 N N . GLY A 1 168 ? -6.500 5.480 -6.613 1.00 67.62 168 GLY A N 1
ATOM 1294 C CA . GLY A 1 168 ? -5.499 5.591 -7.656 1.00 67.62 168 GLY A CA 1
ATOM 1295 C C . GLY A 1 168 ? -4.551 4.390 -7.643 1.00 67.62 168 GLY A C 1
ATOM 1296 O O . GLY A 1 168 ? -4.666 3.511 -6.780 1.00 67.62 168 GLY A O 1
ATOM 1297 N N . PRO A 1 169 ? -3.623 4.328 -8.609 1.00 73.19 169 PRO A N 1
ATOM 1298 C CA . PRO A 1 169 ? -2.661 3.242 -8.712 1.00 73.19 169 PRO A CA 1
ATOM 1299 C C . PRO A 1 169 ? -1.649 3.253 -7.561 1.00 73.19 169 PRO A C 1
ATOM 1301 O O . PRO A 1 169 ? -1.110 4.293 -7.179 1.00 73.19 169 PRO A O 1
ATOM 1304 N N . GLY A 1 170 ? -1.312 2.062 -7.064 1.00 75.38 170 GLY A N 1
ATOM 1305 C CA . GLY A 1 170 ? -0.185 1.877 -6.147 1.00 75.38 170 GLY A CA 1
ATOM 1306 C C . GLY A 1 170 ? -0.491 2.187 -4.682 1.00 75.38 170 GLY A C 1
ATOM 1307 O O . GLY A 1 170 ? 0.444 2.409 -3.914 1.00 75.38 170 GLY A O 1
ATOM 1308 N N . ASN A 1 171 ? -1.765 2.191 -4.284 1.00 83.06 171 ASN A N 1
ATOM 1309 C CA . ASN A 1 171 ? -2.160 2.287 -2.878 1.00 83.06 171 ASN A CA 1
ATOM 1310 C C . ASN A 1 171 ? -1.673 1.051 -2.111 1.00 83.06 171 ASN A C 1
ATOM 1312 O O . ASN A 1 171 ? -1.887 -0.079 -2.550 1.00 83.06 171 ASN A O 1
ATOM 1316 N N . VAL A 1 172 ? -1.040 1.260 -0.959 1.00 85.31 172 VAL A N 1
ATOM 1317 C CA . VAL A 1 172 ? -0.542 0.179 -0.092 1.00 85.31 172 VAL A CA 1
ATOM 1318 C C . VAL A 1 172 ? -1.722 -0.451 0.666 1.00 85.31 172 VAL A C 1
ATOM 1320 O O . VAL A 1 172 ? -2.644 0.261 1.052 1.00 85.31 172 VAL A O 1
ATOM 1323 N N . ARG A 1 173 ? -1.724 -1.775 0.891 1.00 78.62 173 ARG A N 1
ATOM 1324 C CA . ARG A 1 173 ? -2.652 -2.418 1.849 1.00 78.62 173 ARG A CA 1
ATOM 1325 C C . ARG A 1 173 ? -1.977 -2.584 3.207 1.00 78.62 173 ARG A C 1
ATOM 1327 O O . ARG A 1 173 ? -0.895 -3.173 3.238 1.00 78.62 173 ARG A O 1
ATOM 1334 N N . PRO A 1 174 ? -2.611 -2.184 4.323 1.00 86.06 174 PRO A N 1
ATOM 1335 C CA . PRO A 1 174 ? -2.239 -2.714 5.628 1.00 86.06 174 PRO A CA 1
ATOM 1336 C C . PRO A 1 174 ? -2.315 -4.247 5.603 1.00 86.06 174 PRO A C 1
ATOM 1338 O O . PRO A 1 174 ? -3.258 -4.823 5.055 1.00 86.06 174 PRO A O 1
ATOM 1341 N N . ASN A 1 175 ? -1.314 -4.910 6.173 1.00 86.31 175 ASN A N 1
ATOM 1342 C CA . ASN A 1 175 ? -1.249 -6.363 6.279 1.00 86.31 175 ASN A CA 1
ATOM 1343 C C . ASN A 1 175 ? -0.932 -6.747 7.724 1.00 86.31 175 ASN A C 1
ATOM 1345 O O . ASN A 1 175 ? 0.053 -6.283 8.296 1.00 86.31 175 ASN A O 1
ATOM 1349 N N . ASP A 1 176 ? -1.763 -7.603 8.316 1.00 87.19 176 ASP A N 1
ATOM 1350 C CA . ASP A 1 176 ? -1.590 -7.991 9.713 1.00 87.19 176 ASP A CA 1
ATOM 1351 C C . ASP A 1 176 ? -0.531 -9.074 9.944 1.00 87.19 176 ASP A C 1
ATOM 1353 O O . ASP A 1 176 ? -0.098 -9.281 11.080 1.00 87.19 176 ASP A O 1
ATOM 1357 N N . ARG A 1 177 ? -0.079 -9.738 8.876 1.00 90.25 177 ARG A N 1
ATOM 1358 C CA . ARG A 1 177 ? 0.934 -10.798 8.932 1.00 90.25 177 ARG A CA 1
ATOM 1359 C C . ARG A 1 177 ? 2.318 -10.233 9.252 1.00 90.25 177 ARG A C 1
ATOM 1361 O O . ARG A 1 177 ? 2.661 -9.111 8.881 1.00 90.25 177 ARG A O 1
ATOM 1368 N N . ALA A 1 178 ? 3.147 -11.041 9.910 1.00 91.06 178 ALA A N 1
ATOM 1369 C CA . ALA A 1 178 ? 4.537 -10.687 10.169 1.00 91.06 178 ALA A CA 1
ATOM 1370 C C . ALA A 1 178 ? 5.353 -10.673 8.865 1.00 91.06 178 ALA A C 1
ATOM 1372 O O . ALA A 1 178 ? 5.195 -11.549 8.009 1.00 91.06 178 ALA A O 1
ATOM 1373 N N . TRP A 1 179 ? 6.281 -9.719 8.737 1.00 95.56 179 TRP A N 1
ATOM 1374 C CA . TRP A 1 179 ? 7.143 -9.624 7.554 1.00 95.56 179 TRP A CA 1
ATOM 1375 C C . TRP A 1 179 ? 7.955 -10.906 7.310 1.00 95.56 179 TRP A C 1
ATOM 1377 O O . TRP A 1 179 ? 8.122 -11.312 6.166 1.00 95.56 179 TRP A O 1
ATOM 1387 N N . ASP A 1 180 ? 8.380 -11.606 8.365 1.00 95.50 180 ASP A N 1
ATOM 1388 C CA . ASP A 1 180 ? 9.083 -12.900 8.289 1.00 95.50 180 ASP A CA 1
ATOM 1389 C C . ASP A 1 180 ? 8.297 -14.011 7.587 1.00 95.50 180 ASP A C 1
ATOM 1391 O O . ASP A 1 180 ? 8.881 -14.938 7.019 1.00 95.50 180 ASP A O 1
ATOM 1395 N N . GLU A 1 181 ? 6.972 -13.916 7.578 1.00 94.00 181 GLU A N 1
ATOM 1396 C CA . GLU A 1 181 ? 6.115 -14.837 6.843 1.00 94.00 181 GLU A CA 1
ATOM 1397 C C . GLU A 1 181 ? 5.916 -14.373 5.404 1.00 94.00 181 GLU A C 1
ATOM 1399 O O . GLU A 1 181 ? 6.082 -15.165 4.478 1.00 94.00 181 GLU A O 1
ATOM 1404 N N . VAL A 1 182 ? 5.594 -13.090 5.220 1.00 94.69 182 VAL A N 1
ATOM 1405 C CA . VAL A 1 182 ? 5.272 -12.508 3.909 1.00 94.69 182 VAL A CA 1
ATOM 1406 C C . VAL A 1 182 ? 6.495 -12.476 2.992 1.00 94.69 182 VAL A C 1
ATOM 1408 O O . VAL A 1 182 ? 6.375 -12.756 1.804 1.00 94.69 182 VAL A O 1
ATOM 1411 N N . GLN A 1 183 ? 7.695 -12.218 3.519 1.00 96.06 183 GLN A N 1
ATOM 1412 C CA . GLN A 1 183 ? 8.914 -12.100 2.709 1.00 96.06 183 GLN A CA 1
ATOM 1413 C C . GLN A 1 183 ? 9.261 -13.375 1.925 1.00 96.06 183 GLN A C 1
ATOM 1415 O O . GLN A 1 183 ? 9.927 -13.301 0.892 1.00 96.06 183 GLN A O 1
ATOM 1420 N N . LYS A 1 184 ? 8.778 -14.541 2.374 1.00 94.38 184 LYS A N 1
ATOM 1421 C CA . LYS A 1 184 ? 8.991 -15.837 1.709 1.00 94.38 184 LYS A CA 1
ATOM 1422 C C . LYS A 1 184 ? 8.335 -15.899 0.326 1.00 94.38 184 LYS A C 1
ATOM 1424 O O . LYS A 1 184 ? 8.844 -16.587 -0.557 1.00 94.38 184 LYS A O 1
ATOM 1429 N N . GLU A 1 185 ? 7.264 -15.134 0.120 1.00 94.19 185 GLU A N 1
ATOM 1430 C CA . GLU A 1 185 ? 6.557 -15.005 -1.162 1.00 94.19 185 GLU A CA 1
ATOM 1431 C C . GLU A 1 185 ? 7.383 -14.222 -2.204 1.00 94.19 185 GLU A C 1
ATOM 1433 O O . GLU A 1 185 ? 7.106 -14.296 -3.396 1.00 94.19 185 GLU A O 1
ATOM 1438 N N . TYR A 1 186 ? 8.443 -13.523 -1.773 1.00 96.50 186 TYR A N 1
ATOM 1439 C CA . TYR A 1 186 ? 9.278 -12.642 -2.602 1.00 96.50 186 TYR A CA 1
ATOM 1440 C C . TYR A 1 186 ? 10.713 -13.157 -2.802 1.00 96.50 186 TYR A C 1
ATOM 1442 O O . TYR A 1 186 ? 11.602 -12.406 -3.204 1.00 96.50 186 TYR A O 1
ATOM 1450 N N . THR A 1 187 ? 10.968 -14.442 -2.548 1.00 95.56 187 THR A N 1
ATOM 1451 C CA . THR A 1 187 ? 12.297 -15.068 -2.738 1.00 95.56 187 THR A CA 1
ATOM 1452 C C . THR A 1 187 ? 12.766 -15.058 -4.200 1.00 95.56 187 THR A C 1
ATOM 1454 O O . THR A 1 187 ? 13.967 -15.077 -4.484 1.00 95.56 187 THR A O 1
ATOM 1457 N N . PHE A 1 188 ? 11.830 -14.957 -5.148 1.00 96.25 188 PHE A N 1
ATOM 1458 C CA . PHE A 1 188 ? 12.127 -14.772 -6.569 1.00 96.25 188 PHE A CA 1
ATOM 1459 C C . PHE A 1 188 ? 12.861 -13.447 -6.850 1.00 96.25 188 PHE A C 1
ATOM 1461 O O . PHE A 1 188 ? 13.697 -13.397 -7.750 1.00 96.25 188 PHE A O 1
ATOM 1468 N N . VAL A 1 189 ? 12.621 -12.399 -6.048 1.00 97.81 189 VAL A N 1
ATOM 1469 C CA . VAL A 1 189 ? 13.307 -11.099 -6.169 1.00 97.81 189 VAL A CA 1
ATOM 1470 C C . VAL A 1 189 ? 14.782 -11.234 -5.804 1.00 97.81 189 VAL A C 1
ATOM 1472 O O . VAL A 1 189 ? 15.649 -10.744 -6.525 1.00 97.81 189 VAL A O 1
ATOM 1475 N N . ASP A 1 190 ? 15.077 -11.964 -4.726 1.00 96.88 190 ASP A N 1
ATOM 1476 C CA . ASP A 1 190 ? 16.453 -12.224 -4.289 1.00 96.88 190 ASP A CA 1
ATOM 1477 C C . ASP A 1 190 ? 17.192 -13.107 -5.304 1.00 96.88 190 ASP A C 1
ATOM 1479 O O . ASP A 1 190 ? 18.365 -12.883 -5.598 1.00 96.88 190 ASP A O 1
ATOM 1483 N N . SER A 1 191 ? 16.479 -14.069 -5.897 1.00 97.94 191 SER A N 1
ATOM 1484 C CA . SER A 1 191 ? 17.005 -14.921 -6.969 1.00 97.94 191 SER A CA 1
ATOM 1485 C C . SER A 1 191 ? 17.332 -14.108 -8.225 1.00 97.94 191 SER A C 1
ATOM 1487 O O . SER A 1 191 ? 18.380 -14.309 -8.834 1.00 97.94 191 SER A O 1
ATOM 1489 N N . LEU A 1 192 ? 16.476 -13.151 -8.599 1.00 98.19 192 LEU A N 1
ATOM 1490 C CA . LEU A 1 192 ? 16.725 -12.263 -9.733 1.00 98.19 192 LEU A CA 1
ATOM 1491 C C . LEU A 1 192 ? 17.909 -11.327 -9.450 1.00 98.19 192 LEU A C 1
ATOM 1493 O O . LEU A 1 192 ? 18.789 -11.178 -10.292 1.00 98.19 192 LEU A O 1
ATOM 1497 N N . GLN A 1 193 ? 17.994 -10.757 -8.246 1.00 98.19 193 GLN A N 1
ATOM 1498 C CA . GLN A 1 193 ? 19.106 -9.896 -7.830 1.00 98.19 193 GLN A CA 1
ATOM 1499 C C . GLN A 1 193 ? 20.477 -10.576 -7.994 1.00 98.19 193 GLN A C 1
ATOM 1501 O O . GLN A 1 193 ? 21.447 -9.907 -8.357 1.00 98.19 193 GLN A O 1
ATOM 1506 N N . GLN A 1 194 ? 20.563 -11.891 -7.768 1.00 98.25 194 GLN A N 1
ATOM 1507 C CA . GLN A 1 194 ? 21.798 -12.669 -7.929 1.00 98.25 194 GLN A CA 1
ATOM 1508 C C . GLN A 1 194 ? 22.264 -12.781 -9.386 1.00 98.25 194 GLN A C 1
ATOM 1510 O O . GLN A 1 194 ? 23.459 -12.934 -9.624 1.00 98.25 194 GLN A O 1
ATOM 1515 N N . LEU A 1 195 ? 21.362 -12.662 -10.367 1.00 98.38 195 LEU A N 1
ATOM 1516 C CA . LEU A 1 195 ? 21.729 -12.696 -11.788 1.00 98.38 195 LEU A CA 1
ATOM 1517 C C . LEU A 1 195 ? 22.319 -11.365 -12.270 1.00 98.38 195 LEU A C 1
ATOM 1519 O O . LEU A 1 195 ? 23.000 -11.323 -13.290 1.00 98.38 195 LEU A O 1
ATOM 1523 N N . ARG A 1 196 ? 22.093 -10.269 -11.538 1.00 98.00 196 ARG A N 1
ATOM 1524 C CA . ARG A 1 196 ? 22.444 -8.913 -11.973 1.00 98.00 196 ARG A CA 1
ATOM 1525 C C . ARG A 1 196 ? 23.925 -8.700 -12.362 1.00 98.00 196 ARG A C 1
ATOM 1527 O O . ARG A 1 196 ? 24.158 -7.950 -13.315 1.00 98.00 196 ARG A O 1
ATOM 1534 N N . PRO A 1 197 ? 24.933 -9.291 -11.686 1.00 98.31 197 PRO A N 1
ATOM 1535 C CA . PRO A 1 197 ? 26.342 -9.161 -12.085 1.00 98.31 197 PRO A CA 1
ATOM 1536 C C . PRO A 1 197 ? 26.695 -9.845 -13.418 1.00 98.31 197 PRO A C 1
ATOM 1538 O O . PRO A 1 197 ? 27.712 -9.505 -14.016 1.00 98.31 197 PRO A O 1
ATOM 1541 N N . HIS A 1 198 ? 25.852 -10.773 -13.879 1.00 97.88 198 HIS A N 1
ATOM 1542 C CA . HIS A 1 198 ? 26.037 -11.587 -15.088 1.00 97.88 198 HIS A CA 1
ATOM 1543 C C . HIS A 1 198 ? 25.328 -11.006 -16.322 1.00 97.88 198 HIS A C 1
ATOM 1545 O O . HIS A 1 198 ? 25.348 -11.580 -17.408 1.00 97.88 198 HIS A O 1
ATOM 1551 N N . VAL A 1 199 ? 24.661 -9.860 -16.166 1.00 97.69 199 VAL A N 1
ATOM 1552 C CA . VAL A 1 199 ? 24.008 -9.157 -17.270 1.00 97.69 199 VAL A CA 1
ATOM 1553 C C . VAL A 1 199 ? 25.020 -8.220 -17.918 1.00 97.69 199 VAL A C 1
ATOM 1555 O O . VAL A 1 199 ? 25.661 -7.403 -17.253 1.00 97.69 199 VAL A O 1
ATOM 1558 N N . HIS A 1 200 ? 25.157 -8.318 -19.237 1.00 94.50 200 HIS A N 1
ATOM 1559 C CA . HIS A 1 200 ? 26.142 -7.563 -20.005 1.00 94.50 200 HIS A CA 1
ATOM 1560 C C . HIS A 1 200 ? 25.490 -6.774 -21.140 1.00 94.50 200 HIS A C 1
ATOM 1562 O O . HIS A 1 200 ? 24.517 -7.219 -21.746 1.00 94.50 200 HIS A O 1
ATOM 1568 N N . GLY A 1 201 ? 26.065 -5.609 -21.447 1.00 90.00 201 GLY A N 1
ATOM 1569 C CA . GLY A 1 201 ? 25.541 -4.662 -22.434 1.00 90.00 201 GLY A CA 1
ATOM 1570 C C . GLY A 1 201 ? 24.581 -3.645 -21.813 1.00 90.00 201 GLY A C 1
ATOM 1571 O O . GLY A 1 201 ? 23.745 -3.986 -20.979 1.00 90.00 201 GLY A O 1
ATOM 1572 N N . LYS A 1 202 ? 24.698 -2.373 -22.220 1.00 86.81 202 LYS A N 1
ATOM 1573 C CA . LYS A 1 202 ? 23.942 -1.260 -21.614 1.00 86.81 202 LYS A CA 1
ATOM 1574 C C . LYS A 1 202 ? 22.427 -1.442 -21.735 1.00 86.81 202 LYS A C 1
ATOM 1576 O O . LYS A 1 202 ? 21.723 -1.252 -20.752 1.00 86.81 202 LYS A O 1
ATOM 1581 N N . GLY A 1 203 ? 21.945 -1.864 -22.906 1.00 86.38 203 GLY A N 1
ATOM 1582 C CA . GLY A 1 203 ? 20.515 -2.095 -23.131 1.00 86.38 203 GLY A CA 1
ATOM 1583 C C . GLY A 1 203 ? 19.957 -3.276 -22.330 1.00 86.38 203 GLY A C 1
ATOM 1584 O O . GLY A 1 203 ? 18.866 -3.177 -21.780 1.00 86.38 203 GLY A O 1
ATOM 1585 N N . ASN A 1 204 ? 20.706 -4.378 -22.216 1.00 92.44 204 ASN A N 1
ATOM 1586 C CA . ASN A 1 204 ? 20.280 -5.527 -21.409 1.00 92.44 204 ASN A CA 1
ATOM 1587 C C . ASN A 1 204 ? 20.254 -5.171 -19.920 1.00 92.44 204 ASN A C 1
ATOM 1589 O O . ASN A 1 204 ? 19.312 -5.532 -19.222 1.00 92.44 204 ASN A O 1
ATOM 1593 N N . LEU A 1 205 ? 21.264 -4.431 -19.447 1.00 93.25 205 LEU A N 1
ATOM 1594 C CA . LEU A 1 205 ? 21.333 -3.935 -18.073 1.00 93.25 205 LEU A CA 1
ATOM 1595 C C . LEU A 1 205 ? 20.151 -3.028 -17.739 1.00 93.25 205 LEU A C 1
ATOM 1597 O O . LEU A 1 205 ? 19.523 -3.240 -16.712 1.00 93.25 205 LEU A O 1
ATOM 1601 N N . GLU A 1 206 ? 19.807 -2.079 -18.612 1.00 90.81 206 GLU A N 1
ATOM 1602 C CA . GLU A 1 206 ? 18.652 -1.194 -18.416 1.00 90.81 206 GLU A CA 1
ATOM 1603 C C . GLU A 1 206 ? 17.339 -1.984 -18.301 1.00 90.81 206 GLU A C 1
ATOM 1605 O O . GLU A 1 206 ? 16.568 -1.772 -17.366 1.00 90.81 206 GLU A O 1
ATOM 1610 N N . ARG A 1 207 ? 17.097 -2.943 -19.207 1.00 93.81 207 ARG A N 1
ATOM 1611 C CA . ARG A 1 207 ? 15.874 -3.764 -19.187 1.00 93.81 207 ARG A CA 1
ATOM 1612 C C . ARG A 1 207 ? 15.835 -4.713 -17.994 1.00 93.81 207 ARG A C 1
ATOM 1614 O O . ARG A 1 207 ? 14.775 -4.917 -17.411 1.00 93.81 207 ARG A O 1
ATOM 1621 N N . PHE A 1 208 ? 16.976 -5.274 -17.605 1.00 97.44 208 PHE A N 1
ATOM 1622 C CA . PHE A 1 208 ? 17.074 -6.102 -16.409 1.00 97.44 208 PHE A CA 1
ATOM 1623 C C . PHE A 1 208 ? 16.841 -5.281 -15.136 1.00 97.44 208 PHE A C 1
ATOM 1625 O O . PHE A 1 208 ? 16.065 -5.692 -14.276 1.00 97.44 208 PHE A O 1
ATOM 1632 N N . ASP A 1 209 ? 17.474 -4.110 -15.025 1.00 96.00 209 ASP A N 1
ATOM 1633 C CA . ASP A 1 209 ? 17.309 -3.199 -13.892 1.00 96.00 209 ASP A CA 1
ATOM 1634 C C . ASP A 1 209 ? 15.879 -2.693 -13.778 1.00 96.00 209 ASP A C 1
ATOM 1636 O O . ASP A 1 209 ? 15.394 -2.537 -12.660 1.00 96.00 209 ASP A O 1
ATOM 1640 N N . PHE A 1 210 ? 15.183 -2.482 -14.896 1.00 95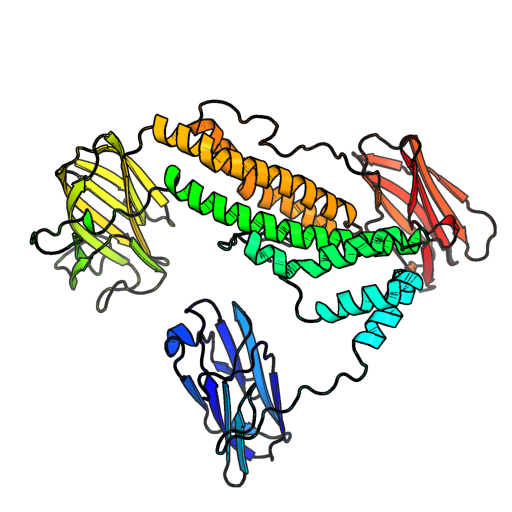.25 210 PHE A N 1
ATOM 1641 C CA . PHE A 1 210 ? 13.756 -2.182 -14.878 1.00 95.25 210 PHE A CA 1
ATOM 1642 C C . PHE A 1 210 ? 12.982 -3.272 -14.122 1.00 95.25 210 PHE A C 1
ATOM 1644 O O . PHE A 1 210 ? 12.375 -2.981 -13.095 1.00 95.25 210 PHE A O 1
ATOM 1651 N N . TRP A 1 211 ? 13.083 -4.536 -14.549 1.00 96.81 211 TRP A N 1
ATOM 1652 C CA . TRP A 1 211 ? 12.371 -5.647 -13.902 1.00 96.81 211 TRP A CA 1
ATOM 1653 C C . TRP A 1 211 ? 12.794 -5.866 -12.450 1.00 96.81 211 TRP A C 1
ATOM 1655 O O . TRP A 1 211 ? 11.944 -6.054 -11.580 1.00 96.81 211 TRP A O 1
ATOM 1665 N N . LEU A 1 212 ? 14.097 -5.809 -12.167 1.00 98.19 212 LEU A N 1
ATOM 1666 C CA . LEU A 1 212 ? 14.610 -5.957 -10.811 1.00 98.19 212 LEU A CA 1
ATOM 1667 C C . LEU A 1 212 ? 14.071 -4.857 -9.890 1.00 98.19 212 LEU A C 1
ATOM 1669 O O . LEU A 1 212 ? 13.575 -5.170 -8.811 1.00 98.19 212 LEU A O 1
ATOM 1673 N N . ASN A 1 213 ? 14.106 -3.590 -10.312 1.00 97.38 213 ASN A N 1
ATOM 1674 C CA . ASN A 1 213 ? 13.558 -2.490 -9.520 1.00 97.38 213 ASN A CA 1
ATOM 1675 C C . ASN A 1 213 ? 12.036 -2.599 -9.369 1.00 97.38 213 ASN A C 1
ATOM 1677 O O . ASN A 1 213 ? 11.536 -2.354 -8.276 1.00 97.38 213 ASN A O 1
ATOM 1681 N N . THR A 1 214 ? 11.295 -3.029 -10.396 1.00 95.19 214 THR A N 1
ATOM 1682 C CA . THR A 1 214 ? 9.846 -3.272 -10.287 1.00 95.19 214 THR A CA 1
ATOM 1683 C C . THR A 1 214 ? 9.535 -4.324 -9.220 1.00 95.19 214 THR A C 1
ATOM 1685 O O . THR A 1 214 ? 8.638 -4.136 -8.396 1.00 95.19 214 THR A O 1
ATOM 1688 N N . PHE A 1 215 ? 10.294 -5.419 -9.168 1.00 97.19 215 PHE A N 1
ATOM 1689 C CA . PHE A 1 215 ? 10.079 -6.453 -8.156 1.00 97.19 215 PHE A CA 1
ATOM 1690 C C . PHE A 1 215 ? 10.592 -6.065 -6.765 1.00 97.19 215 PHE A C 1
ATOM 1692 O O . PHE A 1 215 ? 9.951 -6.405 -5.770 1.00 97.19 215 PHE A O 1
ATOM 1699 N N . GLN A 1 216 ? 11.687 -5.306 -6.670 1.00 97.69 216 GLN A N 1
ATOM 1700 C CA . GLN A 1 216 ? 12.136 -4.723 -5.400 1.00 97.69 216 GLN A CA 1
ATOM 1701 C C . GLN A 1 216 ? 11.113 -3.724 -4.855 1.00 97.69 216 GLN A C 1
ATOM 1703 O O . GLN A 1 216 ? 10.815 -3.730 -3.661 1.00 97.69 216 GLN A O 1
ATOM 1708 N N . GLN A 1 217 ? 10.506 -2.920 -5.732 1.00 95.06 217 GLN A N 1
ATOM 1709 C CA . GLN A 1 217 ? 9.393 -2.050 -5.378 1.00 95.06 217 GLN A CA 1
ATOM 1710 C C . GLN A 1 217 ? 8.221 -2.880 -4.835 1.00 95.06 217 GLN A C 1
ATOM 1712 O O . GLN A 1 217 ? 7.714 -2.605 -3.754 1.00 95.06 217 GLN A O 1
ATOM 1717 N N . MET A 1 218 ? 7.814 -3.942 -5.527 1.00 94.50 218 MET A N 1
ATOM 1718 C CA . MET A 1 218 ? 6.728 -4.817 -5.073 1.00 94.50 218 MET A CA 1
ATOM 1719 C C . MET A 1 218 ? 7.015 -5.439 -3.693 1.00 94.50 218 MET A C 1
ATOM 1721 O O . MET A 1 218 ? 6.189 -5.346 -2.783 1.00 94.50 218 MET A O 1
ATOM 1725 N N . LYS A 1 219 ? 8.221 -5.982 -3.490 1.00 96.62 219 LYS A N 1
ATOM 1726 C CA . LYS A 1 219 ? 8.685 -6.507 -2.194 1.00 96.62 219 LYS A CA 1
ATOM 1727 C C . LYS A 1 219 ? 8.670 -5.427 -1.104 1.00 96.62 219 LYS A C 1
ATOM 1729 O O . LYS A 1 219 ? 8.215 -5.681 0.012 1.00 96.62 219 LYS A O 1
ATOM 1734 N N . GLY A 1 220 ? 9.111 -4.211 -1.430 1.00 96.69 220 GLY A N 1
ATOM 1735 C CA . GLY A 1 220 ? 9.085 -3.052 -0.536 1.00 96.69 220 GLY A CA 1
ATOM 1736 C C . GLY A 1 220 ? 7.668 -2.618 -0.150 1.00 96.69 220 GLY A C 1
ATOM 1737 O O . GLY A 1 220 ? 7.419 -2.341 1.022 1.00 96.69 220 GLY A O 1
ATOM 1738 N N . MET A 1 221 ? 6.716 -2.628 -1.091 1.00 95.31 221 MET A N 1
ATOM 1739 C CA . MET A 1 221 ? 5.300 -2.357 -0.805 1.00 95.31 221 MET A CA 1
ATOM 1740 C C . MET A 1 221 ? 4.717 -3.390 0.158 1.00 95.31 221 MET A C 1
ATOM 1742 O O . MET A 1 221 ? 3.997 -3.025 1.085 1.00 95.31 221 MET A O 1
ATOM 1746 N N . ALA A 1 222 ? 5.059 -4.668 -0.018 1.00 96.25 222 ALA A N 1
ATOM 1747 C CA . ALA A 1 222 ? 4.608 -5.737 0.866 1.00 96.25 222 ALA A CA 1
ATOM 1748 C C . ALA A 1 222 ? 5.135 -5.555 2.296 1.00 96.25 222 ALA A C 1
ATOM 1750 O O . ALA A 1 222 ? 4.374 -5.668 3.261 1.00 96.25 222 ALA A O 1
ATOM 1751 N N . LYS A 1 223 ? 6.426 -5.211 2.431 1.00 97.69 223 LYS A N 1
ATOM 1752 C CA . LYS A 1 223 ? 7.038 -4.888 3.725 1.00 97.69 223 LYS A CA 1
ATOM 1753 C C . LYS A 1 223 ? 6.358 -3.685 4.371 1.00 97.69 223 LYS A C 1
ATOM 1755 O O . LYS A 1 223 ? 5.985 -3.752 5.541 1.00 97.69 223 LYS A O 1
ATOM 1760 N N . LEU A 1 224 ? 6.154 -2.611 3.608 1.00 97.44 224 LEU A N 1
ATOM 1761 C CA . LEU A 1 224 ? 5.475 -1.413 4.090 1.00 97.44 224 LEU A CA 1
ATOM 1762 C C . LEU A 1 224 ? 4.046 -1.714 4.550 1.00 97.44 224 LEU A C 1
ATOM 1764 O O . LEU A 1 224 ? 3.639 -1.207 5.587 1.00 97.44 224 LEU A O 1
ATOM 1768 N N . GLY A 1 225 ? 3.310 -2.572 3.842 1.00 95.56 225 GLY A N 1
ATOM 1769 C CA . GLY A 1 225 ? 1.983 -3.020 4.262 1.00 95.56 225 GLY A CA 1
ATOM 1770 C C . GLY A 1 225 ? 1.992 -3.738 5.614 1.00 95.56 225 GLY A C 1
ATOM 1771 O O . GLY A 1 225 ? 1.156 -3.447 6.469 1.00 95.56 225 GLY A O 1
ATOM 1772 N N . CYS A 1 226 ? 2.973 -4.619 5.848 1.00 96.50 226 CYS A N 1
ATOM 1773 C CA . CYS A 1 226 ? 3.143 -5.302 7.139 1.00 96.50 226 CYS A CA 1
ATOM 1774 C C . CYS A 1 226 ? 3.485 -4.315 8.266 1.00 96.50 226 CYS A C 1
ATOM 1776 O O . CYS A 1 226 ? 2.909 -4.375 9.354 1.00 96.50 226 CYS A O 1
ATOM 1778 N N . LEU A 1 227 ? 4.403 -3.379 7.997 1.00 97.12 227 LEU A N 1
ATOM 1779 C CA . LEU A 1 227 ? 4.776 -2.331 8.947 1.00 97.12 227 LEU A CA 1
ATOM 1780 C C . LEU A 1 227 ? 3.601 -1.410 9.257 1.00 97.12 227 LEU A C 1
ATOM 1782 O O . LEU A 1 227 ? 3.388 -1.071 10.415 1.00 97.12 227 LEU A O 1
ATOM 1786 N N . TRP A 1 228 ? 2.812 -1.050 8.248 1.00 94.69 228 TRP A N 1
ATOM 1787 C CA . TRP A 1 228 ? 1.640 -0.211 8.428 1.00 94.69 228 TRP A CA 1
ATOM 1788 C C . TRP A 1 228 ? 0.556 -0.921 9.243 1.00 94.69 228 TRP A C 1
ATOM 1790 O O . TRP A 1 228 ? 0.003 -0.315 10.154 1.00 94.69 228 TRP A O 1
ATOM 1800 N N . GLY A 1 229 ? 0.311 -2.214 9.005 1.00 90.81 229 GLY A N 1
ATOM 1801 C CA . GLY A 1 229 ? -0.588 -3.007 9.849 1.00 90.81 229 GLY A CA 1
ATOM 1802 C C . GLY A 1 229 ? -0.109 -3.063 11.304 1.00 90.81 229 GLY A C 1
ATOM 1803 O O . GLY A 1 229 ? -0.877 -2.805 12.230 1.00 90.81 229 GLY A O 1
ATOM 1804 N N . ALA A 1 230 ? 1.183 -3.331 11.526 1.00 93.81 230 ALA A N 1
ATOM 1805 C CA . ALA A 1 230 ? 1.771 -3.328 12.867 1.00 93.81 230 ALA A CA 1
ATOM 1806 C C . ALA A 1 230 ? 1.689 -1.951 13.546 1.00 93.81 230 ALA A C 1
ATOM 1808 O O . ALA A 1 230 ? 1.347 -1.866 14.728 1.00 93.81 230 ALA A O 1
ATOM 1809 N N . TYR A 1 231 ? 1.965 -0.882 12.796 1.00 93.62 231 TYR A N 1
ATOM 1810 C CA . TYR A 1 231 ? 1.843 0.493 13.259 1.00 93.62 231 TYR A CA 1
ATOM 1811 C C . TYR A 1 231 ? 0.399 0.817 13.630 1.00 93.62 231 TYR A C 1
ATOM 1813 O O . TYR A 1 231 ? 0.182 1.292 14.735 1.00 93.62 231 TYR A O 1
ATOM 1821 N N . GLY A 1 232 ? -0.580 0.489 12.781 1.00 89.25 232 GLY A N 1
ATOM 1822 C CA . GLY A 1 232 ? -2.008 0.690 13.045 1.00 89.25 232 GLY A CA 1
ATOM 1823 C C . GLY A 1 232 ? -2.454 0.007 14.337 1.00 89.25 232 GLY A C 1
ATOM 1824 O O . GLY A 1 232 ? -2.934 0.671 15.248 1.00 89.25 232 GLY A O 1
ATOM 1825 N N . ARG A 1 233 ? -2.146 -1.286 14.511 1.00 86.56 233 ARG A N 1
ATOM 1826 C CA . ARG A 1 233 ? -2.482 -2.018 15.750 1.00 86.56 233 ARG A CA 1
ATOM 1827 C C . ARG A 1 233 ? -1.831 -1.439 17.008 1.00 86.56 233 ARG A C 1
ATOM 1829 O O . ARG A 1 233 ? -2.378 -1.582 18.104 1.00 86.56 233 ARG A O 1
ATOM 1836 N N . ALA A 1 234 ? -0.634 -0.864 16.889 1.00 87.75 234 ALA A N 1
ATOM 1837 C CA . ALA A 1 234 ? 0.026 -0.173 17.993 1.00 87.75 234 ALA A CA 1
ATOM 1838 C C . ALA A 1 234 ? -0.586 1.217 18.225 1.00 87.75 234 ALA A C 1
ATOM 1840 O O . ALA A 1 234 ? -0.765 1.628 19.368 1.00 87.75 234 ALA A O 1
ATOM 1841 N N . TYR A 1 235 ? -0.938 1.925 17.157 1.00 84.81 235 TYR A N 1
ATOM 1842 C CA . TYR A 1 235 ? -1.535 3.255 17.184 1.00 84.81 235 TYR A CA 1
ATOM 1843 C C . TYR A 1 235 ? -2.925 3.212 17.832 1.00 84.81 235 TYR A C 1
ATOM 1845 O O . TYR A 1 235 ? -3.204 3.998 18.736 1.00 84.81 235 TYR A O 1
ATOM 1853 N N . ASP A 1 236 ? -3.726 2.194 17.514 1.00 78.94 236 ASP A N 1
ATOM 1854 C CA . ASP A 1 236 ? -5.037 1.910 18.115 1.00 78.94 236 ASP A CA 1
ATOM 1855 C C . ASP A 1 236 ? -4.976 1.528 19.603 1.00 78.94 236 ASP A C 1
ATOM 1857 O O . ASP A 1 236 ? -6.000 1.348 20.255 1.00 78.94 236 ASP A O 1
ATOM 1861 N N . GLN A 1 237 ? -3.788 1.339 20.180 1.00 73.44 237 GLN A N 1
ATOM 1862 C CA . GLN A 1 237 ? -3.654 1.158 21.630 1.00 73.44 237 GLN A CA 1
ATOM 1863 C C . GLN A 1 237 ? -3.534 2.481 22.379 1.00 73.44 237 GLN A C 1
ATOM 1865 O O . GLN A 1 237 ? -3.726 2.498 23.593 1.00 73.44 237 GLN A O 1
ATOM 1870 N N . VAL A 1 238 ? -3.181 3.567 21.687 1.00 71.62 238 VAL A N 1
ATOM 1871 C CA . VAL A 1 238 ? -2.821 4.837 22.331 1.00 71.62 238 VAL A CA 1
ATOM 1872 C C . VAL A 1 238 ? -3.523 6.063 21.763 1.00 71.62 238 VAL A C 1
ATOM 1874 O O . VAL A 1 238 ? -3.597 7.062 22.473 1.00 71.62 238 VAL A O 1
ATOM 1877 N N . VAL A 1 239 ? -4.033 6.012 20.530 1.00 66.50 239 VAL A N 1
ATOM 1878 C CA . VAL A 1 239 ? -4.718 7.149 19.890 1.00 66.50 239 VAL A CA 1
ATOM 1879 C C . VAL A 1 239 ? -6.213 6.898 19.706 1.00 66.50 239 VAL A C 1
ATOM 1881 O O . VAL A 1 239 ? -7.012 7.783 20.014 1.00 66.50 239 VAL A O 1
ATOM 1884 N N . HIS A 1 240 ? -6.612 5.696 19.285 1.00 67.12 240 HIS A N 1
ATOM 1885 C CA . HIS A 1 240 ? -8.020 5.298 19.247 1.00 67.12 240 HIS A CA 1
ATOM 1886 C C . HIS A 1 240 ? -8.366 4.548 20.535 1.00 67.12 240 HIS A C 1
ATOM 1888 O O . HIS A 1 240 ? -7.758 3.535 20.866 1.00 67.12 240 HIS A O 1
ATOM 1894 N N . PHE A 1 241 ? -9.307 5.074 21.318 1.00 73.06 241 PHE A N 1
ATOM 1895 C CA . PHE A 1 241 ? -9.763 4.382 22.522 1.00 73.06 241 PHE A CA 1
ATOM 1896 C C . PHE A 1 241 ? -10.499 3.114 22.118 1.00 73.06 241 PHE A C 1
ATOM 1898 O O . PHE A 1 241 ? -11.273 3.125 21.167 1.00 73.06 241 PHE A O 1
ATOM 1905 N N . LYS A 1 242 ? -10.262 2.028 22.850 1.00 81.44 242 LYS A N 1
ATOM 1906 C CA . LYS A 1 242 ? -10.909 0.745 22.582 1.00 81.44 242 LYS A CA 1
ATOM 1907 C C . LYS A 1 242 ? -12.294 0.680 23.222 1.00 81.44 242 LYS A C 1
ATOM 1909 O O . LYS A 1 242 ? -12.512 1.353 24.240 1.00 81.44 242 LYS A O 1
ATOM 1914 N N . PRO A 1 243 ? -13.197 -0.156 22.678 1.00 90.69 243 PRO A N 1
ATOM 1915 C CA . PRO A 1 243 ? -14.428 -0.510 23.358 1.00 90.69 243 PRO A CA 1
ATOM 1916 C C . PRO A 1 243 ? -14.147 -1.007 24.773 1.00 90.69 243 PRO A C 1
ATOM 1918 O O . PRO A 1 243 ? -13.204 -1.772 25.005 1.00 90.69 243 PRO A O 1
ATOM 1921 N N . ILE A 1 244 ? -14.963 -0.562 25.724 1.00 92.06 244 ILE A N 1
ATOM 1922 C CA . ILE A 1 244 ? -14.863 -1.014 27.106 1.00 92.06 244 ILE A CA 1
ATOM 1923 C C . ILE A 1 244 ? -15.117 -2.532 27.150 1.00 92.06 244 ILE A C 1
ATOM 1925 O O . ILE A 1 244 ? -16.170 -2.984 26.687 1.00 92.06 244 ILE A O 1
ATOM 1929 N N . PRO A 1 245 ? -14.197 -3.331 27.725 1.00 90.44 245 PRO A N 1
ATOM 1930 C CA . PRO A 1 245 ? -14.377 -4.770 27.863 1.00 90.44 245 PRO A CA 1
ATOM 1931 C C . PRO A 1 245 ? -15.686 -5.135 28.568 1.00 90.44 245 PRO A C 1
ATOM 1933 O O . PRO A 1 245 ? -16.048 -4.540 29.583 1.00 90.44 245 PRO A O 1
ATOM 1936 N N . SER A 1 246 ? -16.352 -6.189 28.092 1.00 91.44 246 SER A N 1
ATOM 1937 C CA . SER A 1 246 ? -17.591 -6.705 28.693 1.00 91.44 246 SER A CA 1
ATOM 1938 C C . SER A 1 246 ? -17.454 -7.010 30.185 1.00 91.44 246 SER A C 1
ATOM 1940 O O . SER A 1 246 ? -18.374 -6.767 30.962 1.00 91.44 246 SER A O 1
ATOM 1942 N N . SER A 1 247 ? -16.278 -7.481 30.609 1.00 91.25 247 SER A N 1
ATOM 1943 C CA . SER A 1 247 ? -15.949 -7.772 32.007 1.00 91.25 247 SER A CA 1
ATOM 1944 C C . SER A 1 247 ? -16.043 -6.555 32.932 1.00 91.25 247 SER A C 1
ATOM 1946 O O . SER A 1 247 ? -16.249 -6.725 34.133 1.00 91.25 247 SER A O 1
ATOM 1948 N N . MET A 1 248 ? -15.918 -5.344 32.385 1.00 94.19 248 MET A N 1
ATOM 1949 C CA . MET A 1 248 ? -16.038 -4.083 33.116 1.00 94.19 248 MET A CA 1
ATOM 1950 C C . MET A 1 248 ? -17.474 -3.548 33.131 1.00 94.19 248 MET A C 1
ATOM 1952 O O . MET A 1 248 ? -17.758 -2.602 33.858 1.00 94.19 248 MET A O 1
ATOM 1956 N N . LEU A 1 249 ? -18.391 -4.133 32.358 1.00 96.94 249 LEU A N 1
ATOM 1957 C CA . LEU A 1 249 ? -19.785 -3.707 32.285 1.00 96.94 249 LEU A CA 1
ATOM 1958 C C . LEU A 1 249 ? -20.658 -4.649 33.109 1.00 96.94 249 LEU A C 1
ATOM 1960 O O . LEU A 1 249 ? -20.604 -5.871 32.957 1.00 96.94 249 LEU A O 1
ATOM 1964 N N . ILE A 1 250 ? -21.466 -4.076 33.994 1.00 96.00 250 ILE A N 1
ATOM 1965 C CA . ILE A 1 250 ? -22.351 -4.824 34.884 1.00 96.00 250 ILE A CA 1
ATOM 1966 C C . ILE A 1 250 ? -23.789 -4.355 34.639 1.00 96.00 250 ILE A C 1
ATOM 1968 O O . ILE A 1 250 ? -24.077 -3.164 34.827 1.00 96.00 250 ILE A O 1
ATOM 1972 N N . PRO A 1 251 ? -24.714 -5.260 34.269 1.00 96.06 251 PRO A N 1
ATOM 1973 C CA . PRO A 1 251 ? -26.091 -4.878 34.006 1.00 96.06 251 PRO A CA 1
ATOM 1974 C C . PRO A 1 251 ? -26.813 -4.530 35.318 1.00 96.06 251 PRO A C 1
ATOM 1976 O O . PRO A 1 251 ? -26.394 -4.970 36.391 1.00 96.06 251 PRO A O 1
ATOM 1979 N N . PRO A 1 252 ? -27.950 -3.811 35.272 1.00 93.44 252 PRO A N 1
ATOM 1980 C CA . PRO A 1 252 ? -28.725 -3.454 36.465 1.00 93.44 252 PRO A CA 1
ATOM 1981 C C . PRO A 1 252 ? -29.195 -4.656 37.300 1.00 93.44 252 PRO A C 1
ATOM 1983 O O . PRO A 1 252 ? -29.418 -4.523 38.498 1.00 93.44 252 PRO A O 1
ATOM 1986 N N . SER A 1 253 ? -29.321 -5.840 36.691 1.00 88.50 253 SER A N 1
ATOM 1987 C CA . SER A 1 253 ? -29.624 -7.098 37.390 1.00 88.50 253 SER A CA 1
ATOM 1988 C C . SER A 1 253 ? -28.474 -7.610 38.270 1.00 88.50 253 SER A C 1
ATOM 1990 O O . SER A 1 253 ? -28.680 -8.541 39.046 1.00 88.50 253 SER A O 1
ATOM 1992 N N . ALA A 1 254 ? -27.268 -7.044 38.130 1.00 84.62 254 ALA A N 1
ATOM 1993 C CA . ALA A 1 254 ? -26.024 -7.451 38.786 1.00 84.62 254 ALA A CA 1
ATOM 1994 C C . ALA A 1 254 ? -25.592 -8.913 38.534 1.00 84.62 254 ALA A C 1
ATOM 1996 O O . ALA A 1 254 ? -24.744 -9.440 39.254 1.00 84.62 254 ALA A O 1
ATOM 1997 N N . SER A 1 255 ? -26.148 -9.564 37.508 1.00 83.06 255 SER A N 1
ATOM 1998 C CA . SER A 1 255 ? -25.807 -10.930 37.104 1.00 83.06 255 SER A CA 1
ATOM 1999 C C . SER A 1 255 ? -25.328 -10.947 35.653 1.00 83.06 255 SER A C 1
ATOM 2001 O O . SER A 1 255 ? -26.028 -10.457 34.768 1.00 83.06 255 SER A O 1
ATOM 2003 N N . GLY A 1 256 ? -24.141 -11.511 35.418 1.00 85.94 256 GLY A N 1
ATOM 2004 C CA . GLY A 1 256 ? -23.489 -11.530 34.107 1.00 85.94 256 GLY A CA 1
ATOM 2005 C C . GLY A 1 256 ? -22.700 -10.254 33.790 1.00 85.94 256 GLY A C 1
ATOM 2006 O O . GLY A 1 256 ? -22.384 -9.463 34.677 1.00 85.94 256 GLY A O 1
ATOM 2007 N N . HIS A 1 257 ? -22.374 -10.087 32.509 1.00 92.50 257 HIS A N 1
ATOM 2008 C CA . HIS A 1 257 ? -21.597 -8.974 31.960 1.00 92.50 257 HIS A CA 1
ATOM 2009 C C . HIS A 1 257 ? -22.423 -8.206 30.924 1.00 92.50 257 HIS A C 1
ATOM 2011 O O . HIS A 1 257 ? -23.244 -8.813 30.233 1.00 92.50 257 HIS A O 1
ATOM 2017 N N . GLY A 1 258 ? -22.187 -6.900 30.799 1.00 95.19 258 GLY A N 1
ATOM 2018 C CA . GLY A 1 258 ? -22.840 -6.037 29.813 1.00 95.19 258 GLY A CA 1
ATOM 2019 C C . GLY A 1 258 ? -23.709 -4.927 30.397 1.00 95.19 258 GLY A C 1
ATOM 2020 O O . GLY A 1 258 ? -23.666 -4.641 31.590 1.00 95.19 258 GLY A O 1
ATOM 2021 N N . LEU A 1 259 ? -24.520 -4.304 29.543 1.00 97.81 259 LEU A N 1
ATOM 2022 C CA . LEU A 1 259 ? -25.495 -3.271 29.907 1.00 97.81 259 LEU A CA 1
ATOM 2023 C C . LEU A 1 259 ? -26.892 -3.665 29.417 1.00 97.81 259 LEU A C 1
ATOM 2025 O O . LEU A 1 259 ? -27.041 -4.333 28.397 1.00 97.81 259 LEU A O 1
ATOM 2029 N N . LEU A 1 260 ? -27.936 -3.239 30.128 1.00 97.88 260 LEU A N 1
ATOM 2030 C CA . LEU A 1 260 ? -29.318 -3.429 29.689 1.00 97.88 260 LEU A CA 1
ATOM 2031 C C . LEU A 1 260 ? -29.640 -2.432 28.574 1.00 97.88 260 LEU A C 1
ATOM 2033 O O . LEU A 1 260 ? -29.785 -1.246 28.861 1.00 97.88 260 LEU A O 1
ATOM 2037 N N . GLY A 1 261 ? -29.769 -2.916 27.341 1.00 97.56 261 GLY A N 1
ATOM 2038 C CA . GLY A 1 261 ? -30.204 -2.165 26.167 1.00 97.56 261 GLY A CA 1
ATOM 2039 C C . GLY A 1 261 ? -31.718 -2.218 25.981 1.00 97.56 261 GLY A C 1
ATOM 2040 O O . GLY A 1 261 ? -32.317 -3.295 25.973 1.00 97.56 261 GLY A O 1
ATOM 2041 N N . GLN A 1 262 ? -32.338 -1.053 25.823 1.00 97.69 262 GLN A N 1
ATOM 2042 C CA . GLN A 1 262 ? -33.743 -0.866 25.470 1.00 97.69 262 GLN A CA 1
ATOM 2043 C C . GLN A 1 262 ? -33.826 -0.249 24.075 1.00 97.69 262 GLN A C 1
ATOM 2045 O O . GLN A 1 262 ? -33.273 0.827 23.865 1.00 97.69 262 GLN A O 1
ATOM 2050 N N . TYR A 1 263 ? -34.514 -0.912 23.148 1.00 97.75 263 TYR A N 1
ATOM 2051 C CA . TYR A 1 263 ? -34.546 -0.557 21.728 1.00 97.75 263 TYR A CA 1
ATOM 2052 C C . TYR A 1 263 ? -35.908 0.021 21.330 1.00 97.75 263 TYR A C 1
ATOM 2054 O O . TYR A 1 263 ? -36.947 -0.516 21.722 1.00 97.75 263 TYR A O 1
ATOM 2062 N N . PHE A 1 264 ? -35.914 1.087 20.530 1.00 97.38 264 PHE A N 1
ATOM 2063 C CA . PHE A 1 264 ? -37.107 1.853 20.154 1.00 97.38 264 PHE A CA 1
ATOM 2064 C C . PHE A 1 264 ? -37.164 2.079 18.638 1.00 97.38 264 PHE A C 1
ATOM 2066 O O . PHE A 1 264 ? -36.137 2.306 18.009 1.00 97.38 264 PHE A O 1
ATOM 2073 N N . ASN A 1 265 ? -38.370 2.082 18.060 1.00 95.38 265 ASN A N 1
ATOM 2074 C CA . ASN A 1 265 ? -38.618 2.346 16.629 1.00 95.38 265 ASN A CA 1
ATOM 2075 C C . ASN A 1 265 ? -38.861 3.838 16.329 1.00 95.38 265 ASN A C 1
ATOM 2077 O O . ASN A 1 265 ? -39.740 4.191 15.538 1.00 95.38 265 ASN A O 1
ATOM 2081 N N . ASP A 1 266 ? -38.111 4.700 17.011 1.00 93.19 266 ASP A N 1
ATOM 2082 C CA . ASP A 1 266 ? -38.028 6.135 16.758 1.00 93.19 266 ASP A CA 1
ATOM 2083 C C . ASP A 1 266 ? -36.680 6.680 17.259 1.00 93.19 266 ASP A C 1
ATOM 2085 O O . ASP A 1 266 ? -36.005 6.025 18.053 1.00 93.19 266 ASP A O 1
ATOM 2089 N N . THR A 1 267 ? -36.301 7.890 16.847 1.00 91.75 267 THR A N 1
ATOM 2090 C CA . THR A 1 267 ? -35.017 8.530 17.204 1.00 91.75 267 THR A CA 1
ATOM 2091 C C . THR A 1 267 ? -35.050 9.310 18.523 1.00 91.75 267 THR A C 1
ATOM 2093 O O . THR A 1 267 ? -34.058 9.895 18.954 1.00 91.75 267 THR A O 1
ATOM 2096 N N . THR A 1 268 ? -36.198 9.359 19.196 1.00 89.81 268 THR A N 1
ATOM 2097 C CA . THR A 1 268 ? -36.416 10.158 20.411 1.00 89.81 268 THR A CA 1
ATOM 2098 C C . THR A 1 268 ? -36.510 9.315 21.683 1.00 89.81 268 THR A C 1
ATOM 2100 O O . THR A 1 268 ? -36.372 9.872 22.777 1.00 89.81 268 THR A O 1
ATOM 2103 N N . ARG A 1 269 ? -36.628 7.987 21.544 1.00 92.19 269 ARG A N 1
ATOM 2104 C CA . ARG A 1 269 ? -36.909 6.989 22.590 1.00 92.19 269 ARG A CA 1
ATOM 2105 C C . ARG A 1 269 ? -38.312 7.169 23.182 1.00 92.19 269 ARG A C 1
ATOM 2107 O O . ARG A 1 269 ? -38.472 7.219 24.405 1.00 92.19 269 ARG A O 1
ATOM 2114 N N . SER A 1 270 ? -39.323 7.349 22.333 1.00 82.75 270 SER A N 1
ATOM 2115 C CA . SER A 1 270 ? -40.706 7.553 22.772 1.00 82.75 270 SER A CA 1
ATOM 2116 C C . SER A 1 270 ? -41.443 6.224 23.004 1.00 82.75 270 SER A C 1
ATOM 2118 O O . SER A 1 270 ? -41.208 5.223 22.334 1.00 82.75 270 SER A O 1
ATOM 2120 N N . GLY A 1 271 ? -42.359 6.196 23.976 1.00 83.62 271 GLY A N 1
ATOM 2121 C CA . GLY A 1 271 ? -43.180 5.012 24.255 1.00 83.62 271 GLY A CA 1
ATOM 2122 C C . GLY A 1 271 ? -42.434 3.846 24.925 1.00 83.62 271 GLY A C 1
ATOM 2123 O O . GLY A 1 271 ? -41.432 4.033 25.614 1.00 83.62 271 GLY A O 1
ATOM 2124 N N . ALA A 1 272 ? -42.990 2.638 24.793 1.00 90.56 272 ALA A N 1
ATOM 2125 C CA . ALA A 1 272 ? -42.408 1.414 25.344 1.00 90.56 272 ALA A CA 1
ATOM 2126 C C . ALA A 1 272 ? -41.339 0.841 24.394 1.00 90.56 272 ALA A C 1
ATOM 2128 O O . ALA A 1 272 ? -41.541 0.882 23.178 1.00 90.56 272 ALA A O 1
ATOM 2129 N N . PRO A 1 273 ? -40.234 0.277 24.916 1.00 94.81 273 PRO A N 1
ATOM 2130 C CA . PRO A 1 273 ? -39.229 -0.352 24.073 1.00 94.81 273 PRO A CA 1
ATOM 2131 C C . PRO A 1 273 ? -39.805 -1.584 23.373 1.00 94.81 273 PRO A C 1
ATOM 2133 O O . PRO A 1 273 ? -40.574 -2.350 23.954 1.00 94.81 273 PRO A O 1
ATOM 2136 N N . VAL A 1 274 ? -39.391 -1.783 22.127 1.00 94.31 274 VAL A N 1
ATOM 2137 C CA . VAL A 1 274 ? -39.756 -2.938 21.299 1.00 94.31 274 VAL A CA 1
ATOM 2138 C C . VAL A 1 274 ? -39.030 -4.196 21.778 1.00 94.31 274 VAL A C 1
ATOM 2140 O O . VAL A 1 274 ? -39.581 -5.293 21.731 1.00 94.31 274 VAL A O 1
ATOM 2143 N N . LEU A 1 275 ? -37.808 -4.023 22.287 1.00 93.62 275 LEU A N 1
ATOM 2144 C CA . LEU A 1 275 ? -36.992 -5.077 22.877 1.00 93.62 275 LEU A CA 1
ATOM 2145 C C . LEU A 1 275 ? -36.200 -4.524 24.065 1.00 93.62 275 LEU A C 1
ATOM 2147 O O . LEU A 1 275 ? -35.721 -3.390 24.032 1.00 93.62 275 LEU A O 1
ATOM 2151 N N . ALA A 1 276 ? -36.015 -5.354 25.091 1.00 95.19 276 ALA A N 1
ATOM 2152 C CA . ALA A 1 276 ? -35.032 -5.125 26.141 1.00 95.19 276 ALA A CA 1
ATOM 2153 C C . ALA A 1 276 ? -34.156 -6.373 26.312 1.00 95.19 276 ALA A C 1
ATOM 2155 O O . ALA A 1 276 ? -34.683 -7.473 26.487 1.00 95.19 276 ALA A O 1
ATOM 2156 N N . ARG A 1 277 ? -32.830 -6.212 26.266 1.00 95.12 277 ARG A N 1
ATOM 2157 C CA . ARG A 1 277 ? -31.862 -7.307 26.460 1.00 95.12 277 ARG A CA 1
ATOM 2158 C C . ARG A 1 277 ? -30.577 -6.817 27.118 1.00 95.12 277 ARG A C 1
ATOM 2160 O O . ARG A 1 277 ? -30.307 -5.623 27.131 1.00 95.12 277 ARG A O 1
ATOM 2167 N N . VAL A 1 278 ? -29.787 -7.737 27.665 1.00 96.44 278 VAL A N 1
ATOM 2168 C CA . VAL A 1 278 ? -28.425 -7.421 28.112 1.00 96.44 278 VAL A CA 1
ATOM 2169 C C . VAL A 1 278 ? -27.477 -7.592 26.933 1.00 96.44 278 VAL A C 1
ATOM 2171 O O . VAL A 1 278 ? -27.372 -8.686 26.383 1.00 96.44 278 VAL A O 1
ATOM 2174 N N . ASP A 1 279 ? -26.799 -6.512 26.570 1.00 96.56 279 ASP A N 1
ATOM 2175 C CA . ASP A 1 279 ? -25.759 -6.488 25.551 1.00 96.56 279 ASP A CA 1
ATOM 2176 C C . ASP A 1 279 ? -24.396 -6.585 26.241 1.00 96.56 279 ASP A C 1
ATOM 2178 O O . ASP A 1 279 ? -24.046 -5.726 27.053 1.00 96.56 279 ASP A O 1
ATOM 2182 N N . SER A 1 280 ? -23.636 -7.650 25.964 1.00 93.19 280 SER A N 1
ATOM 2183 C CA . SER A 1 280 ? -22.382 -7.948 26.673 1.00 93.19 280 SER A CA 1
ATOM 2184 C C . SER A 1 280 ? -21.305 -6.885 26.465 1.00 93.19 280 SER A C 1
ATOM 2186 O O . SER A 1 280 ? -20.475 -6.686 27.343 1.00 93.19 280 SER A O 1
ATOM 2188 N N . ALA A 1 281 ? -21.320 -6.202 25.324 1.00 93.00 281 ALA A N 1
ATOM 2189 C CA . ALA A 1 281 ? -20.458 -5.075 25.007 1.00 93.00 281 ALA A CA 1
ATOM 2190 C C . ALA A 1 281 ? -21.272 -4.030 24.241 1.00 93.00 281 ALA A C 1
ATOM 2192 O O . ALA A 1 281 ? -22.273 -4.369 23.608 1.00 93.00 281 ALA A O 1
ATOM 2193 N N . ILE A 1 282 ? -20.828 -2.776 24.292 1.00 97.12 282 ILE A N 1
ATOM 2194 C CA . ILE A 1 282 ? -21.316 -1.734 23.389 1.00 97.12 282 ILE A CA 1
ATOM 2195 C C . ILE A 1 282 ? -20.245 -1.559 22.321 1.00 97.12 282 ILE A C 1
ATOM 2197 O O . ILE A 1 282 ? -19.332 -0.749 22.476 1.00 97.12 282 ILE A O 1
ATOM 2201 N N . ASP A 1 283 ? -20.322 -2.420 21.314 1.00 96.00 283 ASP A N 1
ATOM 2202 C CA . ASP A 1 283 ? -19.406 -2.494 20.179 1.00 96.00 283 ASP A CA 1
ATOM 2203 C C . ASP A 1 283 ? -20.180 -3.050 18.977 1.00 96.00 283 ASP A C 1
ATOM 2205 O O . ASP A 1 283 ? -20.179 -4.253 18.706 1.00 96.00 283 ASP A O 1
ATOM 2209 N N . PHE A 1 284 ? -20.984 -2.189 18.357 1.00 95.31 284 PHE A N 1
ATOM 2210 C CA . PHE A 1 284 ? -21.965 -2.576 17.353 1.00 95.31 284 PHE A CA 1
ATOM 2211 C C . PHE A 1 284 ? -21.677 -1.924 16.008 1.00 95.31 284 PHE A C 1
ATOM 2213 O O . PHE A 1 284 ? -21.626 -0.702 15.914 1.00 95.31 284 PHE A O 1
ATOM 2220 N N . HIS A 1 285 ? -21.606 -2.753 14.965 1.00 93.81 285 HIS A N 1
ATOM 2221 C CA . HIS A 1 285 ? -21.530 -2.336 13.566 1.00 93.81 285 HIS A CA 1
ATOM 2222 C C . HIS A 1 285 ? -22.672 -2.992 12.791 1.00 93.81 285 HIS A C 1
ATOM 2224 O O . HIS A 1 285 ? -22.536 -4.096 12.256 1.00 93.81 285 HIS A O 1
ATOM 2230 N N . TRP A 1 286 ? -23.833 -2.342 12.761 1.00 90.62 286 TRP A N 1
ATOM 2231 C CA . TRP A 1 286 ? -25.003 -2.878 12.065 1.00 90.62 286 TRP A CA 1
ATOM 2232 C C . TRP A 1 286 ? -24.970 -2.591 10.566 1.00 90.62 286 TRP A C 1
ATOM 2234 O O . TRP A 1 286 ? -25.630 -3.291 9.790 1.00 90.62 286 TRP A O 1
ATOM 2244 N N . SER A 1 287 ? -24.153 -1.624 10.132 1.00 89.00 287 SER A N 1
ATOM 2245 C CA . SER A 1 287 ? -24.161 -1.141 8.751 1.00 89.00 287 SER A CA 1
ATOM 2246 C C . SER A 1 287 ? -25.592 -0.738 8.381 1.00 89.00 287 SER A C 1
ATOM 2248 O O . SER A 1 287 ? -26.139 0.136 9.025 1.00 89.00 287 SER A O 1
ATOM 2250 N N . ARG A 1 288 ? -26.240 -1.394 7.412 1.00 87.94 288 ARG A N 1
ATOM 2251 C CA . ARG A 1 288 ? -27.627 -1.082 7.007 1.00 87.94 288 ARG A CA 1
ATOM 2252 C C . ARG A 1 288 ? -28.661 -2.081 7.530 1.00 87.94 288 ARG A C 1
ATOM 2254 O O . ARG A 1 288 ? -29.780 -2.142 7.023 1.00 87.94 288 ARG A O 1
ATOM 2261 N N . ASN A 1 289 ? -28.260 -2.956 8.447 1.00 87.75 289 ASN A N 1
ATOM 2262 C CA . ASN A 1 289 ? -29.122 -4.010 8.968 1.00 87.75 289 ASN A CA 1
ATOM 2263 C C . ASN A 1 289 ? -29.838 -3.544 10.239 1.00 87.75 289 ASN A C 1
ATOM 2265 O O . ASN A 1 289 ? -29.275 -2.770 11.008 1.00 87.75 289 ASN A O 1
ATOM 2269 N N . PRO A 1 290 ? -31.049 -4.053 10.519 1.00 89.56 290 PRO A N 1
ATOM 2270 C CA . PRO A 1 290 ? -31.697 -3.797 11.797 1.00 89.56 290 PRO A CA 1
ATOM 2271 C C . PRO A 1 290 ? -30.885 -4.399 12.958 1.00 89.56 290 PRO A C 1
ATOM 2273 O O . PRO A 1 290 ? -30.316 -5.486 12.815 1.00 89.56 290 PRO A O 1
ATOM 2276 N N . PRO A 1 291 ? -30.870 -3.753 14.139 1.00 89.88 291 PRO A N 1
ATOM 2277 C CA . PRO A 1 291 ? -30.068 -4.213 15.274 1.00 89.88 291 PRO A CA 1
ATOM 2278 C C . PRO A 1 291 ? -30.584 -5.515 15.905 1.00 89.88 291 PRO A C 1
ATOM 2280 O O . PRO A 1 291 ? -29.844 -6.230 16.594 1.00 89.88 291 PRO A O 1
ATOM 2283 N N . CYS A 1 292 ? -31.872 -5.804 15.715 1.00 88.25 292 CYS A N 1
ATOM 2284 C CA . CYS A 1 292 ? -32.544 -7.037 16.108 1.00 88.25 292 CYS A CA 1
ATOM 2285 C C . CYS A 1 292 ? -33.940 -7.120 15.478 1.00 88.25 292 CYS A C 1
ATOM 2287 O O . CYS A 1 292 ? -34.477 -6.126 14.981 1.00 88.25 292 CYS A O 1
ATOM 2289 N N . ASP A 1 293 ? -34.541 -8.307 15.545 1.00 89.19 293 ASP A N 1
ATOM 2290 C CA . ASP A 1 293 ? -35.903 -8.541 15.074 1.00 89.19 293 ASP A CA 1
ATOM 2291 C C . ASP A 1 293 ? -36.903 -7.584 15.740 1.00 89.19 293 ASP A C 1
ATOM 2293 O O . ASP A 1 293 ? -36.948 -7.438 16.962 1.00 89.19 293 ASP A O 1
ATOM 2297 N N . GLY A 1 294 ? -37.730 -6.939 14.918 1.00 89.56 294 GLY A N 1
AT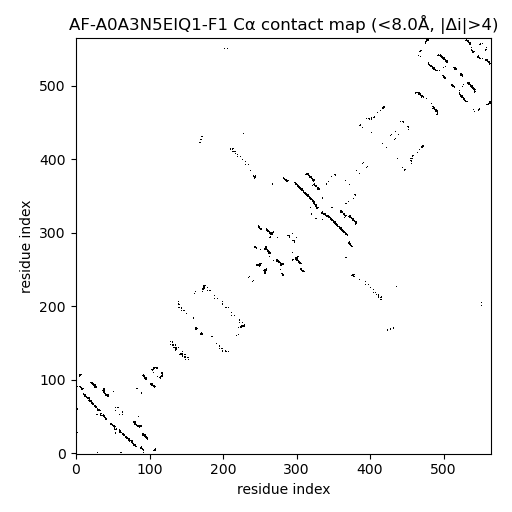OM 2298 C CA . GLY A 1 294 ? -38.747 -5.984 15.362 1.00 89.56 294 GLY A CA 1
ATOM 2299 C C . GLY A 1 294 ? -38.270 -4.532 15.444 1.00 89.56 294 GLY A C 1
ATOM 2300 O O . GLY A 1 294 ? -39.117 -3.636 15.488 1.00 89.56 294 GLY A O 1
ATOM 2301 N N . VAL A 1 295 ? -36.960 -4.277 15.390 1.00 92.75 295 VAL A N 1
ATOM 2302 C CA . VAL A 1 295 ? -36.406 -2.921 15.273 1.00 92.75 295 VAL A CA 1
ATOM 2303 C C . VAL A 1 295 ? -36.177 -2.582 13.801 1.00 92.75 295 VAL A C 1
ATOM 2305 O O . VAL A 1 295 ? -35.799 -3.438 13.003 1.00 92.75 295 VAL A O 1
ATOM 2308 N N . ARG A 1 296 ? -36.466 -1.341 13.415 1.00 90.56 296 ARG A N 1
ATOM 2309 C CA . ARG A 1 296 ? -36.265 -0.848 12.048 1.00 90.56 296 ARG A CA 1
ATOM 2310 C C . ARG A 1 296 ? -34.768 -0.690 11.738 1.00 90.56 296 ARG A C 1
ATOM 2312 O O . ARG A 1 296 ? -34.003 -0.425 12.659 1.00 90.56 296 ARG A O 1
ATOM 2319 N N . PRO A 1 297 ? -34.357 -0.854 10.465 1.00 88.69 297 PRO A N 1
ATOM 2320 C CA . PRO A 1 297 ? -32.971 -0.624 10.054 1.00 88.69 297 PRO A CA 1
ATOM 2321 C C . PRO A 1 297 ? -32.566 0.849 10.137 1.00 88.69 297 PRO A C 1
ATOM 2323 O O . PRO A 1 297 ? -31.419 1.118 10.442 1.00 88.69 297 PRO A O 1
ATOM 2326 N N . ASP A 1 298 ? -33.519 1.760 9.921 1.00 93.12 298 ASP A N 1
ATOM 2327 C CA . ASP A 1 298 ? -33.344 3.208 10.028 1.00 93.12 298 ASP A CA 1
ATOM 2328 C C . ASP A 1 298 ? -34.295 3.775 11.095 1.00 93.12 298 ASP A C 1
ATOM 2330 O O . ASP A 1 298 ? -35.349 3.189 11.391 1.00 93.12 298 ASP A O 1
ATOM 2334 N N . SER A 1 299 ? -33.993 4.977 11.591 1.00 94.81 299 SER A N 1
ATOM 2335 C CA . SER A 1 299 ? -34.866 5.748 12.490 1.00 94.81 299 SER A CA 1
ATOM 2336 C C . SER A 1 299 ? -35.203 4.999 13.781 1.00 94.81 299 SER A C 1
ATOM 2338 O O . SER A 1 299 ? -36.369 4.907 14.190 1.00 94.81 299 SER A O 1
ATOM 2340 N N . PHE A 1 300 ? -34.175 4.461 14.427 1.00 96.38 300 PHE A N 1
ATOM 2341 C CA . PHE A 1 300 ? -34.283 3.768 15.703 1.00 96.38 300 PHE A CA 1
ATOM 2342 C C . PHE A 1 300 ? -33.420 4.443 16.768 1.00 96.38 300 PHE A C 1
ATOM 2344 O O . PHE A 1 300 ? -32.570 5.286 16.492 1.00 96.38 300 PHE A O 1
ATOM 2351 N N . SER A 1 301 ? -33.649 4.082 18.025 1.00 97.69 301 SER A N 1
ATOM 2352 C CA . SER A 1 301 ? -32.791 4.512 19.123 1.00 97.69 301 SER A CA 1
ATOM 2353 C C . SER A 1 301 ? -32.627 3.419 20.153 1.00 97.69 301 SER A C 1
ATOM 2355 O O . SER A 1 301 ? -33.446 2.501 20.265 1.00 97.69 301 SER A O 1
ATOM 2357 N N . VAL A 1 302 ? -31.545 3.522 20.915 1.00 98.19 302 VAL A N 1
ATOM 2358 C CA . VAL A 1 302 ? -31.229 2.584 21.982 1.00 98.19 302 VAL A CA 1
ATOM 2359 C C . VAL A 1 302 ? -30.835 3.347 23.236 1.00 98.19 302 VAL A C 1
ATOM 2361 O O . VAL A 1 302 ? -30.157 4.374 23.184 1.00 98.19 302 VAL A O 1
ATOM 2364 N N . ARG A 1 303 ? -31.278 2.841 24.386 1.00 98.25 303 ARG A N 1
ATOM 2365 C CA . ARG A 1 303 ? -30.815 3.275 25.703 1.00 98.25 303 ARG A CA 1
ATOM 2366 C C . ARG A 1 303 ? -30.170 2.100 26.419 1.00 98.25 303 ARG A C 1
ATOM 2368 O O . ARG A 1 303 ? -30.864 1.144 26.752 1.00 98.25 303 ARG A O 1
ATOM 2375 N N . TRP A 1 304 ? -28.884 2.214 26.724 1.00 98.50 304 TRP A N 1
ATOM 2376 C CA . TRP A 1 304 ? -28.175 1.287 27.597 1.00 98.50 304 TRP A CA 1
ATOM 2377 C C . TRP A 1 304 ? -28.049 1.835 29.013 1.00 98.50 304 TRP A C 1
ATOM 2379 O O . TRP A 1 304 ? -27.749 3.012 29.217 1.00 98.50 304 TRP A O 1
ATOM 2389 N N . MET A 1 305 ? -28.273 0.969 29.999 1.00 98.12 305 MET A N 1
ATOM 2390 C CA . MET A 1 305 ? -28.157 1.280 31.424 1.00 98.12 305 MET A CA 1
ATOM 2391 C C . MET A 1 305 ? -27.395 0.181 32.160 1.00 98.12 305 MET A C 1
ATOM 2393 O O . MET A 1 305 ? -27.551 -1.002 31.858 1.00 98.12 305 MET A O 1
ATOM 2397 N N . GLY A 1 306 ? -26.610 0.559 33.163 1.00 97.69 306 GLY A N 1
ATOM 2398 C CA . GLY A 1 306 ? -25.860 -0.367 34.011 1.00 97.69 306 GLY A CA 1
ATOM 2399 C C . GLY A 1 306 ? -24.731 0.359 34.723 1.00 97.69 306 GLY A C 1
ATOM 2400 O O . GLY A 1 306 ? -24.840 1.555 34.976 1.00 97.69 306 GLY A O 1
ATOM 2401 N N . THR A 1 307 ? -23.651 -0.350 35.037 1.00 97.62 307 THR A N 1
ATOM 2402 C CA . THR A 1 307 ? -22.477 0.255 35.676 1.00 97.62 307 THR A CA 1
ATOM 2403 C C . THR A 1 307 ? -21.178 -0.151 34.996 1.00 97.62 307 THR A C 1
ATOM 2405 O O . THR A 1 307 ? -21.055 -1.264 34.487 1.00 97.62 307 THR A O 1
ATOM 2408 N N . LEU A 1 308 ? -20.210 0.761 35.020 1.00 97.06 308 LEU A N 1
ATOM 2409 C CA . LEU A 1 308 ? -18.818 0.532 34.655 1.00 97.06 308 LEU A CA 1
ATOM 2410 C C . LEU A 1 308 ? -18.000 0.272 35.916 1.00 97.06 308 LEU A C 1
ATOM 2412 O O . LEU A 1 308 ? -17.920 1.142 36.778 1.00 97.06 308 LEU A O 1
ATOM 2416 N N . LEU A 1 309 ? -17.369 -0.892 36.019 1.00 95.00 309 LEU A N 1
ATOM 2417 C CA . LEU A 1 309 ? -16.369 -1.198 37.033 1.00 95.00 309 LEU A CA 1
ATOM 2418 C C . LEU A 1 309 ? -14.981 -0.861 36.486 1.00 95.00 309 LEU A C 1
ATOM 2420 O O . LEU A 1 309 ? -14.478 -1.555 35.604 1.00 95.00 309 LEU A O 1
ATOM 2424 N N . ALA A 1 310 ? -14.354 0.182 37.023 1.00 91.12 310 ALA A N 1
ATOM 2425 C CA . ALA A 1 310 ? -12.971 0.490 36.683 1.00 91.12 310 ALA A CA 1
ATOM 2426 C C . ALA A 1 310 ? -12.021 -0.509 37.357 1.00 91.12 310 ALA A C 1
ATOM 2428 O O . ALA A 1 310 ? -12.102 -0.748 38.560 1.00 91.12 310 ALA A O 1
ATOM 2429 N N . ASP A 1 311 ? -11.103 -1.085 36.593 1.00 86.88 311 ASP A N 1
ATOM 2430 C CA . ASP A 1 311 ? -10.071 -2.009 37.072 1.00 86.88 311 ASP A CA 1
ATOM 2431 C C . ASP A 1 311 ? -8.779 -1.284 37.489 1.00 86.88 311 ASP A C 1
ATOM 2433 O O . ASP A 1 311 ? -8.007 -1.792 38.303 1.00 86.88 311 ASP A O 1
ATOM 2437 N N . MET A 1 312 ? -8.571 -0.067 36.980 1.00 85.25 312 MET A N 1
ATOM 2438 C CA . MET A 1 312 ? -7.398 0.768 37.223 1.00 85.25 312 MET A CA 1
ATOM 2439 C C . MET A 1 312 ? -7.776 2.186 37.663 1.00 85.25 312 MET A C 1
ATOM 2441 O O . MET A 1 312 ? -8.807 2.729 37.269 1.00 85.25 312 MET A O 1
ATOM 2445 N N . SER A 1 313 ? -6.894 2.808 38.451 1.00 88.44 313 SER A N 1
ATOM 2446 C CA . SER A 1 313 ? -6.988 4.224 38.818 1.00 88.44 313 SER A CA 1
ATOM 2447 C C . SER A 1 313 ? -6.103 5.081 37.919 1.00 88.44 313 SER A C 1
ATOM 2449 O O . SER A 1 313 ? -4.954 4.722 37.658 1.00 88.44 313 SER A O 1
ATOM 2451 N N . GLY A 1 314 ? -6.585 6.258 37.528 1.00 85.81 314 GLY A N 1
ATOM 2452 C CA . GLY A 1 314 ? -5.778 7.269 36.850 1.00 85.81 314 GLY A CA 1
ATOM 2453 C C . GLY A 1 314 ? -6.574 8.158 35.893 1.00 85.81 314 GLY A C 1
ATOM 2454 O O . GLY A 1 314 ? -7.736 7.869 35.604 1.00 85.81 314 GLY A O 1
ATOM 2455 N N . PRO A 1 315 ? -5.958 9.245 35.394 1.00 85.81 315 PRO A N 1
ATOM 2456 C CA . PRO A 1 315 ? -6.549 10.043 34.326 1.00 85.81 315 PRO A CA 1
ATOM 2457 C C . PRO A 1 315 ? -6.700 9.189 33.064 1.00 85.81 315 PRO A C 1
ATOM 2459 O O . PRO A 1 315 ? -5.910 8.279 32.831 1.00 85.81 315 PRO A O 1
ATOM 2462 N N . GLY A 1 316 ? -7.712 9.470 32.259 1.00 86.88 316 GLY A N 1
ATOM 2463 C CA . GLY A 1 316 ? -8.072 8.731 31.057 1.00 86.88 316 GLY A CA 1
ATOM 2464 C C . GLY A 1 316 ? -9.119 9.486 30.246 1.00 86.88 316 GLY A C 1
ATOM 2465 O O . GLY A 1 316 ? -9.359 10.670 30.489 1.00 86.88 316 GLY A O 1
ATOM 2466 N N . ARG A 1 317 ? -9.759 8.809 29.291 1.00 88.81 317 ARG A N 1
ATOM 2467 C CA . ARG A 1 317 ? -10.966 9.336 28.633 1.00 88.81 317 ARG A CA 1
ATOM 2468 C C . ARG A 1 317 ? -12.055 8.277 28.580 1.00 88.81 317 ARG A C 1
ATOM 2470 O O . ARG A 1 317 ? -11.770 7.081 28.647 1.00 88.81 317 ARG A O 1
ATOM 2477 N N . LEU A 1 318 ? -13.292 8.743 28.483 1.00 93.75 318 LEU A N 1
ATOM 2478 C CA . LEU A 1 318 ? -14.503 7.937 28.375 1.00 93.75 318 LEU A CA 1
ATOM 2479 C C . LEU A 1 318 ? -15.481 8.653 27.440 1.00 93.75 318 LEU A C 1
ATOM 2481 O O . LEU A 1 318 ? -15.625 9.876 27.508 1.00 93.75 318 LEU A O 1
ATOM 2485 N N . GLY A 1 319 ? -16.137 7.917 26.552 1.00 95.50 319 GLY A N 1
ATOM 2486 C CA . GLY A 1 319 ? -17.034 8.505 25.565 1.00 95.50 319 GLY A CA 1
ATOM 2487 C C . GLY A 1 319 ? -17.567 7.495 24.569 1.00 95.50 319 GLY A C 1
ATOM 2488 O O . GLY A 1 319 ? -17.603 6.300 24.850 1.00 95.50 319 GLY A O 1
ATOM 2489 N N . VAL A 1 320 ? -18.021 7.989 23.423 1.00 96.88 320 VAL A N 1
ATOM 2490 C CA . VAL A 1 320 ? -18.781 7.197 22.453 1.00 96.88 320 VAL A CA 1
ATOM 2491 C C . VAL A 1 320 ? -18.279 7.498 21.048 1.00 96.88 320 VAL A C 1
ATOM 2493 O O . VAL A 1 320 ? -18.066 8.664 20.724 1.00 96.88 320 VAL A O 1
ATOM 2496 N N . ALA A 1 321 ? -18.092 6.464 20.232 1.00 94.81 321 ALA A N 1
ATOM 2497 C CA . ALA A 1 321 ? -18.066 6.604 18.779 1.00 94.81 321 ALA A CA 1
ATOM 2498 C C . ALA A 1 321 ? -19.414 6.164 18.221 1.00 94.81 321 ALA A C 1
ATOM 2500 O O . ALA A 1 321 ? -19.900 5.111 18.631 1.00 94.81 321 ALA A O 1
ATOM 2501 N N . SER A 1 322 ? -20.035 6.965 17.357 1.00 96.50 322 SER A N 1
ATOM 2502 C CA . SER A 1 322 ? -21.357 6.643 16.817 1.00 96.50 322 SER A CA 1
ATOM 2503 C C . SER A 1 322 ? -21.612 7.219 15.422 1.00 96.50 322 SER A C 1
ATOM 2505 O O . SER A 1 322 ? -21.025 8.238 15.054 1.00 96.50 322 SER A O 1
ATOM 2507 N N . ASP A 1 323 ? -22.486 6.531 14.689 1.00 95.88 323 ASP A N 1
ATOM 2508 C CA . ASP A 1 323 ? -23.206 6.957 13.481 1.00 95.88 323 ASP A CA 1
ATOM 2509 C C . ASP A 1 323 ? -24.677 6.540 13.696 1.00 95.88 323 ASP A C 1
ATOM 2511 O O . ASP A 1 323 ? -24.952 5.342 13.777 1.00 95.88 323 ASP A O 1
ATOM 2515 N N . ASP A 1 324 ? -25.643 7.417 13.980 1.00 95.31 324 ASP A N 1
ATOM 2516 C CA . ASP A 1 324 ? -25.559 8.876 14.129 1.00 95.31 324 ASP A CA 1
ATOM 2517 C C . ASP A 1 324 ? -25.165 9.296 15.571 1.00 95.31 324 ASP A C 1
ATOM 2519 O O . ASP A 1 324 ? -24.085 8.969 16.063 1.00 95.31 324 ASP A O 1
ATOM 2523 N N . GLY A 1 325 ? -26.017 10.050 16.277 1.00 96.69 325 GLY A N 1
ATOM 2524 C CA . GLY A 1 325 ? -25.671 10.747 17.513 1.00 96.69 325 GLY A CA 1
ATOM 2525 C C . GLY A 1 325 ? -25.815 9.912 18.787 1.00 96.69 325 GLY A C 1
ATOM 2526 O O . GLY A 1 325 ? -26.640 8.999 18.900 1.00 96.69 325 GLY A O 1
ATOM 2527 N N . ALA A 1 326 ? -25.049 10.291 19.811 1.00 98.25 326 ALA A N 1
ATOM 2528 C CA . ALA A 1 326 ? -25.051 9.670 21.125 1.00 98.25 326 ALA A CA 1
ATOM 2529 C C . ALA A 1 326 ? -24.932 10.664 22.296 1.00 98.25 326 ALA A C 1
ATOM 2531 O O . ALA A 1 326 ? -24.348 11.747 22.223 1.00 98.25 326 ALA A O 1
ATOM 2532 N N . ARG A 1 327 ? -25.456 10.245 23.450 1.00 98.38 327 ARG A N 1
ATOM 2533 C CA . ARG A 1 327 ? -25.300 10.924 24.741 1.00 98.38 327 ARG A CA 1
ATOM 2534 C C . ARG A 1 327 ? -24.871 9.949 25.819 1.00 98.38 327 ARG A C 1
ATOM 2536 O O . ARG A 1 327 ? -25.500 8.909 25.996 1.00 98.38 327 ARG A O 1
ATOM 2543 N N . LEU A 1 328 ? -23.864 10.322 26.601 1.00 98.62 328 LEU A N 1
ATOM 2544 C CA . LEU A 1 328 ? -23.348 9.498 27.693 1.00 98.62 328 LEU A CA 1
ATOM 2545 C C . LEU A 1 328 ? -23.424 10.246 29.020 1.00 98.62 328 LEU A C 1
ATOM 2547 O O . LEU A 1 328 ? -22.864 11.334 29.166 1.00 98.62 328 LEU A O 1
ATOM 2551 N N . TRP A 1 329 ? -24.068 9.622 30.002 1.00 98.56 329 TRP A N 1
ATOM 2552 C CA . TRP A 1 329 ? -24.067 10.048 31.393 1.00 98.56 329 TRP A CA 1
ATOM 2553 C C . TRP A 1 329 ? -23.264 9.077 32.246 1.00 98.56 329 TRP A C 1
ATOM 2555 O O . TRP A 1 329 ? -23.410 7.860 32.111 1.00 98.56 329 TRP A O 1
ATOM 2565 N N . VAL A 1 330 ? -22.490 9.641 33.169 1.00 98.31 330 VAL A N 1
ATOM 2566 C CA . VAL A 1 330 ? -21.735 8.911 34.187 1.00 98.31 330 VAL A CA 1
ATOM 2567 C C . VAL A 1 330 ? -22.069 9.493 35.554 1.00 98.31 330 VAL A C 1
ATOM 2569 O O . VAL A 1 330 ? -21.950 10.704 35.743 1.00 98.31 330 VAL A O 1
ATOM 2572 N N . ASP A 1 331 ? -22.547 8.664 36.485 1.00 97.75 331 ASP A N 1
ATOM 2573 C CA . ASP A 1 331 ? -23.046 9.090 37.805 1.00 97.75 331 ASP A CA 1
ATOM 2574 C C . ASP A 1 331 ? -24.051 10.257 37.703 1.00 97.75 331 ASP A C 1
ATOM 2576 O O . ASP A 1 331 ? -24.023 11.232 38.455 1.00 97.75 331 ASP A O 1
ATOM 2580 N N . GLY A 1 332 ? -24.920 10.194 36.689 1.00 96.25 332 GLY A N 1
ATOM 2581 C CA . GLY A 1 332 ? -25.930 11.215 36.398 1.00 96.25 332 GLY A CA 1
ATOM 2582 C C . GLY A 1 332 ? -25.415 12.482 35.700 1.00 96.25 332 GLY A C 1
ATOM 2583 O O . GLY A 1 332 ? -26.232 13.294 35.259 1.00 96.25 332 GLY A O 1
ATOM 2584 N N . ARG A 1 333 ? -24.099 12.658 35.523 1.00 97.75 333 ARG A N 1
ATOM 2585 C CA . ARG A 1 333 ? -23.509 13.797 34.803 1.00 97.75 333 ARG A CA 1
ATOM 2586 C C . ARG A 1 333 ? -23.356 13.491 33.314 1.00 97.75 333 ARG A C 1
ATOM 2588 O O . ARG A 1 333 ? -22.728 12.504 32.957 1.00 97.75 333 ARG A O 1
ATOM 2595 N N . LEU A 1 334 ? -23.878 14.366 32.454 1.00 97.88 334 LEU A N 1
ATOM 2596 C CA . LEU A 1 334 ? -23.693 14.299 30.999 1.00 97.88 334 LEU A CA 1
ATOM 2597 C C . LEU A 1 334 ? -22.236 14.636 30.641 1.00 97.88 334 LEU A C 1
ATOM 2599 O O . LEU A 1 334 ? -21.760 15.717 30.993 1.00 97.88 334 LEU A O 1
ATOM 2603 N N . ILE A 1 335 ? -21.534 13.708 29.987 1.00 97.38 335 ILE A N 1
ATOM 2604 C CA . ILE A 1 335 ? -20.131 13.874 29.563 1.00 97.38 335 ILE A CA 1
ATOM 2605 C C . ILE A 1 335 ? -19.950 13.849 28.041 1.00 97.38 335 ILE A C 1
ATOM 2607 O O . ILE A 1 335 ? -18.975 14.404 27.546 1.00 97.38 335 ILE A O 1
ATOM 2611 N N . VAL A 1 336 ? -20.897 13.267 27.302 1.00 97.69 336 VAL A N 1
ATOM 2612 C CA . VAL A 1 336 ? -20.987 13.350 25.835 1.00 97.69 336 VAL A CA 1
ATOM 2613 C C . VAL A 1 336 ? -22.380 13.850 25.489 1.00 97.69 336 VAL A C 1
ATOM 2615 O O . VAL A 1 336 ? -23.349 13.245 25.941 1.00 97.69 336 VAL A O 1
ATOM 2618 N N . ASP A 1 337 ? -22.475 14.931 24.715 1.00 97.44 337 ASP A N 1
ATOM 2619 C CA . ASP A 1 337 ? -23.740 15.500 24.238 1.00 97.44 337 ASP A CA 1
ATOM 2620 C C . ASP A 1 337 ? -23.666 15.811 22.745 1.00 97.44 337 ASP A C 1
ATOM 2622 O O . ASP A 1 337 ? -23.447 16.955 22.350 1.00 97.44 337 ASP A O 1
ATOM 2626 N N . ASP A 1 338 ? -23.825 14.775 21.926 1.00 95.94 338 ASP A N 1
ATOM 2627 C CA . ASP A 1 338 ? -23.921 14.914 20.478 1.00 95.94 338 ASP A CA 1
ATOM 2628 C C . ASP A 1 338 ? -25.190 14.222 19.983 1.00 95.94 338 ASP A C 1
ATOM 2630 O O . ASP A 1 338 ? -25.221 13.024 19.740 1.00 95.94 338 ASP A O 1
ATOM 2634 N N . TRP A 1 339 ? -26.289 14.970 19.898 1.00 96.00 339 TRP A N 1
ATOM 2635 C CA . TRP A 1 339 ? -27.566 14.446 19.405 1.00 96.00 339 TRP A CA 1
ATOM 2636 C C . TRP A 1 339 ? -27.862 14.949 17.989 1.00 96.00 339 TRP A C 1
ATOM 2638 O O . TRP A 1 339 ? -28.959 15.445 17.720 1.00 96.00 339 TRP A O 1
ATOM 2648 N N . SER A 1 340 ? -26.854 14.898 17.114 1.00 95.69 340 SER A N 1
ATOM 2649 C CA . SER A 1 340 ? -26.929 15.339 15.720 1.00 95.69 340 SER A CA 1
ATOM 2650 C C . SER A 1 340 ? -26.736 14.176 14.736 1.00 95.69 340 SER A C 1
ATOM 2652 O O . SER A 1 340 ? -26.373 13.078 15.138 1.00 95.69 340 SER A O 1
ATOM 2654 N N . THR A 1 341 ? -27.072 14.395 13.462 1.00 95.56 341 THR A N 1
ATOM 2655 C CA . THR A 1 341 ? -26.890 13.415 12.374 1.00 95.56 341 THR A CA 1
ATOM 2656 C C . THR A 1 341 ? -25.513 13.615 11.751 1.00 95.56 341 THR A C 1
ATOM 2658 O O . THR A 1 341 ? -25.198 14.732 11.324 1.00 95.56 341 THR A O 1
ATOM 2661 N N . HIS A 1 342 ? -24.708 12.558 11.692 1.00 91.81 342 HIS A N 1
ATOM 2662 C CA . HIS A 1 342 ? -23.340 12.572 11.186 1.00 91.81 342 HIS A CA 1
ATOM 2663 C C . HIS A 1 342 ? -22.851 11.144 10.921 1.00 91.81 342 HIS A C 1
ATOM 2665 O O . HIS A 1 342 ? -23.211 10.229 11.646 1.00 91.81 342 HIS A O 1
ATOM 2671 N N . ALA A 1 343 ? -21.938 10.984 9.957 1.00 89.06 343 ALA A N 1
ATOM 2672 C CA . ALA A 1 343 ? -21.173 9.742 9.829 1.00 89.06 343 ALA A CA 1
ATOM 2673 C C . ALA A 1 343 ? -20.344 9.471 11.100 1.00 89.06 343 ALA A C 1
ATOM 2675 O O . ALA A 1 343 ? -20.134 10.391 11.896 1.00 89.06 343 ALA A O 1
ATOM 2676 N N . THR A 1 344 ? -19.814 8.254 11.255 1.00 87.19 344 THR A N 1
ATOM 2677 C CA . THR A 1 344 ? -19.014 7.841 12.423 1.00 87.19 344 THR A CA 1
ATOM 2678 C C . THR A 1 344 ? -18.088 8.929 12.961 1.00 87.19 344 THR A C 1
ATOM 2680 O O . THR A 1 344 ? -17.123 9.340 12.308 1.00 87.19 344 THR A O 1
ATOM 2683 N N . GLN A 1 345 ? -18.321 9.323 14.211 1.00 86.69 345 GLN A N 1
ATOM 2684 C CA . GLN A 1 345 ? -17.467 10.259 14.933 1.00 86.69 345 GLN A CA 1
ATOM 2685 C C . GLN A 1 345 ? -17.292 9.824 16.391 1.00 86.69 345 GLN A C 1
ATOM 2687 O O . GLN A 1 345 ? -18.246 9.417 17.046 1.00 86.69 345 GLN A O 1
ATOM 2692 N N . ALA A 1 346 ? -16.069 9.946 16.921 1.00 89.50 346 ALA A N 1
ATOM 2693 C CA . ALA A 1 346 ? -15.763 9.693 18.329 1.00 89.50 346 ALA A CA 1
ATOM 2694 C C . ALA A 1 346 ? -15.784 10.985 19.160 1.00 89.50 346 ALA A C 1
ATOM 2696 O O . ALA A 1 346 ? -14.963 11.882 18.956 1.00 89.50 346 ALA A O 1
ATOM 2697 N N . THR A 1 347 ? -16.657 11.035 20.166 1.00 91.88 347 THR A N 1
ATOM 2698 C CA . THR A 1 347 ? -16.745 12.125 21.143 1.00 91.88 347 THR A CA 1
ATOM 2699 C C . THR A 1 347 ? -16.375 11.603 22.533 1.00 91.88 347 THR A C 1
ATOM 2701 O O . THR A 1 347 ? -17.073 10.778 23.122 1.00 91.88 347 THR A O 1
ATOM 2704 N N . LEU A 1 348 ? -15.242 12.077 23.064 1.00 89.31 348 LEU A N 1
ATOM 2705 C CA . LEU A 1 348 ? -14.615 11.585 24.298 1.00 89.31 348 LEU A CA 1
ATOM 2706 C C . LEU A 1 348 ? -14.386 12.718 25.301 1.00 89.31 348 LEU A C 1
ATOM 2708 O O . LEU A 1 348 ? -13.860 13.773 24.939 1.00 89.31 348 LEU A O 1
ATOM 2712 N N . ALA A 1 349 ? -14.687 12.476 26.575 1.00 90.94 349 ALA A N 1
ATOM 2713 C CA . ALA A 1 349 ? -14.406 13.400 27.670 1.00 90.94 349 ALA A CA 1
ATOM 2714 C C . ALA A 1 349 ? -13.218 12.920 28.509 1.00 90.94 349 ALA A C 1
ATOM 2716 O O . ALA A 1 349 ? -13.037 11.716 28.701 1.00 90.94 349 ALA A O 1
ATOM 2717 N N . ASP A 1 350 ? -12.433 13.859 29.040 1.00 88.81 350 ASP A N 1
ATOM 2718 C CA . ASP A 1 350 ? -11.444 13.545 30.073 1.00 88.81 350 ASP A CA 1
ATOM 2719 C C . ASP A 1 350 ? -12.153 12.969 31.302 1.00 88.81 350 ASP A C 1
ATOM 2721 O O . ASP A 1 350 ? -13.151 13.515 31.784 1.00 88.81 350 ASP A O 1
ATOM 2725 N N . PHE A 1 351 ? -11.642 11.848 31.802 1.00 91.12 351 PHE A N 1
ATOM 2726 C CA . PHE A 1 351 ? -12.258 11.098 32.886 1.00 91.12 351 PHE A CA 1
ATOM 2727 C C . PHE A 1 351 ? -11.189 10.514 33.806 1.00 91.12 351 PHE A C 1
ATOM 2729 O O . PHE A 1 351 ? -10.220 9.920 33.340 1.00 91.12 351 PHE A O 1
ATOM 2736 N N . THR A 1 352 ? -11.356 10.660 35.118 1.00 91.69 352 THR A N 1
ATOM 2737 C CA . THR A 1 352 ? -10.450 10.055 36.102 1.00 91.69 352 THR A CA 1
ATOM 2738 C C . THR A 1 352 ? -11.092 8.796 36.657 1.00 91.69 352 THR A C 1
ATOM 2740 O O . THR A 1 352 ? -12.113 8.862 37.343 1.00 91.69 352 THR A O 1
ATOM 2743 N N . PHE A 1 353 ? -10.478 7.655 36.369 1.00 91.75 353 PHE A N 1
ATOM 2744 C CA . PHE A 1 353 ? -10.914 6.359 36.865 1.00 91.75 353 PHE A CA 1
ATOM 2745 C C . PHE A 1 353 ? -10.355 6.102 38.269 1.00 91.75 353 PHE A C 1
ATOM 2747 O O . PHE A 1 353 ? -9.242 6.516 38.603 1.00 91.75 353 PHE A O 1
ATOM 2754 N N . GLU A 1 354 ? -11.124 5.382 39.076 1.00 94.62 354 GLU A N 1
ATOM 2755 C CA . GLU A 1 354 ? -10.774 4.899 40.408 1.00 94.62 354 GLU A CA 1
ATOM 2756 C C . GLU A 1 354 ? -10.984 3.382 40.428 1.00 94.62 354 GLU A C 1
ATOM 2758 O O . GLU A 1 354 ? -12.112 2.903 40.318 1.00 94.62 354 GLU A O 1
ATOM 2763 N N . ALA A 1 355 ? -9.903 2.614 40.560 1.00 92.31 355 ALA A N 1
ATOM 2764 C CA . ALA A 1 355 ? -9.947 1.157 40.590 1.00 92.31 355 ALA A CA 1
ATOM 2765 C C . ALA A 1 355 ? -10.932 0.646 41.653 1.00 92.31 355 ALA A C 1
ATOM 2767 O O . ALA A 1 355 ? -10.934 1.097 42.800 1.00 92.31 355 ALA A O 1
ATOM 2768 N N . GLY A 1 356 ? -11.759 -0.324 41.273 1.00 93.75 356 GLY A N 1
ATOM 2769 C CA . GLY A 1 356 ? -12.797 -0.917 42.111 1.00 93.75 356 GLY A CA 1
ATOM 2770 C C . GLY A 1 356 ? -14.071 -0.079 42.238 1.00 93.75 356 GLY A C 1
ATOM 2771 O O . GLY A 1 356 ? -15.080 -0.600 42.724 1.00 93.75 356 GLY A O 1
ATOM 2772 N N . ARG A 1 357 ? -14.076 1.184 41.789 1.00 96.31 357 ARG A N 1
ATOM 2773 C CA . ARG A 1 357 ? -15.285 2.010 41.783 1.00 96.31 357 ARG A CA 1
ATOM 2774 C C . ARG A 1 357 ? -16.212 1.585 40.649 1.00 96.31 357 ARG A C 1
ATOM 2776 O O . ARG A 1 357 ? -15.781 1.322 39.525 1.00 96.31 357 ARG A O 1
ATOM 2783 N N . ARG A 1 358 ? -17.505 1.544 40.971 1.00 96.25 358 ARG A N 1
ATOM 2784 C CA . ARG A 1 358 ? -18.590 1.409 40.000 1.00 96.25 358 ARG A CA 1
ATOM 2785 C C . ARG A 1 358 ? -19.132 2.789 39.670 1.00 96.25 358 ARG A C 1
ATOM 2787 O O . ARG A 1 358 ? -19.412 3.558 40.586 1.00 96.25 358 ARG A O 1
ATOM 2794 N N . TYR A 1 359 ? -19.277 3.061 38.385 1.00 97.69 359 TYR A N 1
ATOM 2795 C CA . TYR A 1 359 ? -19.867 4.284 37.865 1.00 97.69 359 TYR A CA 1
ATOM 2796 C C . TYR A 1 359 ? -21.190 3.952 37.191 1.00 97.69 359 TYR A C 1
ATOM 2798 O O . TYR A 1 359 ? -21.226 3.064 36.338 1.00 97.69 359 TYR A O 1
ATOM 2806 N N . ASP A 1 360 ? -22.259 4.655 37.544 1.00 98.19 360 ASP A N 1
ATOM 2807 C CA . ASP A 1 360 ? -23.554 4.488 36.892 1.00 98.19 360 ASP A CA 1
ATOM 2808 C C . ASP A 1 360 ? -23.468 4.997 35.456 1.00 98.19 360 ASP A C 1
ATOM 2810 O O . ASP A 1 360 ? -23.127 6.155 35.219 1.00 98.19 360 ASP A O 1
ATOM 2814 N N . LEU A 1 361 ? -23.799 4.137 34.495 1.00 98.25 361 LEU A N 1
ATOM 2815 C CA . LEU A 1 361 ? -23.827 4.470 33.081 1.00 98.25 361 LEU A CA 1
ATOM 2816 C C . LEU A 1 361 ? -25.262 4.578 32.578 1.00 98.25 361 LEU A C 1
ATOM 2818 O O . LEU A 1 361 ? -26.086 3.677 32.763 1.00 98.25 361 LEU A O 1
ATOM 2822 N N . ARG A 1 362 ? -25.518 5.651 31.832 1.00 98.38 362 ARG A N 1
ATOM 2823 C CA . ARG A 1 362 ? -26.618 5.717 30.872 1.00 98.38 362 ARG A CA 1
ATOM 2824 C C . ARG A 1 362 ? -26.044 6.169 29.542 1.00 98.38 362 ARG A C 1
ATOM 2826 O O . ARG A 1 362 ? -25.491 7.258 29.468 1.00 98.38 362 ARG A O 1
ATOM 2833 N N . LEU A 1 363 ? -26.191 5.352 28.513 1.00 98.56 363 LEU A N 1
ATOM 2834 C CA . LEU A 1 363 ? -25.841 5.692 27.141 1.00 98.56 363 LEU A CA 1
ATOM 2835 C C . LEU A 1 363 ? -27.124 5.725 26.325 1.00 98.56 363 LEU A C 1
ATOM 2837 O O . LEU A 1 363 ? -27.926 4.798 26.388 1.00 98.56 363 LEU A O 1
ATOM 2841 N N . GLU A 1 364 ? -27.322 6.788 25.572 1.00 98.44 364 GLU A N 1
ATOM 2842 C CA . GLU A 1 364 ? -28.385 6.884 24.587 1.00 98.44 364 GLU A CA 1
ATOM 2843 C C . GLU A 1 364 ? -27.768 7.091 23.212 1.00 98.44 364 GLU A C 1
ATOM 2845 O O . GLU A 1 364 ? -26.768 7.791 23.087 1.00 98.44 364 GLU A O 1
ATOM 2850 N N . TYR A 1 365 ? -28.377 6.492 22.202 1.00 98.38 365 TYR A N 1
ATOM 2851 C CA . TYR A 1 365 ? -27.922 6.501 20.816 1.00 98.38 365 TYR A CA 1
ATOM 2852 C C . TYR A 1 365 ? -29.133 6.525 19.887 1.00 98.38 365 TYR A C 1
ATOM 2854 O O . TYR A 1 365 ? -30.182 5.975 20.246 1.00 98.38 365 TYR A O 1
ATOM 2862 N N . PHE A 1 366 ? -29.002 7.145 18.721 1.00 97.56 366 PHE A N 1
ATOM 2863 C CA . PHE A 1 366 ? -29.961 6.986 17.639 1.00 97.56 366 PHE A CA 1
ATOM 2864 C C . PHE A 1 366 ? -29.262 6.832 16.296 1.00 97.56 366 PHE A C 1
ATOM 2866 O O . PHE A 1 366 ? -28.169 7.345 16.093 1.00 97.56 366 PHE A O 1
ATOM 2873 N N . ASP A 1 367 ? -29.965 6.175 15.388 1.00 96.81 367 ASP A N 1
ATOM 2874 C CA . ASP A 1 367 ? -29.674 6.165 13.964 1.00 96.81 367 ASP A CA 1
ATOM 2875 C C . ASP A 1 367 ? -30.867 6.784 13.235 1.00 96.81 367 ASP A C 1
ATOM 2877 O O . ASP A 1 367 ? -32.026 6.493 13.558 1.00 96.81 367 ASP A O 1
ATOM 2881 N N . ASN A 1 368 ? -30.600 7.670 12.282 1.00 93.00 368 ASN A N 1
ATOM 2882 C CA . ASN A 1 368 ? -31.624 8.270 11.447 1.00 93.00 368 ASN A CA 1
ATOM 2883 C C . ASN A 1 368 ? -31.773 7.519 10.125 1.00 93.00 368 ASN A C 1
ATOM 2885 O O . ASN A 1 368 ? -32.896 7.126 9.795 1.00 93.00 368 ASN A O 1
ATOM 2889 N N . THR A 1 369 ? -30.675 7.378 9.373 1.00 90.25 369 THR A N 1
ATOM 2890 C CA . THR A 1 369 ? -30.642 6.734 8.052 1.00 90.25 369 THR A CA 1
ATOM 2891 C C . THR A 1 369 ? -29.248 6.218 7.699 1.00 90.25 369 THR A C 1
ATOM 2893 O O . THR A 1 369 ? -28.272 6.908 7.971 1.00 90.25 369 THR A O 1
ATOM 2896 N N . TRP A 1 370 ? -29.185 5.173 6.870 1.00 89.50 370 TRP A N 1
ATOM 2897 C CA . TRP A 1 370 ? -27.970 4.590 6.280 1.00 89.50 370 TRP A CA 1
ATOM 2898 C C . TRP A 1 370 ? -27.194 3.658 7.209 1.00 89.50 370 TRP A C 1
ATOM 2900 O O . TRP A 1 370 ? -27.540 2.483 7.294 1.00 89.50 370 TRP A O 1
ATOM 2910 N N . GLY A 1 371 ? -26.035 4.093 7.696 1.00 86.75 371 GLY A N 1
ATOM 2911 C CA . GLY A 1 371 ? -25.072 3.244 8.378 1.00 86.75 371 GLY A CA 1
ATOM 2912 C C . GLY A 1 371 ? -25.209 3.425 9.876 1.00 86.75 371 GLY A C 1
ATOM 2913 O O . GLY A 1 371 ? -24.973 4.514 10.356 1.00 86.75 371 GLY A O 1
ATOM 2914 N N . ALA A 1 372 ? -25.521 2.359 10.601 1.00 92.75 372 ALA A N 1
ATOM 2915 C CA . ALA A 1 372 ? -25.659 2.404 12.044 1.00 92.75 372 ALA A CA 1
ATOM 2916 C C . ALA A 1 372 ? -24.468 1.724 12.731 1.00 92.75 372 ALA A C 1
ATOM 2918 O O . ALA A 1 372 ? -24.207 0.526 12.530 1.00 92.75 372 ALA A O 1
ATOM 2919 N N . GLU A 1 373 ? -23.773 2.466 13.590 1.00 95.94 373 GLU A N 1
ATOM 2920 C CA . GLU A 1 373 ? -22.774 1.913 14.503 1.00 95.94 373 GLU A CA 1
ATOM 2921 C C . GLU A 1 373 ? -22.647 2.702 15.807 1.00 95.94 373 GLU A C 1
ATOM 2923 O O . GLU A 1 373 ? -22.920 3.900 15.873 1.00 95.94 373 GLU A O 1
ATOM 2928 N N . VAL A 1 374 ? -22.233 2.009 16.871 1.00 97.44 374 VAL A N 1
ATOM 2929 C CA . VAL A 1 374 ? -21.973 2.625 18.174 1.00 97.44 374 VAL A CA 1
ATOM 2930 C C . VAL A 1 374 ? -20.994 1.807 19.010 1.00 97.44 374 VAL A C 1
ATOM 2932 O O . VAL A 1 374 ? -21.128 0.590 19.153 1.00 97.44 374 VAL A O 1
ATOM 2935 N N . GLN A 1 375 ? -20.036 2.491 19.631 1.00 97.25 375 GLN A N 1
ATOM 2936 C CA . GLN A 1 375 ? -19.054 1.909 20.539 1.00 97.25 375 GLN A CA 1
ATOM 2937 C C . GLN A 1 375 ? -18.922 2.758 21.811 1.00 97.25 375 GLN A C 1
ATOM 2939 O O . GLN A 1 375 ? -18.737 3.973 21.736 1.00 97.25 375 GLN A O 1
ATOM 2944 N N . LEU A 1 376 ? -18.967 2.130 22.991 1.00 96.94 376 LEU A N 1
ATOM 2945 C CA . LEU A 1 376 ? -18.598 2.781 24.256 1.00 96.94 376 LEU A CA 1
ATOM 2946 C C . LEU A 1 376 ? -17.090 2.647 24.449 1.00 96.94 376 LEU A C 1
ATOM 2948 O O . LEU A 1 376 ? -16.599 1.550 24.711 1.00 96.94 376 LEU A O 1
ATOM 2952 N N . LEU A 1 377 ? -16.366 3.756 24.366 1.00 93.00 377 LEU A N 1
ATOM 2953 C CA . LEU A 1 377 ? -14.909 3.774 24.374 1.00 93.00 377 LEU A CA 1
ATOM 2954 C C . LEU A 1 377 ? -14.368 4.340 25.684 1.00 93.00 377 LEU A C 1
ATOM 2956 O O . LEU A 1 377 ? -14.883 5.336 26.195 1.00 93.00 377 LEU A O 1
ATOM 2960 N N . GLY A 1 378 ? -13.274 3.784 26.198 1.00 88.88 378 GLY A N 1
ATOM 2961 C CA . GLY A 1 378 ? -12.557 4.433 27.291 1.00 88.88 378 GLY A CA 1
ATOM 2962 C C . GLY A 1 378 ? -11.420 3.625 27.895 1.00 88.88 378 GLY A C 1
ATOM 2963 O O . GLY A 1 378 ? -11.213 2.456 27.583 1.00 88.88 378 GLY A O 1
ATOM 2964 N N . GLY A 1 379 ? -10.663 4.278 28.772 1.00 85.00 379 GLY A N 1
ATOM 2965 C CA . GLY A 1 379 ? -9.563 3.651 29.497 1.00 85.00 379 GLY A CA 1
ATOM 2966 C C . GLY A 1 379 ? -8.661 4.656 30.204 1.00 85.00 379 GLY A C 1
ATOM 2967 O O . GLY A 1 379 ? -8.624 5.842 29.859 1.00 85.00 379 GLY A O 1
ATOM 2968 N N . VAL A 1 380 ? -7.919 4.165 31.201 1.00 80.81 380 VAL A N 1
ATOM 2969 C CA . VAL A 1 380 ? -6.881 4.939 31.892 1.00 80.81 380 VAL A CA 1
ATOM 2970 C C . VAL A 1 380 ? -5.740 5.235 30.923 1.00 80.81 380 VAL A C 1
ATOM 2972 O O . VAL A 1 380 ? -5.150 4.337 30.328 1.00 80.81 380 VAL A O 1
ATOM 2975 N N . MET A 1 381 ? -5.388 6.509 30.823 1.00 75.12 381 MET A N 1
ATOM 2976 C CA . MET A 1 381 ? -4.254 7.024 30.076 1.00 75.12 381 MET A CA 1
ATOM 2977 C C . MET A 1 381 ? -3.365 7.845 31.001 1.00 75.12 381 MET A C 1
ATOM 2979 O O . MET A 1 381 ? -3.579 9.038 31.202 1.00 75.12 381 MET A O 1
ATOM 2983 N N . ASN A 1 382 ? -2.302 7.236 31.522 1.00 73.44 382 ASN A N 1
ATOM 2984 C CA . ASN A 1 382 ? -1.211 8.032 32.071 1.00 73.44 382 ASN A CA 1
ATOM 2985 C C . ASN A 1 382 ? -0.423 8.647 30.892 1.00 73.44 382 ASN A C 1
ATOM 2987 O O . ASN A 1 382 ? 0.153 7.875 30.114 1.00 73.44 382 ASN A O 1
ATOM 2991 N N . PRO A 1 383 ? -0.338 9.988 30.755 1.00 75.38 383 PRO A N 1
ATOM 2992 C CA . PRO A 1 383 ? 0.414 10.633 29.677 1.00 75.38 383 PRO A CA 1
ATOM 2993 C C . PRO A 1 383 ? 1.866 10.153 29.574 1.00 75.38 383 PRO A C 1
ATOM 2995 O O . PRO A 1 383 ? 2.398 10.019 28.474 1.00 75.38 383 PRO A O 1
ATOM 2998 N N . ASP A 1 384 ? 2.504 9.816 30.696 1.00 81.31 384 ASP A N 1
ATOM 2999 C CA . ASP A 1 384 ? 3.872 9.293 30.699 1.00 81.31 384 ASP A CA 1
ATOM 3000 C C . ASP A 1 384 ? 3.945 7.843 30.216 1.00 81.31 384 ASP A C 1
ATOM 3002 O O . ASP A 1 384 ? 4.941 7.432 29.623 1.00 81.31 384 ASP A O 1
ATOM 3006 N N . SER A 1 385 ? 2.896 7.047 30.426 1.00 79.00 385 SER A N 1
ATOM 3007 C CA . SER A 1 385 ? 2.800 5.709 29.833 1.00 79.00 385 SER A CA 1
ATOM 3008 C C . SER A 1 385 ? 2.579 5.783 28.325 1.00 79.00 385 SER A C 1
ATOM 3010 O O . SER A 1 385 ? 3.225 5.035 27.599 1.00 79.00 385 SER A O 1
ATOM 3012 N N . ILE A 1 386 ? 1.766 6.730 27.845 1.00 82.94 386 ILE A N 1
ATOM 3013 C CA . ILE A 1 386 ? 1.577 6.961 26.405 1.00 82.94 386 ILE A CA 1
ATOM 3014 C C . ILE A 1 386 ? 2.876 7.419 25.763 1.00 82.94 386 ILE A C 1
ATOM 3016 O O . ILE A 1 386 ? 3.309 6.822 24.784 1.00 82.94 386 ILE A O 1
ATOM 3020 N N . ARG A 1 387 ? 3.542 8.436 26.323 1.00 88.06 387 ARG A N 1
ATOM 3021 C CA . ARG A 1 387 ? 4.830 8.903 25.791 1.00 88.06 387 ARG A CA 1
ATOM 3022 C C . ARG A 1 387 ? 5.859 7.782 25.769 1.00 88.06 387 ARG A C 1
ATOM 3024 O O . ARG A 1 387 ? 6.557 7.632 24.772 1.00 88.06 387 ARG A O 1
ATOM 3031 N N . ARG A 1 388 ? 5.934 6.965 26.827 1.00 88.25 388 ARG A N 1
ATOM 3032 C CA . ARG A 1 388 ? 6.812 5.786 26.848 1.00 88.25 388 ARG A CA 1
ATOM 3033 C C . ARG A 1 388 ? 6.450 4.785 25.755 1.00 88.25 388 ARG A C 1
ATOM 3035 O O . ARG A 1 388 ? 7.359 4.350 25.064 1.00 88.25 388 ARG A O 1
ATOM 3042 N N . PHE A 1 389 ? 5.168 4.476 25.556 1.00 88.94 389 PHE A N 1
ATOM 3043 C CA . PHE A 1 389 ? 4.718 3.561 24.504 1.00 88.94 389 PHE A CA 1
ATOM 3044 C C . PHE A 1 389 ? 5.008 4.101 23.099 1.00 88.94 389 PHE A C 1
ATOM 3046 O O . PHE A 1 389 ? 5.519 3.372 22.251 1.00 88.94 389 PHE A O 1
ATOM 3053 N N . VAL A 1 390 ? 4.738 5.387 22.857 1.00 91.69 390 VAL A N 1
ATOM 3054 C CA . VAL A 1 390 ? 5.087 6.065 21.604 1.00 91.69 390 VAL A CA 1
ATOM 3055 C C . VAL A 1 390 ? 6.581 5.921 21.338 1.00 91.69 390 VAL A C 1
ATOM 3057 O O . VAL A 1 390 ? 6.971 5.484 20.259 1.00 91.69 390 VAL A O 1
ATOM 3060 N N . VAL A 1 391 ? 7.416 6.239 22.329 1.00 93.88 391 VAL A N 1
ATOM 3061 C CA . VAL A 1 391 ? 8.876 6.183 22.194 1.00 93.88 391 VAL A CA 1
ATOM 3062 C C . VAL A 1 391 ? 9.384 4.755 22.000 1.00 93.88 391 VAL A C 1
ATOM 3064 O O . VAL A 1 391 ? 10.280 4.547 21.188 1.00 93.88 391 VAL A O 1
ATOM 3067 N N . SER A 1 392 ? 8.836 3.775 22.719 1.00 93.75 392 SER A N 1
ATOM 3068 C CA . SER A 1 392 ? 9.323 2.393 22.685 1.00 93.75 392 SER A CA 1
ATOM 3069 C C . SER A 1 392 ? 8.772 1.566 21.524 1.00 93.75 392 SER A C 1
ATOM 3071 O O . SER A 1 392 ? 9.352 0.532 21.212 1.00 93.75 392 SER A O 1
ATOM 3073 N N . THR A 1 393 ? 7.656 1.986 20.919 1.00 93.12 393 THR A N 1
ATOM 3074 C CA . THR A 1 393 ? 6.885 1.154 19.979 1.00 93.12 393 THR A CA 1
ATOM 3075 C C . THR A 1 393 ? 6.593 1.883 18.671 1.00 93.12 393 THR A C 1
ATOM 3077 O O . THR A 1 393 ? 7.011 1.426 17.609 1.00 93.12 393 THR A O 1
ATOM 3080 N N . LEU A 1 394 ? 5.920 3.039 18.723 1.00 94.31 394 LEU A N 1
ATOM 3081 C CA . LEU A 1 394 ? 5.485 3.738 17.506 1.00 94.31 394 LEU A CA 1
ATOM 3082 C C . LEU A 1 394 ? 6.632 4.432 16.770 1.00 94.31 394 LEU A C 1
ATOM 3084 O O . LEU A 1 394 ? 6.662 4.391 15.543 1.00 94.31 394 LEU A O 1
ATOM 3088 N N . LEU A 1 395 ? 7.582 5.047 17.482 1.00 95.94 395 LEU A N 1
ATOM 3089 C CA . LEU A 1 395 ? 8.732 5.691 16.840 1.00 95.94 395 LEU A CA 1
ATOM 3090 C C . LEU A 1 395 ? 9.640 4.687 16.106 1.00 95.94 395 LEU A C 1
ATOM 3092 O O . LEU A 1 395 ? 9.964 4.960 14.952 1.00 95.94 395 LEU A O 1
ATOM 3096 N N . PRO A 1 396 ? 10.007 3.520 16.677 1.00 97.12 396 PRO A N 1
ATOM 3097 C CA . PRO A 1 396 ? 10.740 2.492 15.936 1.00 97.12 396 PRO A CA 1
ATOM 3098 C C . PRO A 1 396 ? 10.012 2.008 14.675 1.00 97.12 396 PRO A C 1
ATOM 3100 O O . PRO A 1 396 ? 10.624 1.953 13.611 1.00 97.12 396 PRO A O 1
ATOM 3103 N N . LEU A 1 397 ? 8.705 1.726 14.765 1.00 96.44 397 LEU A N 1
ATOM 3104 C CA . LEU A 1 397 ? 7.908 1.308 13.605 1.00 96.44 397 LEU A CA 1
ATOM 3105 C C . LEU A 1 397 ? 7.853 2.403 12.534 1.00 96.44 397 LEU A C 1
ATOM 3107 O O . LEU A 1 397 ? 8.054 2.123 11.355 1.00 96.44 397 LEU A O 1
ATOM 3111 N N . ARG A 1 398 ? 7.643 3.662 12.938 1.00 96.62 398 ARG A N 1
ATOM 3112 C CA . ARG A 1 398 ? 7.655 4.804 12.017 1.00 96.62 398 ARG A CA 1
ATOM 3113 C C . ARG A 1 398 ? 9.004 4.948 11.321 1.00 96.62 398 ARG A C 1
ATOM 3115 O O . ARG A 1 398 ? 9.024 5.175 10.115 1.00 96.62 398 ARG A O 1
ATOM 3122 N N . LYS A 1 399 ? 10.110 4.830 12.059 1.00 97.44 399 LYS A N 1
ATOM 3123 C CA . LYS A 1 399 ? 11.459 4.888 11.485 1.00 97.44 399 LYS A CA 1
ATOM 3124 C C . LYS A 1 399 ? 11.616 3.850 10.383 1.00 97.44 399 LYS A C 1
ATOM 3126 O O . LYS A 1 399 ? 11.995 4.190 9.268 1.00 97.44 399 LYS A O 1
ATOM 3131 N N . GLU A 1 400 ? 11.244 2.607 10.675 1.00 97.31 400 GLU A N 1
ATOM 3132 C CA . GLU A 1 400 ? 11.348 1.522 9.704 1.00 97.31 400 GLU A CA 1
ATOM 3133 C C . GLU A 1 400 ? 10.414 1.729 8.500 1.00 97.31 400 GLU A C 1
ATOM 3135 O O . GLU A 1 400 ? 10.790 1.421 7.368 1.00 97.31 400 GLU A O 1
ATOM 3140 N N . MET A 1 401 ? 9.218 2.297 8.706 1.00 97.38 401 MET A N 1
ATOM 3141 C CA . MET A 1 401 ? 8.329 2.699 7.610 1.00 97.38 401 MET A CA 1
ATOM 3142 C C . MET A 1 401 ? 8.974 3.770 6.728 1.00 97.38 401 MET A C 1
ATOM 3144 O O . MET A 1 401 ? 8.952 3.625 5.511 1.00 97.38 401 MET A O 1
ATOM 3148 N N . VAL A 1 402 ? 9.571 4.816 7.309 1.00 96.81 402 VAL A N 1
ATOM 3149 C CA . VAL A 1 402 ? 10.242 5.896 6.562 1.00 96.81 402 VAL A CA 1
ATOM 3150 C C . VAL A 1 402 ? 11.430 5.359 5.766 1.00 96.81 402 VAL A C 1
ATOM 3152 O O . VAL A 1 402 ? 11.554 5.669 4.582 1.00 96.81 402 VAL A O 1
ATOM 3155 N N . GLU A 1 403 ? 12.262 4.513 6.372 1.00 96.06 403 GLU A N 1
ATOM 3156 C CA . GLU A 1 403 ? 13.384 3.849 5.696 1.00 96.06 403 GLU A CA 1
ATOM 3157 C C . GLU A 1 403 ? 12.892 2.948 4.553 1.00 96.06 403 GLU A C 1
ATOM 3159 O O . GLU A 1 403 ? 13.403 3.013 3.434 1.00 96.06 403 GLU A O 1
ATOM 3164 N N . THR A 1 404 ? 11.842 2.158 4.802 1.00 96.75 404 THR A N 1
ATOM 3165 C CA . THR A 1 404 ? 11.240 1.279 3.790 1.00 96.75 404 THR A CA 1
ATOM 3166 C C . THR A 1 404 ? 10.649 2.088 2.638 1.00 96.75 404 THR A C 1
ATOM 3168 O O . THR A 1 404 ? 10.874 1.738 1.482 1.00 96.75 404 THR A O 1
ATOM 3171 N N . ILE A 1 405 ? 9.939 3.185 2.927 1.00 95.69 405 ILE A N 1
ATOM 3172 C CA . ILE A 1 405 ? 9.395 4.103 1.918 1.00 95.69 405 ILE A CA 1
ATOM 3173 C C . ILE A 1 405 ? 10.527 4.722 1.108 1.00 95.69 405 ILE A C 1
ATOM 3175 O O . ILE A 1 405 ? 10.421 4.764 -0.110 1.00 95.69 405 ILE A O 1
ATOM 3179 N N . HIS A 1 406 ? 11.613 5.166 1.739 1.00 94.25 406 HIS A N 1
ATOM 3180 C CA . HIS A 1 406 ? 12.747 5.751 1.031 1.00 94.25 406 HIS A CA 1
ATOM 3181 C C . HIS A 1 406 ? 13.343 4.775 0.000 1.00 94.25 406 HIS A C 1
ATOM 3183 O O . HIS A 1 406 ? 13.460 5.119 -1.177 1.00 94.25 406 HIS A O 1
ATOM 3189 N N . THR A 1 407 ? 13.636 3.533 0.402 1.00 94.44 407 THR A N 1
ATOM 3190 C CA . THR A 1 407 ? 14.151 2.498 -0.513 1.00 94.44 407 THR A CA 1
ATOM 3191 C C . THR A 1 407 ? 13.143 2.149 -1.611 1.00 94.44 407 THR A C 1
ATOM 3193 O O . THR A 1 407 ? 13.479 2.134 -2.795 1.00 94.44 407 THR A O 1
ATOM 3196 N N . LEU A 1 408 ? 11.886 1.917 -1.229 1.00 94.00 408 LEU A N 1
ATOM 3197 C CA . LEU A 1 408 ? 10.785 1.605 -2.138 1.00 94.00 408 LEU A CA 1
ATOM 3198 C C . LEU A 1 408 ? 10.578 2.693 -3.200 1.00 94.00 408 LEU A C 1
ATOM 3200 O O . LEU A 1 408 ? 10.474 2.400 -4.392 1.00 94.00 408 LEU A O 1
ATOM 3204 N N . TYR A 1 409 ? 10.520 3.951 -2.768 1.00 92.94 409 TYR A N 1
ATOM 3205 C CA . TYR A 1 409 ? 10.300 5.096 -3.640 1.00 92.94 409 TYR A CA 1
ATOM 3206 C C . TYR A 1 409 ? 11.497 5.318 -4.567 1.00 92.94 409 TYR A C 1
ATOM 3208 O O . TYR A 1 409 ? 11.311 5.694 -5.720 1.00 92.94 409 TYR A O 1
ATOM 3216 N N . GLY A 1 410 ? 12.713 4.992 -4.116 1.00 94.12 410 GLY A N 1
ATOM 3217 C CA . GLY A 1 410 ? 13.901 4.925 -4.967 1.00 94.12 410 GLY A CA 1
ATOM 3218 C C . GLY A 1 410 ? 13.744 3.935 -6.128 1.00 94.12 410 GLY A C 1
ATOM 3219 O O . GLY A 1 410 ? 14.002 4.298 -7.275 1.00 94.12 410 GLY A O 1
ATOM 3220 N N . HIS A 1 411 ? 13.255 2.718 -5.865 1.00 95.31 411 HIS A N 1
ATOM 3221 C CA . HIS A 1 411 ? 12.980 1.723 -6.912 1.00 95.31 411 HIS A CA 1
ATOM 3222 C C . HIS A 1 411 ? 11.853 2.154 -7.861 1.00 95.31 411 HIS A C 1
ATOM 3224 O O . HIS A 1 411 ? 11.964 1.986 -9.077 1.00 95.31 411 HIS A O 1
ATOM 3230 N N . LEU A 1 412 ? 10.794 2.771 -7.332 1.00 93.75 412 LEU A N 1
ATOM 3231 C CA . LEU A 1 412 ? 9.725 3.346 -8.148 1.00 93.75 412 LEU A CA 1
ATOM 3232 C C . LEU A 1 412 ? 10.272 4.459 -9.062 1.00 93.75 412 LEU A C 1
ATOM 3234 O O . LEU A 1 412 ? 10.093 4.424 -10.277 1.00 93.75 412 LEU A O 1
ATOM 3238 N N . LEU A 1 413 ? 11.044 5.401 -8.519 1.00 93.62 413 LEU A N 1
ATOM 3239 C CA . LEU A 1 413 ? 11.697 6.447 -9.309 1.00 93.62 413 LEU A CA 1
ATOM 3240 C C . LEU A 1 413 ? 12.740 5.906 -10.292 1.00 93.62 413 LEU A C 1
ATOM 3242 O O . LEU A 1 413 ? 13.080 6.620 -11.231 1.00 93.62 413 LEU A O 1
ATOM 3246 N N . ALA A 1 414 ? 13.251 4.685 -10.115 1.00 93.62 414 ALA A N 1
ATOM 3247 C CA . ALA A 1 414 ? 14.139 4.026 -11.071 1.00 93.62 414 ALA A CA 1
ATOM 32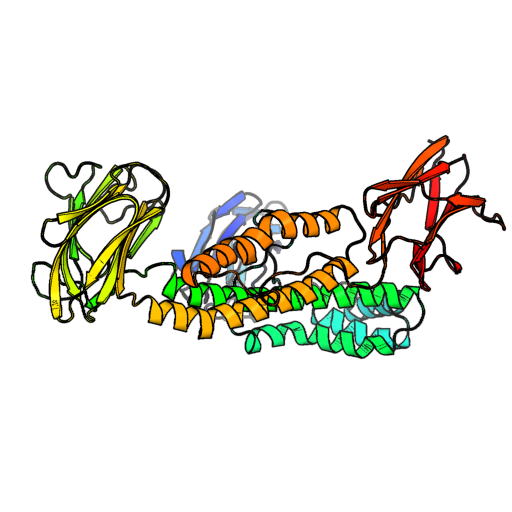48 C C . ALA A 1 414 ? 13.388 3.392 -12.258 1.00 93.62 414 ALA A C 1
ATOM 3250 O O . ALA A 1 414 ? 13.991 3.196 -13.313 1.00 93.62 414 ALA A O 1
ATOM 3251 N N . THR A 1 415 ? 12.088 3.116 -12.118 1.00 92.56 415 THR A N 1
ATOM 3252 C CA . THR A 1 415 ? 11.268 2.429 -13.134 1.00 92.56 415 THR A CA 1
ATOM 3253 C C . THR A 1 415 ? 10.323 3.353 -13.888 1.00 92.56 415 THR A C 1
ATOM 3255 O O . THR A 1 415 ? 9.942 3.029 -15.004 1.00 92.56 415 THR A O 1
ATOM 3258 N N . VAL A 1 416 ? 10.001 4.533 -13.348 1.00 91.06 416 VAL A N 1
ATOM 3259 C CA . VAL A 1 416 ? 9.132 5.503 -14.032 1.00 91.06 416 VAL A CA 1
ATOM 3260 C C . VAL A 1 416 ? 9.762 5.975 -15.347 1.00 91.06 416 VAL A C 1
ATOM 3262 O O . VAL A 1 416 ? 10.876 6.508 -15.371 1.00 91.06 416 VAL A O 1
ATOM 3265 N N . THR A 1 417 ? 9.031 5.802 -16.439 1.00 89.75 417 THR A N 1
ATOM 3266 C CA . THR A 1 417 ? 9.420 6.105 -17.819 1.00 89.75 417 THR A CA 1
ATOM 3267 C C . THR A 1 417 ? 8.319 6.798 -18.615 1.00 89.75 417 THR A C 1
ATOM 3269 O O . THR A 1 417 ? 8.640 7.496 -19.572 1.00 89.75 417 THR A O 1
ATOM 3272 N N . ASN A 1 418 ? 7.045 6.658 -18.228 1.00 89.88 418 ASN A N 1
ATOM 3273 C CA . ASN A 1 418 ? 5.900 7.207 -18.962 1.00 89.88 418 ASN A CA 1
ATOM 3274 C C . ASN A 1 418 ? 4.939 8.024 -18.078 1.00 89.88 418 ASN A C 1
ATOM 3276 O O . ASN A 1 418 ? 5.049 8.068 -16.851 1.00 89.88 418 ASN A O 1
ATOM 3280 N N . SER A 1 419 ? 3.980 8.703 -18.716 1.00 86.88 419 SER A N 1
ATOM 3281 C CA . SER A 1 419 ? 2.979 9.521 -18.018 1.00 86.88 419 SER A CA 1
ATOM 3282 C C . SER A 1 419 ? 2.083 8.737 -17.057 1.00 86.88 419 SER A C 1
ATOM 3284 O O . SER A 1 419 ? 1.712 9.286 -16.023 1.00 86.88 419 SER A O 1
ATOM 3286 N N . SER A 1 420 ? 1.753 7.478 -17.356 1.00 84.12 420 SER A N 1
ATOM 3287 C CA . SER A 1 420 ? 0.930 6.652 -16.465 1.00 84.12 420 SER A CA 1
ATOM 3288 C C . SER A 1 420 ? 1.672 6.331 -15.166 1.00 84.12 420 SER A C 1
ATOM 3290 O O . SER A 1 420 ? 1.115 6.481 -14.084 1.00 84.12 420 SER A O 1
ATOM 3292 N N . GLU A 1 421 ? 2.953 5.977 -15.254 1.00 88.31 421 GLU A N 1
ATOM 3293 C CA . GLU A 1 421 ? 3.805 5.694 -14.092 1.00 88.31 421 GLU A CA 1
ATOM 3294 C C . GLU A 1 421 ? 4.087 6.949 -13.254 1.00 88.31 421 GLU A C 1
ATOM 3296 O O . GLU A 1 421 ? 4.124 6.880 -12.025 1.00 88.31 421 GLU A O 1
ATOM 3301 N N . LEU A 1 422 ? 4.202 8.123 -13.889 1.00 89.44 422 LEU A N 1
ATOM 3302 C CA . LEU A 1 422 ? 4.228 9.407 -13.175 1.00 89.44 422 LEU A CA 1
ATOM 3303 C C . LEU A 1 422 ? 2.927 9.661 -12.391 1.00 89.44 422 LEU A C 1
ATOM 3305 O O . LEU A 1 422 ? 2.955 10.333 -11.361 1.00 89.44 422 LEU A O 1
ATOM 3309 N N . GLY A 1 423 ? 1.799 9.099 -12.834 1.00 88.75 423 GLY A N 1
ATOM 3310 C CA . GLY A 1 423 ? 0.548 9.100 -12.076 1.00 88.75 423 GLY A CA 1
ATOM 3311 C C . GLY A 1 423 ? 0.662 8.359 -10.740 1.00 88.75 423 GLY A C 1
ATOM 3312 O O . GLY A 1 423 ? 0.112 8.818 -9.742 1.00 88.75 423 GLY A O 1
ATOM 3313 N N . THR A 1 424 ? 1.440 7.273 -10.679 1.00 89.88 424 THR A N 1
ATOM 3314 C CA . THR A 1 424 ? 1.712 6.546 -9.427 1.00 89.88 424 THR A CA 1
ATOM 3315 C C . THR A 1 424 ? 2.499 7.407 -8.438 1.00 89.88 424 THR A C 1
ATOM 3317 O O . THR A 1 424 ? 2.149 7.442 -7.262 1.00 89.88 424 THR A O 1
ATOM 3320 N N . ILE A 1 425 ? 3.509 8.154 -8.904 1.00 91.00 425 ILE A N 1
ATOM 3321 C CA . ILE A 1 425 ? 4.253 9.138 -8.088 1.00 91.00 425 ILE A CA 1
ATOM 3322 C C . ILE A 1 425 ? 3.296 10.180 -7.505 1.00 91.00 425 ILE A C 1
ATOM 3324 O O . ILE A 1 425 ? 3.278 10.405 -6.297 1.00 91.00 425 ILE A O 1
ATOM 3328 N N . ALA A 1 426 ? 2.458 10.780 -8.356 1.00 90.56 426 ALA A N 1
ATOM 3329 C CA . ALA A 1 426 ? 1.502 11.794 -7.923 1.00 90.56 426 ALA A CA 1
ATOM 3330 C C . ALA A 1 426 ? 0.520 11.243 -6.878 1.00 90.56 426 ALA A C 1
ATOM 3332 O O . ALA A 1 426 ? 0.275 11.898 -5.868 1.00 90.56 426 ALA A O 1
ATOM 3333 N N . ASN A 1 427 ? 0.011 10.025 -7.083 1.00 89.38 427 ASN A N 1
ATOM 3334 C CA . ASN A 1 427 ? -0.874 9.364 -6.129 1.00 89.38 427 ASN A CA 1
ATOM 3335 C C . ASN A 1 427 ? -0.175 9.106 -4.781 1.00 89.38 427 ASN A C 1
ATOM 3337 O O . ASN A 1 427 ? -0.751 9.354 -3.722 1.00 89.38 427 ASN A O 1
ATOM 3341 N N . TRP A 1 428 ? 1.089 8.678 -4.800 1.00 91.00 428 TRP A N 1
ATOM 3342 C CA . TRP A 1 428 ? 1.872 8.501 -3.578 1.00 91.00 428 TRP A CA 1
ATOM 3343 C C . TRP A 1 428 ? 2.045 9.808 -2.800 1.00 91.00 428 TRP A C 1
ATOM 3345 O O . TRP A 1 428 ? 1.780 9.843 -1.599 1.00 91.00 428 TRP A O 1
ATOM 3355 N N . GLU A 1 429 ? 2.433 10.881 -3.486 1.00 90.69 429 GLU A N 1
ATOM 3356 C CA . GLU A 1 429 ? 2.673 12.185 -2.861 1.00 90.69 429 GLU A CA 1
ATOM 3357 C C . GLU A 1 429 ? 1.399 12.848 -2.337 1.00 90.69 429 GLU A C 1
ATOM 3359 O O . GLU A 1 429 ? 1.440 13.513 -1.305 1.00 90.69 429 GLU A O 1
ATOM 3364 N N . GLN A 1 430 ? 0.274 12.679 -3.034 1.00 89.50 430 GLN A N 1
ATOM 3365 C CA . GLN A 1 430 ? -0.980 13.365 -2.709 1.00 89.50 430 GLN A CA 1
ATOM 3366 C C . GLN A 1 430 ? -1.888 12.573 -1.769 1.00 89.50 430 GLN A C 1
ATOM 3368 O O . GLN A 1 430 ? -2.702 13.180 -1.076 1.00 89.50 430 GLN A O 1
ATOM 3373 N N . HIS A 1 431 ? -1.782 11.242 -1.753 1.00 86.81 431 HIS A N 1
ATOM 3374 C CA . HIS A 1 431 ? -2.736 10.387 -1.043 1.00 86.81 431 HIS A CA 1
ATOM 3375 C C . HIS A 1 431 ? -2.074 9.411 -0.070 1.00 86.81 431 HIS A C 1
ATOM 3377 O O . HIS A 1 431 ? -2.556 9.271 1.051 1.00 86.81 431 HIS A O 1
ATOM 3383 N N . ASN A 1 432 ? -0.953 8.779 -0.431 1.00 88.25 432 ASN A N 1
ATOM 3384 C CA . ASN A 1 432 ? -0.312 7.818 0.474 1.00 88.25 432 ASN A CA 1
ATOM 3385 C C . ASN A 1 432 ? 0.501 8.509 1.577 1.00 88.25 432 ASN A C 1
ATOM 3387 O O . ASN A 1 432 ? 0.364 8.143 2.740 1.00 88.25 432 ASN A O 1
ATOM 3391 N N . PHE A 1 433 ? 1.346 9.494 1.249 1.00 91.81 433 PHE A N 1
ATOM 3392 C CA . PHE A 1 433 ? 2.185 10.163 2.254 1.00 91.81 433 PHE A CA 1
ATOM 3393 C C . PHE A 1 433 ? 1.392 10.892 3.343 1.00 91.81 433 PHE A C 1
ATOM 3395 O O . PHE A 1 433 ? 1.762 10.719 4.507 1.00 91.81 433 PHE A O 1
ATOM 3402 N N . PRO A 1 434 ? 0.286 11.599 3.039 1.00 89.94 434 PRO A N 1
ATOM 3403 C CA . PRO A 1 434 ? -0.534 12.194 4.088 1.00 89.94 434 PRO A CA 1
ATOM 3404 C C . PRO A 1 434 ? -1.026 11.166 5.113 1.00 89.94 434 PRO A C 1
ATOM 3406 O O . PRO A 1 434 ? -0.775 11.308 6.308 1.00 89.94 434 PRO A O 1
ATOM 3409 N N . VAL A 1 435 ? -1.605 10.063 4.629 1.00 86.81 435 VAL A N 1
ATOM 3410 C CA . VAL A 1 435 ? -2.200 9.010 5.467 1.00 86.81 435 VAL A CA 1
ATOM 3411 C C . VAL A 1 435 ? -1.143 8.194 6.217 1.00 86.81 435 VAL A C 1
ATOM 3413 O O . VAL A 1 435 ? -1.328 7.850 7.382 1.00 86.81 435 VAL A O 1
ATOM 3416 N N . LEU A 1 436 ? -0.028 7.858 5.564 1.00 89.12 436 LEU A N 1
ATOM 3417 C CA . LEU A 1 436 ? 1.016 7.011 6.148 1.00 89.12 436 LEU A CA 1
ATOM 3418 C C . LEU A 1 436 ? 1.945 7.775 7.091 1.00 89.12 436 LEU A C 1
ATOM 3420 O O . LEU A 1 436 ? 2.462 7.193 8.046 1.00 89.12 436 LEU A O 1
ATOM 3424 N N . LEU A 1 437 ? 2.229 9.045 6.788 1.00 91.81 437 LEU A N 1
ATOM 3425 C CA . LEU A 1 437 ? 3.333 9.780 7.395 1.00 91.81 437 LEU A CA 1
ATOM 3426 C C . LEU A 1 437 ? 2.915 11.116 7.997 1.00 91.81 437 LEU A C 1
ATOM 3428 O O . LEU A 1 437 ? 3.282 11.349 9.152 1.00 91.81 437 LEU A O 1
ATOM 3432 N N . ASP A 1 438 ? 2.226 11.985 7.259 1.00 91.31 438 ASP A N 1
ATOM 3433 C CA . ASP A 1 438 ? 2.026 13.372 7.697 1.00 91.31 438 ASP A CA 1
ATOM 3434 C C . ASP A 1 438 ? 1.015 13.459 8.847 1.00 91.31 438 ASP A C 1
ATOM 3436 O O . ASP A 1 438 ? 1.372 13.951 9.921 1.00 91.31 438 ASP A O 1
ATOM 3440 N N . ASP A 1 439 ? -0.190 12.903 8.681 1.00 88.75 439 ASP A N 1
ATOM 3441 C CA . ASP A 1 439 ? -1.245 12.968 9.702 1.00 88.75 439 ASP A CA 1
ATOM 3442 C C . ASP A 1 439 ? -0.848 12.210 10.983 1.00 88.75 439 ASP A C 1
ATOM 3444 O O . ASP A 1 439 ? -0.879 12.807 12.069 1.00 88.75 439 ASP A O 1
ATOM 3448 N N . PRO A 1 440 ? -0.354 10.950 10.915 1.00 89.88 440 PRO A N 1
ATOM 3449 C CA . PRO A 1 440 ? 0.134 10.266 12.110 1.00 89.88 440 PRO A CA 1
ATOM 3450 C C . PRO A 1 440 ? 1.349 10.970 12.720 1.00 89.88 440 PRO A C 1
ATOM 3452 O O . PRO A 1 440 ? 1.523 10.973 13.937 1.00 89.88 440 PRO A O 1
ATOM 3455 N N . GLY A 1 441 ? 2.201 11.581 11.889 1.00 92.69 441 GLY A N 1
ATOM 3456 C CA . GLY A 1 441 ? 3.382 12.314 12.337 1.00 92.69 441 GLY A CA 1
ATOM 3457 C C . GLY A 1 441 ? 3.013 13.523 13.188 1.00 92.69 441 GLY A C 1
ATOM 3458 O O . GLY A 1 441 ? 3.545 13.673 14.287 1.00 92.69 441 GLY A O 1
ATOM 3459 N N . ALA A 1 442 ? 2.061 14.331 12.718 1.00 91.75 442 ALA A N 1
ATOM 3460 C CA . ALA A 1 442 ? 1.560 15.491 13.443 1.00 91.75 442 ALA A CA 1
ATOM 3461 C C . ALA A 1 442 ? 0.965 15.103 14.806 1.00 91.75 442 ALA A C 1
ATOM 3463 O O . ALA A 1 442 ? 1.206 15.794 15.798 1.00 91.75 442 ALA A O 1
ATOM 3464 N N . GLU A 1 443 ? 0.242 13.981 14.894 1.00 88.81 443 GLU A N 1
ATOM 3465 C CA . GLU A 1 443 ? -0.280 13.514 16.183 1.00 88.81 443 GLU A CA 1
ATOM 3466 C C . GLU A 1 443 ? 0.806 13.023 17.139 1.00 88.81 443 GLU A C 1
ATOM 3468 O O . GLU A 1 443 ? 0.779 13.338 18.333 1.00 88.81 443 GLU A O 1
ATOM 3473 N N . LEU A 1 444 ? 1.824 12.323 16.634 1.00 91.38 444 LEU A N 1
ATOM 3474 C CA . LEU A 1 444 ? 2.964 11.943 17.465 1.00 91.38 444 LEU A CA 1
ATOM 3475 C C . LEU A 1 444 ? 3.695 13.169 18.031 1.00 91.38 444 LEU A C 1
ATOM 3477 O O . LEU A 1 444 ? 4.083 13.153 19.200 1.00 91.38 444 LEU A O 1
ATOM 3481 N N . GLU A 1 445 ? 3.856 14.241 17.250 1.00 94.19 445 GLU A N 1
ATOM 3482 C CA . GLU A 1 445 ? 4.457 15.493 17.732 1.00 94.19 445 GLU A CA 1
ATOM 3483 C C . GLU A 1 445 ? 3.634 16.135 18.854 1.00 94.19 445 GLU A C 1
ATOM 3485 O O . GLU A 1 445 ? 4.207 16.575 19.857 1.00 94.19 445 GLU A O 1
ATOM 3490 N N . LYS A 1 446 ? 2.297 16.128 18.740 1.00 89.56 446 LYS A N 1
ATOM 3491 C CA . LYS A 1 446 ? 1.399 16.617 19.800 1.00 89.56 446 LYS A CA 1
ATOM 3492 C C . LYS A 1 446 ? 1.534 15.792 21.081 1.00 89.56 446 LYS A C 1
ATOM 3494 O O . LYS A 1 446 ? 1.674 16.369 22.158 1.00 89.56 446 LYS A O 1
ATOM 3499 N N . ILE A 1 447 ? 1.562 14.461 20.978 1.00 86.06 447 ILE A N 1
ATOM 3500 C CA . ILE A 1 447 ? 1.714 13.563 22.136 1.00 86.06 447 ILE A CA 1
ATOM 3501 C C . ILE A 1 447 ? 3.076 13.759 22.824 1.00 86.06 447 ILE A C 1
ATOM 3503 O O . ILE A 1 447 ? 3.178 13.788 24.058 1.00 86.06 447 ILE A O 1
ATOM 3507 N N . LEU A 1 448 ? 4.139 13.899 22.029 1.00 90.69 448 LEU A N 1
ATOM 3508 C CA . LEU A 1 448 ? 5.504 14.078 22.523 1.00 90.69 448 LEU A CA 1
ATOM 3509 C C . LEU A 1 448 ? 5.779 15.502 23.024 1.00 90.69 448 LEU A C 1
ATOM 3511 O O . LEU A 1 448 ? 6.720 15.693 23.795 1.00 90.69 448 LEU A O 1
ATOM 3515 N N . GLY A 1 449 ? 4.991 16.490 22.593 1.00 93.31 449 GLY A N 1
ATOM 3516 C CA . GLY A 1 449 ? 5.210 17.907 22.888 1.00 93.31 449 GLY A CA 1
ATOM 3517 C C . GLY A 1 449 ? 6.470 18.479 22.227 1.00 93.31 449 GLY A C 1
ATOM 3518 O O . GLY A 1 449 ? 7.029 19.458 22.721 1.00 93.31 449 GLY A O 1
ATOM 3519 N N . ARG A 1 450 ? 6.960 17.848 21.153 1.00 94.50 450 ARG A N 1
ATOM 3520 C CA . ARG A 1 450 ? 8.153 18.266 20.400 1.00 94.50 450 ARG A CA 1
ATOM 3521 C C . ARG A 1 450 ? 8.111 17.736 18.961 1.00 94.50 450 ARG A C 1
ATOM 3523 O O . ARG A 1 450 ? 7.496 16.692 18.743 1.00 94.50 450 ARG A O 1
ATOM 3530 N N . PRO A 1 451 ? 8.821 18.379 18.015 1.00 96.56 451 PRO A N 1
ATOM 3531 C CA . PRO A 1 451 ? 8.948 17.866 16.656 1.00 96.56 451 PRO A CA 1
ATOM 3532 C C . PRO A 1 451 ? 9.614 16.487 16.601 1.00 96.56 451 PRO A C 1
ATOM 3534 O O . PRO A 1 451 ? 10.484 16.172 17.423 1.00 96.56 451 PRO A O 1
ATOM 3537 N N . LEU A 1 452 ? 9.250 15.690 15.598 1.00 95.88 452 LEU A N 1
ATOM 3538 C CA . LEU A 1 452 ? 9.934 14.440 15.281 1.00 95.88 452 LEU A CA 1
ATOM 3539 C C . LEU A 1 452 ? 11.353 14.718 14.761 1.00 95.88 452 LEU A C 1
ATOM 3541 O O . LEU A 1 452 ? 11.601 15.729 14.094 1.00 95.88 452 LEU A O 1
ATOM 3545 N N . SER A 1 453 ? 12.283 13.803 15.050 1.00 94.56 453 SER A N 1
ATOM 3546 C CA . SER A 1 453 ? 13.643 13.836 14.500 1.00 94.56 453 SER A CA 1
ATOM 3547 C C . SER A 1 453 ? 13.633 13.624 12.981 1.00 94.56 453 SER A C 1
ATOM 3549 O O . SER A 1 453 ? 12.699 13.046 12.429 1.00 94.56 453 SER A O 1
ATOM 3551 N N . GLU A 1 454 ? 14.683 14.076 12.291 1.00 91.81 454 GLU A N 1
ATOM 3552 C CA . GLU A 1 454 ? 14.757 14.002 10.821 1.00 91.81 454 GLU A CA 1
ATOM 3553 C C . GLU A 1 454 ? 14.731 12.566 10.279 1.00 91.81 454 GLU A C 1
ATOM 3555 O O . GLU A 1 454 ? 14.152 12.323 9.229 1.00 91.81 454 GLU A O 1
ATOM 3560 N N . GLU A 1 455 ? 15.253 11.590 11.026 1.00 92.94 455 GLU A N 1
ATOM 3561 C CA . GLU A 1 455 ? 15.160 10.157 10.682 1.00 92.94 455 GLU A CA 1
ATOM 3562 C C . GLU A 1 455 ? 13.716 9.610 10.673 1.00 92.94 455 GLU A C 1
ATOM 3564 O O . GLU A 1 455 ? 13.468 8.530 10.151 1.00 92.94 455 GLU A O 1
ATOM 3569 N N . MET A 1 456 ? 12.757 10.348 11.240 1.00 94.62 456 MET A N 1
ATOM 3570 C CA . MET A 1 456 ? 11.332 9.993 11.278 1.00 94.62 456 MET A CA 1
ATOM 3571 C C . MET A 1 456 ? 10.522 10.714 10.190 1.00 94.62 456 MET A C 1
ATOM 3573 O O . MET A 1 456 ? 9.284 10.679 10.213 1.00 94.62 456 MET A O 1
ATOM 3577 N N . LYS A 1 457 ? 11.197 11.413 9.271 1.00 92.38 457 LYS A N 1
ATOM 3578 C CA . LYS A 1 457 ? 10.594 12.182 8.181 1.00 92.38 457 LYS A CA 1
ATOM 3579 C C . LYS A 1 457 ? 11.165 11.722 6.848 1.00 92.38 457 LYS A C 1
ATOM 3581 O O . LYS A 1 457 ? 12.345 11.405 6.734 1.00 92.38 457 LYS A O 1
ATOM 3586 N N . LEU A 1 458 ? 10.325 11.717 5.818 1.00 89.56 458 LEU A N 1
ATOM 3587 C CA . LEU A 1 458 ? 10.773 11.387 4.473 1.00 89.56 458 LEU A CA 1
ATOM 3588 C C . LEU A 1 458 ? 11.604 12.541 3.893 1.00 89.56 458 LEU A C 1
ATOM 3590 O O . LEU A 1 458 ? 11.142 13.683 3.817 1.00 89.56 458 LEU A O 1
ATOM 3594 N N . SER A 1 459 ? 12.826 12.232 3.458 1.00 83.19 459 SER A N 1
ATOM 3595 C CA . SER A 1 459 ? 13.682 13.177 2.735 1.00 83.19 459 SER A CA 1
ATOM 3596 C C . SER A 1 459 ? 13.051 13.546 1.388 1.00 83.19 459 SER A C 1
ATOM 3598 O O . SER A 1 459 ? 12.629 12.673 0.634 1.00 83.19 459 SER A O 1
ATOM 3600 N N . ARG A 1 460 ? 12.992 14.846 1.076 1.00 79.62 460 ARG A N 1
ATOM 3601 C CA . ARG A 1 460 ? 12.422 15.362 -0.185 1.00 79.62 460 ARG A CA 1
ATOM 3602 C C . ARG A 1 460 ? 13.418 15.483 -1.348 1.00 79.62 460 ARG A C 1
ATOM 3604 O O . ARG A 1 460 ? 12.990 15.334 -2.490 1.00 79.62 460 ARG A O 1
ATOM 3611 N N . PRO A 1 461 ? 14.708 15.805 -1.134 1.00 85.69 461 PRO A N 1
ATOM 3612 C CA . PRO A 1 461 ? 15.665 15.852 -2.234 1.00 85.69 461 PRO A CA 1
ATOM 3613 C C . PRO A 1 461 ? 15.916 14.471 -2.842 1.00 85.69 461 PRO A C 1
ATOM 3615 O O . PRO A 1 461 ? 16.147 13.509 -2.116 1.00 85.69 461 PRO A O 1
ATOM 3618 N N . TYR A 1 462 ? 15.961 14.406 -4.174 1.00 88.88 462 TYR A N 1
ATOM 3619 C CA . TYR A 1 462 ? 16.392 13.207 -4.888 1.00 88.88 462 TYR A CA 1
ATOM 3620 C C . TYR A 1 462 ? 17.879 12.925 -4.634 1.00 88.88 462 TYR A C 1
ATOM 3622 O O . TYR A 1 462 ? 18.727 13.816 -4.763 1.00 88.88 462 TYR A O 1
ATOM 3630 N N . ASP A 1 463 ? 18.195 11.683 -4.287 1.00 88.62 463 ASP A N 1
ATOM 3631 C CA . ASP A 1 463 ? 19.548 11.200 -4.005 1.00 88.62 463 ASP A CA 1
ATOM 3632 C C . ASP A 1 463 ? 19.942 9.955 -4.816 1.00 88.62 463 ASP A C 1
ATOM 3634 O O . ASP A 1 463 ? 21.043 9.434 -4.643 1.00 88.62 463 ASP A O 1
ATOM 3638 N N . GLY A 1 464 ? 19.085 9.528 -5.747 1.00 90.00 464 GLY A N 1
ATOM 3639 C CA . GLY A 1 464 ? 19.387 8.464 -6.698 1.00 90.00 464 GLY A CA 1
ATOM 3640 C C . GLY A 1 464 ? 20.290 8.903 -7.865 1.00 90.00 464 GLY A C 1
ATOM 3641 O O . GLY A 1 464 ? 20.648 10.082 -7.996 1.00 90.00 464 GLY A O 1
ATOM 3642 N N . PRO A 1 465 ? 20.675 7.953 -8.738 1.00 91.94 465 PRO A N 1
ATOM 3643 C CA . PRO A 1 465 ? 21.467 8.244 -9.928 1.00 91.94 465 PRO A CA 1
ATOM 3644 C C . PRO A 1 465 ? 20.674 9.109 -10.919 1.00 91.94 465 PRO A C 1
ATOM 3646 O O . PRO A 1 465 ? 19.467 8.931 -11.056 1.00 91.94 465 PRO A O 1
ATOM 3649 N N . PRO A 1 466 ? 21.314 10.035 -11.647 1.00 94.81 466 PRO A N 1
ATOM 3650 C CA . PRO A 1 466 ? 20.608 10.872 -12.601 1.00 94.81 466 PRO A CA 1
ATOM 3651 C C . PRO A 1 466 ? 19.957 10.041 -13.720 1.00 94.81 466 PRO A C 1
ATOM 3653 O O . PRO A 1 466 ? 20.546 9.088 -14.230 1.00 94.81 466 PRO A O 1
ATOM 3656 N N . ARG A 1 467 ? 18.737 10.415 -14.118 1.00 94.31 467 ARG A N 1
ATOM 3657 C CA . ARG A 1 467 ? 17.948 9.741 -15.162 1.00 94.31 467 ARG A CA 1
ATOM 3658 C C . ARG A 1 467 ? 17.448 10.732 -16.204 1.00 94.31 467 ARG A C 1
ATOM 3660 O O . ARG A 1 467 ? 17.127 11.876 -15.883 1.00 94.31 467 ARG A O 1
ATOM 3667 N N . VAL A 1 468 ? 17.332 10.255 -17.441 1.00 95.12 468 VAL A N 1
ATOM 3668 C CA . VAL A 1 468 ? 16.695 10.961 -18.560 1.00 95.12 468 VAL A CA 1
ATOM 3669 C C . VAL A 1 468 ? 15.434 10.198 -18.932 1.00 95.12 468 VAL A C 1
ATOM 3671 O O . VAL A 1 468 ? 15.501 9.016 -19.255 1.00 95.12 468 VAL A O 1
ATOM 3674 N N . ILE A 1 469 ? 14.285 10.862 -18.866 1.00 94.81 469 ILE A N 1
ATOM 3675 C CA . ILE A 1 469 ? 12.974 10.252 -19.088 1.00 94.81 469 ILE A CA 1
ATOM 3676 C C . ILE A 1 469 ? 12.262 11.023 -20.195 1.00 94.81 469 ILE A C 1
ATOM 3678 O O . ILE A 1 469 ? 12.100 12.240 -20.110 1.00 94.81 469 ILE A O 1
ATOM 3682 N N . VAL A 1 470 ? 11.797 10.314 -21.221 1.00 94.31 470 VAL A N 1
ATOM 3683 C CA . VAL A 1 470 ? 10.957 10.875 -22.286 1.00 94.31 470 VAL A CA 1
ATOM 3684 C C . VAL A 1 470 ? 9.563 10.260 -22.142 1.00 94.31 470 VAL A C 1
ATOM 3686 O O . VAL A 1 470 ? 9.317 9.185 -22.681 1.00 94.31 470 VAL A O 1
ATOM 3689 N N . PRO A 1 471 ? 8.640 10.905 -21.397 1.00 92.69 471 PRO A N 1
ATOM 3690 C CA . PRO A 1 471 ? 7.385 10.287 -20.960 1.00 92.69 471 PRO A CA 1
ATOM 3691 C C . PRO A 1 471 ? 6.405 9.983 -22.092 1.00 92.69 471 PRO A C 1
ATOM 3693 O O . PRO A 1 471 ? 5.436 9.250 -21.900 1.00 92.69 471 PRO A O 1
ATOM 3696 N N . THR A 1 472 ? 6.631 10.570 -23.265 1.00 90.44 472 THR A N 1
ATOM 3697 C CA . THR A 1 472 ? 5.813 10.370 -24.455 1.00 90.44 472 THR A CA 1
ATOM 3698 C C . THR A 1 472 ? 6.735 10.129 -25.637 1.00 90.44 472 THR A C 1
ATOM 3700 O O . THR A 1 472 ? 7.179 11.063 -26.304 1.00 90.44 472 THR A O 1
ATOM 3703 N N . VAL A 1 473 ? 7.044 8.857 -25.877 1.00 89.06 473 VAL A N 1
ATOM 3704 C CA . VAL A 1 473 ? 7.810 8.428 -27.047 1.00 89.06 473 VAL A CA 1
ATOM 3705 C C . VAL A 1 473 ? 6.854 8.323 -28.229 1.00 89.06 473 VAL A C 1
ATOM 3707 O O . VAL A 1 473 ? 5.871 7.586 -28.179 1.00 89.06 473 VAL A O 1
ATOM 3710 N N . ARG A 1 474 ? 7.119 9.086 -29.290 1.00 85.25 474 ARG A N 1
ATOM 3711 C CA . ARG A 1 474 ? 6.353 9.031 -30.539 1.00 85.25 474 ARG A CA 1
ATOM 3712 C C . ARG A 1 474 ? 7.122 8.151 -31.518 1.00 85.25 474 ARG A C 1
ATOM 3714 O O . ARG A 1 474 ? 8.284 8.421 -31.799 1.00 85.25 474 ARG A O 1
ATOM 3721 N N . THR A 1 475 ? 6.475 7.103 -32.014 1.00 88.19 475 THR A N 1
ATOM 3722 C CA . THR A 1 475 ? 7.032 6.198 -33.035 1.00 88.19 475 THR A CA 1
ATOM 3723 C C . THR A 1 475 ? 6.523 6.518 -34.436 1.00 88.19 475 THR A C 1
ATOM 3725 O O . THR A 1 475 ? 7.082 6.024 -35.410 1.00 88.19 475 THR A O 1
ATOM 3728 N N . MET A 1 476 ? 5.492 7.360 -34.543 1.00 88.94 476 MET A N 1
ATOM 3729 C CA . MET A 1 476 ? 4.899 7.796 -35.803 1.00 88.94 476 MET A CA 1
ATOM 3730 C C . MET A 1 476 ? 4.559 9.289 -35.763 1.00 88.94 476 MET A C 1
ATOM 3732 O O . MET A 1 476 ? 4.200 9.810 -34.702 1.00 88.94 476 MET A O 1
ATOM 3736 N N . ALA A 1 477 ? 4.653 9.951 -36.915 1.00 88.44 477 ALA A N 1
ATOM 3737 C CA . ALA A 1 477 ? 4.250 11.342 -37.123 1.00 88.44 477 ALA A CA 1
ATOM 3738 C C . ALA A 1 477 ? 3.704 11.557 -38.546 1.00 88.44 477 ALA A C 1
ATOM 3740 O O . ALA A 1 477 ? 4.051 10.817 -39.470 1.00 88.44 477 ALA A O 1
ATOM 3741 N N . GLY A 1 478 ? 2.852 12.568 -38.724 1.00 86.81 478 GLY A N 1
ATOM 3742 C CA . GLY A 1 478 ? 2.399 13.000 -40.050 1.00 86.81 478 GLY A CA 1
ATOM 3743 C C . GLY A 1 478 ? 3.474 13.782 -40.816 1.00 86.81 478 GLY A C 1
ATOM 3744 O O . GLY A 1 478 ? 4.375 14.372 -40.211 1.00 86.81 478 GLY A O 1
ATOM 3745 N N . GLY A 1 479 ? 3.364 13.827 -42.147 1.00 79.12 479 GLY A N 1
ATOM 3746 C CA . GLY A 1 479 ? 4.209 14.686 -42.984 1.00 79.12 479 GLY A CA 1
ATOM 3747 C C . GLY A 1 479 ? 4.094 16.156 -42.565 1.00 79.12 479 GLY A C 1
ATOM 3748 O O . GLY A 1 479 ? 2.992 16.691 -42.442 1.00 79.12 479 GLY A O 1
ATOM 3749 N N . ASN A 1 480 ? 5.230 16.812 -42.315 1.00 80.56 480 ASN A N 1
ATOM 3750 C CA . ASN A 1 480 ? 5.331 18.189 -41.804 1.00 80.56 480 ASN A CA 1
ATOM 3751 C C . ASN A 1 480 ? 4.775 18.430 -40.380 1.00 80.56 480 ASN A C 1
ATOM 3753 O O . ASN A 1 480 ? 4.590 19.584 -39.977 1.00 80.56 480 ASN A O 1
ATOM 3757 N N . GLU A 1 481 ? 4.538 17.379 -39.584 1.00 84.81 481 GLU A N 1
ATOM 3758 C CA . GLU A 1 481 ? 4.226 17.534 -38.159 1.00 84.81 481 GLU A CA 1
ATOM 3759 C C . GLU A 1 481 ? 5.428 18.125 -37.400 1.00 84.81 481 GLU A C 1
ATOM 3761 O O . GLU A 1 481 ? 6.594 17.825 -37.647 1.00 84.81 481 GLU A O 1
ATOM 3766 N N . THR A 1 482 ? 5.152 18.979 -36.418 1.00 83.94 482 THR A N 1
ATOM 3767 C CA . THR A 1 482 ? 6.180 19.422 -35.474 1.00 83.94 482 THR A CA 1
ATOM 3768 C C . THR A 1 482 ? 6.163 18.512 -34.254 1.00 83.94 482 THR A C 1
ATOM 3770 O O . THR A 1 482 ? 5.247 18.598 -33.431 1.00 83.94 482 THR A O 1
ATOM 3773 N N . LEU A 1 483 ? 7.187 17.671 -34.097 1.00 87.06 483 LEU A N 1
ATOM 3774 C CA . LEU A 1 483 ? 7.300 16.798 -32.935 1.00 87.06 483 LEU A CA 1
ATOM 3775 C C . LEU A 1 483 ? 7.876 17.579 -31.748 1.00 87.06 483 LEU A C 1
ATOM 3777 O O . LEU A 1 483 ? 9.054 17.937 -31.722 1.00 87.06 483 LEU A O 1
ATOM 3781 N N . ARG A 1 484 ? 7.039 17.820 -30.737 1.00 91.06 484 ARG A N 1
ATOM 3782 C CA . ARG A 1 484 ? 7.470 18.374 -29.448 1.00 91.06 484 ARG A CA 1
ATOM 3783 C C . ARG A 1 484 ? 7.762 17.249 -28.468 1.00 91.06 484 ARG A C 1
ATOM 3785 O O . ARG A 1 484 ? 6.869 16.476 -28.131 1.00 91.06 484 ARG A O 1
ATOM 3792 N N . LEU A 1 485 ? 8.994 17.195 -27.978 1.00 92.69 485 LEU A N 1
ATOM 3793 C CA . LEU A 1 485 ? 9.432 16.226 -26.981 1.00 92.69 485 LEU A CA 1
ATOM 3794 C C . LEU A 1 485 ? 9.599 16.909 -25.632 1.00 92.69 485 LEU A C 1
ATOM 3796 O O . LEU A 1 485 ? 10.338 17.884 -25.507 1.00 92.69 485 LEU A O 1
ATOM 3800 N N . ARG A 1 486 ? 8.949 16.353 -24.609 1.00 95.44 486 ARG A N 1
ATOM 3801 C CA . ARG A 1 486 ? 9.262 16.664 -23.214 1.00 95.44 486 ARG A CA 1
ATOM 3802 C C . ARG A 1 486 ? 10.324 15.696 -22.724 1.00 95.44 486 ARG A C 1
ATOM 3804 O O . ARG A 1 486 ? 10.202 14.493 -22.933 1.00 95.44 486 ARG A O 1
ATOM 3811 N N . VAL A 1 487 ? 11.331 16.230 -22.050 1.00 96.19 487 VAL A N 1
ATOM 3812 C CA . VAL A 1 487 ? 12.416 15.466 -21.440 1.00 96.19 487 VAL A CA 1
ATOM 3813 C C . VAL A 1 487 ? 12.453 15.822 -19.962 1.00 96.19 487 VAL A C 1
ATOM 3815 O O . VAL A 1 487 ? 12.561 16.992 -19.601 1.00 96.19 487 VAL A O 1
ATOM 3818 N N . LEU A 1 488 ? 12.339 14.820 -19.099 1.00 96.25 488 LEU A N 1
ATOM 3819 C CA . LEU A 1 488 ? 12.508 14.975 -17.662 1.00 96.25 488 LEU A CA 1
ATOM 3820 C C . LEU A 1 488 ? 13.916 14.511 -17.297 1.00 96.25 488 LEU A C 1
ATOM 3822 O O . LEU A 1 488 ? 14.303 13.382 -17.593 1.00 96.25 488 LEU A O 1
ATOM 3826 N N . ILE A 1 489 ? 14.674 15.390 -16.657 1.00 96.31 489 ILE A N 1
ATOM 3827 C CA . ILE A 1 489 ? 16.000 15.108 -16.123 1.00 96.31 489 ILE A CA 1
ATOM 3828 C C . ILE A 1 489 ? 15.851 15.057 -14.606 1.00 96.31 489 ILE A C 1
ATOM 3830 O O . ILE A 1 489 ? 15.658 16.083 -13.949 1.00 96.31 489 ILE A O 1
ATOM 3834 N N . LEU A 1 490 ? 15.873 13.841 -14.065 1.00 94.75 490 LEU A N 1
ATOM 3835 C CA . LEU A 1 490 ? 15.793 13.591 -12.632 1.00 94.75 490 LEU A CA 1
ATOM 3836 C C . LEU A 1 490 ? 17.216 13.476 -12.092 1.00 94.75 490 LEU A C 1
ATOM 3838 O O . LEU A 1 490 ? 17.906 12.516 -12.410 1.00 94.75 490 LEU A O 1
ATOM 3842 N N . SER A 1 491 ? 17.673 14.450 -11.310 1.00 94.06 491 SER A N 1
ATOM 3843 C CA . SER A 1 491 ? 19.037 14.478 -10.776 1.00 94.06 491 SER A CA 1
ATOM 3844 C C . SER A 1 491 ? 19.144 15.357 -9.530 1.00 94.06 491 SER A C 1
ATOM 3846 O O . SER A 1 491 ? 18.337 16.261 -9.315 1.00 94.06 491 SER A O 1
ATOM 3848 N N . ARG A 1 492 ? 20.171 15.109 -8.704 1.00 91.50 492 ARG A N 1
ATOM 3849 C CA . ARG A 1 492 ? 20.455 15.928 -7.512 1.00 91.50 492 ARG A CA 1
ATOM 3850 C C . ARG A 1 492 ? 20.950 17.332 -7.867 1.00 91.50 492 ARG A C 1
ATOM 3852 O O . ARG A 1 492 ? 20.625 18.296 -7.183 1.00 91.50 492 ARG A O 1
ATOM 3859 N N . THR A 1 493 ? 21.746 17.440 -8.927 1.00 91.75 493 THR A N 1
ATOM 3860 C CA . THR A 1 493 ? 22.255 18.708 -9.463 1.00 91.75 493 THR A CA 1
ATOM 3861 C C . THR A 1 493 ? 21.761 18.911 -10.893 1.00 91.75 493 THR A C 1
ATOM 3863 O O . THR A 1 493 ? 21.592 17.916 -11.604 1.00 91.75 493 THR A O 1
ATOM 3866 N N . PRO A 1 494 ? 21.572 20.160 -11.354 1.00 92.62 494 PRO A N 1
ATOM 3867 C CA . PRO A 1 494 ? 21.193 20.433 -12.738 1.00 92.62 494 PRO A CA 1
ATOM 3868 C C . PRO A 1 494 ? 22.187 19.835 -13.755 1.00 92.62 494 PRO A C 1
ATOM 3870 O O . PRO A 1 494 ? 23.378 19.725 -13.439 1.00 92.62 494 PRO A O 1
ATOM 3873 N N . PRO A 1 495 ? 21.729 19.455 -14.961 1.00 96.69 495 PRO A N 1
ATOM 3874 C CA . PRO A 1 495 ? 22.615 19.043 -16.043 1.00 96.69 495 PRO A CA 1
ATOM 3875 C C . PRO A 1 495 ? 23.515 20.203 -16.488 1.00 96.69 495 PRO A C 1
ATOM 3877 O O . PRO A 1 495 ? 23.091 21.358 -16.504 1.00 96.69 495 PRO A O 1
ATOM 3880 N N . THR A 1 496 ? 24.757 19.887 -16.851 1.00 96.62 496 THR A N 1
ATOM 3881 C CA . THR A 1 496 ? 25.716 20.839 -17.437 1.00 96.62 496 THR A CA 1
ATOM 3882 C C . THR A 1 496 ? 25.600 20.922 -18.953 1.00 96.62 496 THR A C 1
ATOM 3884 O O . THR A 1 496 ? 26.003 21.924 -19.533 1.00 96.62 496 THR A O 1
ATOM 3887 N N . ASP A 1 497 ? 25.051 19.882 -19.578 1.00 97.50 497 ASP A N 1
ATOM 3888 C CA . ASP A 1 497 ? 24.712 19.837 -20.995 1.00 97.50 497 ASP A CA 1
ATOM 3889 C C . ASP A 1 497 ? 23.466 18.966 -21.189 1.00 97.50 497 ASP A C 1
ATOM 3891 O O . ASP A 1 497 ? 23.286 17.956 -20.500 1.00 97.50 497 ASP A O 1
ATOM 3895 N N . ALA A 1 498 ? 22.594 19.364 -22.108 1.00 97.69 498 ALA A N 1
ATOM 3896 C CA . ALA A 1 498 ? 21.406 18.611 -22.468 1.00 97.69 498 ALA A CA 1
ATOM 3897 C C . ALA A 1 498 ? 21.018 18.943 -23.909 1.00 97.69 498 ALA A C 1
ATOM 3899 O O . ALA A 1 498 ? 20.605 20.062 -24.209 1.00 97.69 498 ALA A O 1
ATOM 3900 N N . SER A 1 499 ? 21.115 17.960 -24.798 1.00 97.19 499 SER A N 1
ATOM 3901 C CA . SER A 1 499 ? 20.826 18.123 -26.220 1.00 97.19 499 SER A CA 1
ATOM 3902 C C . SER A 1 499 ? 19.957 16.999 -26.758 1.00 97.19 499 SER A C 1
ATOM 3904 O O . SER A 1 499 ? 19.990 15.858 -26.289 1.00 97.19 499 SER A O 1
ATOM 3906 N N . ILE A 1 500 ? 19.184 17.323 -27.784 1.00 95.38 500 ILE A N 1
ATOM 3907 C CA . ILE A 1 500 ? 18.609 16.341 -28.686 1.00 95.38 500 ILE A CA 1
ATOM 3908 C C . ILE A 1 500 ? 19.456 16.265 -29.948 1.00 95.38 500 ILE A C 1
ATOM 3910 O O . ILE A 1 500 ? 19.927 17.279 -30.458 1.00 95.38 500 ILE A O 1
ATOM 3914 N N . ASN A 1 501 ? 19.646 15.052 -30.446 1.00 94.62 501 ASN A N 1
ATOM 3915 C CA . ASN A 1 501 ? 20.421 14.764 -31.637 1.00 94.62 501 ASN A CA 1
ATOM 3916 C C . ASN A 1 501 ? 19.529 13.976 -32.592 1.00 94.62 501 ASN A C 1
ATOM 3918 O O . ASN A 1 501 ? 18.933 12.985 -32.173 1.00 94.62 501 ASN A O 1
ATOM 3922 N N . TRP A 1 502 ? 19.411 14.397 -33.849 1.00 93.06 502 TRP A N 1
ATOM 3923 C CA . TRP A 1 502 ? 18.556 13.717 -34.828 1.00 93.06 502 TRP A CA 1
ATOM 3924 C C . TRP A 1 502 ? 19.165 13.686 -36.225 1.00 93.06 502 TRP A C 1
ATOM 3926 O O . TRP A 1 502 ? 20.058 14.463 -36.552 1.00 93.06 502 TRP A O 1
ATOM 3936 N N . ARG A 1 503 ? 18.673 12.775 -37.061 1.00 91.88 503 ARG A N 1
ATOM 3937 C CA . ARG A 1 503 ? 19.038 12.663 -38.474 1.00 91.88 503 ARG A CA 1
ATOM 3938 C C . ARG A 1 503 ? 17.913 12.027 -39.274 1.00 91.88 503 ARG A C 1
ATOM 3940 O O . ARG A 1 503 ? 17.124 11.259 -38.733 1.00 91.88 503 ARG A O 1
ATOM 3947 N N . THR A 1 504 ? 17.885 12.275 -40.577 1.00 90.50 504 THR A N 1
ATOM 3948 C CA . THR A 1 504 ? 17.064 11.473 -41.492 1.00 90.50 504 THR A CA 1
ATOM 3949 C C . THR A 1 504 ? 17.623 10.051 -41.560 1.00 90.50 504 THR A C 1
ATOM 3951 O O . THR A 1 504 ? 18.843 9.874 -41.653 1.00 90.50 504 THR A O 1
ATOM 3954 N N . MET A 1 505 ? 16.755 9.041 -41.517 1.00 88.19 505 MET A N 1
ATOM 3955 C CA . MET A 1 505 ? 17.149 7.632 -41.522 1.00 88.19 505 MET A CA 1
ATOM 3956 C C . MET A 1 505 ? 18.061 7.318 -42.722 1.00 88.19 505 MET A C 1
ATOM 3958 O O . MET A 1 505 ? 17.821 7.763 -43.843 1.00 88.19 505 MET A O 1
ATOM 3962 N N . GLY A 1 506 ? 19.161 6.602 -42.470 1.00 84.12 506 GLY A N 1
ATOM 3963 C CA . GLY A 1 506 ? 20.201 6.316 -43.470 1.00 84.12 506 GLY A CA 1
ATOM 3964 C C . GLY A 1 506 ? 21.263 7.414 -43.649 1.00 84.12 506 GLY A C 1
ATOM 3965 O O . GLY A 1 506 ? 22.270 7.182 -44.318 1.00 84.12 506 GLY A O 1
ATOM 3966 N N . SER A 1 507 ? 21.103 8.587 -43.026 1.00 88.62 507 SER A N 1
ATOM 3967 C CA . SER A 1 507 ? 22.133 9.637 -43.034 1.00 88.62 507 SER A CA 1
ATOM 3968 C C . SER A 1 507 ? 23.262 9.341 -42.041 1.00 88.62 507 SER A C 1
ATOM 3970 O O . SER A 1 507 ? 23.055 8.763 -40.978 1.00 88.62 507 SER A O 1
ATOM 3972 N N . ALA A 1 508 ? 24.487 9.772 -42.352 1.00 85.81 508 ALA A N 1
ATOM 3973 C CA . ALA A 1 508 ? 25.648 9.486 -41.503 1.00 85.81 508 ALA A CA 1
ATOM 3974 C C . ALA A 1 508 ? 25.789 10.427 -40.290 1.00 85.81 508 ALA A C 1
ATOM 3976 O O . ALA A 1 508 ? 26.340 10.020 -39.271 1.00 85.81 508 ALA A O 1
ATOM 3977 N N . ARG A 1 509 ? 25.329 11.682 -40.387 1.00 90.19 509 ARG A N 1
ATOM 39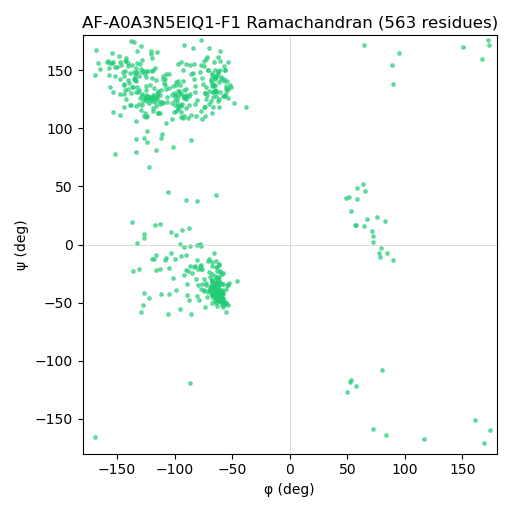78 C CA . ARG A 1 509 ? 25.557 12.723 -39.367 1.00 90.19 509 ARG A CA 1
ATOM 3979 C C . ARG A 1 509 ? 24.271 13.075 -38.629 1.00 90.19 509 ARG A C 1
ATOM 3981 O O . ARG A 1 509 ? 23.221 13.142 -39.257 1.00 90.19 509 ARG A O 1
ATOM 3988 N N . TYR A 1 510 ? 24.402 13.317 -37.328 1.00 92.38 510 TYR A N 1
ATOM 3989 C CA . TYR A 1 510 ? 23.350 13.876 -36.487 1.00 92.38 510 TYR A CA 1
ATOM 3990 C C . TYR A 1 510 ? 23.473 15.399 -36.438 1.00 92.38 510 TYR A C 1
ATOM 3992 O O . TYR A 1 510 ? 24.565 15.924 -36.207 1.00 92.38 510 TYR A O 1
ATOM 4000 N N . ASP A 1 511 ? 22.351 16.081 -36.632 1.00 92.56 511 ASP A N 1
ATOM 4001 C CA . ASP A 1 511 ? 22.158 17.460 -36.200 1.00 92.56 511 ASP A CA 1
ATOM 4002 C C . ASP A 1 511 ? 21.908 17.479 -34.687 1.00 92.56 511 ASP A C 1
ATOM 4004 O O . ASP A 1 511 ? 21.446 16.487 -34.118 1.00 92.56 511 ASP A O 1
ATOM 4008 N N . SER A 1 512 ? 22.223 18.596 -34.029 1.00 94.44 512 SER A N 1
ATOM 4009 C CA . SER A 1 512 ? 22.102 18.738 -32.576 1.00 94.44 512 SER A CA 1
ATOM 4010 C C . SER A 1 512 ? 21.440 20.060 -32.192 1.00 94.44 512 SER A C 1
ATOM 4012 O O . SER A 1 512 ? 21.678 21.093 -32.822 1.00 94.44 512 SER A O 1
ATOM 4014 N N . GLN A 1 513 ? 20.613 20.028 -31.149 1.00 95.12 513 GLN A N 1
ATOM 4015 C CA . GLN A 1 513 ? 19.919 21.182 -30.579 1.00 95.12 513 GLN A CA 1
ATOM 4016 C C . GLN A 1 513 ? 19.911 21.065 -29.061 1.00 95.12 513 GLN A C 1
ATOM 4018 O O . GLN A 1 513 ? 19.562 20.023 -28.510 1.00 95.12 513 GLN A O 1
ATOM 4023 N N . GLU A 1 514 ? 20.244 22.159 -28.386 1.00 97.19 514 GLU A N 1
ATOM 4024 C CA . GLU A 1 514 ? 20.138 22.259 -26.933 1.00 97.19 514 GLU A CA 1
ATOM 4025 C C . GLU A 1 514 ? 18.672 22.168 -26.482 1.00 97.19 514 GLU A C 1
ATOM 4027 O O . GLU A 1 514 ? 17.776 22.776 -27.077 1.00 97.19 514 GLU A O 1
ATOM 4032 N N . LEU A 1 515 ? 18.418 21.408 -25.416 1.00 97.50 515 LEU A N 1
ATOM 4033 C CA . LEU A 1 515 ? 17.090 21.324 -24.828 1.00 97.50 515 LEU A CA 1
ATOM 4034 C C . LEU A 1 515 ? 16.735 22.641 -24.132 1.00 97.50 515 LEU A C 1
ATOM 4036 O O . LEU A 1 515 ? 17.467 23.146 -23.282 1.00 97.50 515 LEU A O 1
ATOM 4040 N N . LYS A 1 516 ? 15.538 23.155 -24.400 1.00 97.25 516 LYS A N 1
ATOM 4041 C CA . LYS A 1 516 ? 15.006 24.329 -23.714 1.00 97.25 516 LYS A CA 1
ATOM 4042 C C . LYS A 1 516 ? 14.564 23.955 -22.300 1.00 97.25 516 LYS A C 1
ATOM 4044 O O . LYS A 1 516 ? 13.635 23.168 -22.130 1.00 97.25 516 LYS A O 1
ATOM 4049 N N . HIS A 1 517 ? 15.169 24.559 -21.280 1.00 97.25 517 HIS A N 1
ATOM 4050 C CA . HIS A 1 517 ? 14.694 24.427 -19.899 1.00 97.25 517 HIS A CA 1
ATOM 4051 C C . HIS A 1 517 ? 13.321 25.090 -19.720 1.00 97.25 517 HIS A C 1
ATOM 4053 O O . HIS A 1 517 ? 13.111 26.226 -20.148 1.00 97.25 517 HIS A O 1
ATOM 4059 N N . ILE A 1 518 ? 12.381 24.376 -19.097 1.00 96.94 518 ILE A N 1
ATOM 4060 C CA . ILE A 1 518 ? 11.021 24.864 -18.832 1.00 96.94 518 ILE A CA 1
ATOM 4061 C C . ILE A 1 518 ? 10.857 25.202 -17.352 1.00 96.94 518 ILE A C 1
ATOM 4063 O O . ILE A 1 518 ? 10.536 26.335 -17.003 1.00 96.94 518 ILE A O 1
ATOM 4067 N N . SER A 1 519 ? 11.043 24.215 -16.473 1.00 94.69 519 SER A N 1
ATOM 4068 C CA . SER A 1 519 ? 10.962 24.398 -15.018 1.00 94.69 519 SER A CA 1
ATOM 4069 C C . SER A 1 519 ? 11.472 23.155 -14.296 1.00 94.69 519 SER A C 1
ATOM 4071 O O . SER A 1 519 ? 11.229 22.045 -14.764 1.00 94.69 519 SER A O 1
ATOM 4073 N N . ARG A 1 520 ? 12.112 23.306 -13.128 1.00 91.56 520 ARG A N 1
ATOM 4074 C CA . ARG A 1 520 ? 12.644 22.173 -12.337 1.00 91.56 520 ARG A CA 1
ATOM 4075 C C . ARG A 1 520 ? 13.482 21.234 -13.226 1.00 91.56 520 ARG A C 1
ATOM 4077 O O . ARG A 1 520 ? 14.374 21.719 -13.906 1.00 91.56 520 ARG A O 1
ATOM 4084 N N . GLY A 1 521 ? 13.193 19.934 -13.248 1.00 93.06 521 GLY A N 1
ATOM 4085 C CA . GLY A 1 521 ? 13.831 18.961 -14.140 1.00 93.06 521 GLY A CA 1
ATOM 4086 C C . GLY A 1 521 ? 13.168 18.821 -15.516 1.00 93.06 521 GLY A C 1
ATOM 4087 O O . GLY A 1 521 ? 13.416 17.832 -16.189 1.00 93.06 521 GLY A O 1
ATOM 4088 N N . VAL A 1 522 ? 12.283 19.732 -15.932 1.00 96.31 522 VAL A N 1
ATOM 4089 C CA . VAL A 1 522 ? 11.534 19.638 -17.197 1.00 96.31 522 VAL A CA 1
ATOM 4090 C C . VAL A 1 522 ? 12.212 20.457 -18.287 1.00 96.31 522 VAL A C 1
ATOM 4092 O O . VAL A 1 522 ? 12.420 21.665 -18.137 1.00 96.31 522 VAL A O 1
ATOM 4095 N N . TYR A 1 523 ? 12.472 19.794 -19.406 1.00 97.56 523 TYR A N 1
ATOM 4096 C CA . TYR A 1 523 ? 13.081 20.335 -20.609 1.00 97.56 523 TYR A CA 1
ATOM 4097 C C . TYR A 1 523 ? 12.221 20.006 -21.835 1.00 97.56 523 TYR A C 1
ATOM 4099 O O . TYR A 1 523 ? 11.400 19.085 -21.815 1.00 97.56 523 TYR A O 1
ATOM 4107 N N . GLU A 1 524 ? 12.399 20.768 -22.907 1.00 96.88 524 GLU A N 1
ATOM 4108 C CA . GLU A 1 524 ? 11.663 20.616 -24.158 1.00 96.88 524 GLU A CA 1
ATOM 4109 C C . GLU A 1 524 ? 12.603 20.698 -25.363 1.00 96.88 524 GLU A C 1
ATOM 4111 O O . GLU A 1 524 ? 13.524 21.513 -25.398 1.00 96.88 524 GLU A O 1
ATOM 4116 N N . ALA A 1 525 ? 12.328 19.883 -26.376 1.00 93.38 525 ALA A N 1
ATOM 4117 C CA . ALA A 1 525 ? 12.905 20.010 -27.706 1.00 93.38 525 ALA A CA 1
ATOM 4118 C C . ALA A 1 525 ? 11.815 19.980 -28.774 1.00 93.38 525 ALA A C 1
ATOM 4120 O O . ALA A 1 525 ? 10.739 19.406 -28.580 1.00 93.38 525 ALA A O 1
ATOM 4121 N N . VAL A 1 526 ? 12.121 20.584 -29.919 1.00 90.38 526 VAL A N 1
ATOM 4122 C CA . VAL A 1 526 ? 11.236 20.603 -31.079 1.00 90.38 526 VAL A CA 1
ATOM 4123 C C . VAL A 1 526 ? 11.993 20.039 -32.268 1.00 90.38 526 VAL A C 1
ATOM 4125 O O . VAL A 1 526 ? 12.903 20.677 -32.788 1.00 90.38 526 VAL A O 1
ATOM 4128 N N . LEU A 1 527 ? 11.589 18.852 -32.705 1.00 84.94 527 LEU A N 1
ATOM 4129 C CA . LEU A 1 527 ? 12.143 18.204 -33.883 1.00 84.94 527 LEU A CA 1
ATOM 4130 C C . LEU A 1 527 ? 11.320 18.583 -35.119 1.00 84.94 527 LEU A C 1
ATOM 4132 O O . LEU A 1 527 ? 10.100 18.371 -35.126 1.00 84.94 527 LEU A O 1
ATOM 4136 N N . PRO A 1 528 ? 11.956 19.105 -36.181 1.00 76.12 528 PRO A N 1
ATOM 4137 C CA . PRO A 1 528 ? 11.295 19.241 -37.466 1.00 76.12 528 PRO A CA 1
ATOM 4138 C C . PRO A 1 528 ? 11.171 17.855 -38.109 1.00 76.12 528 PRO A C 1
ATOM 4140 O O . PRO A 1 528 ? 12.169 17.275 -38.537 1.00 76.12 528 PRO A O 1
ATOM 4143 N N . VAL A 1 529 ? 9.949 17.332 -38.199 1.00 77.94 529 VAL A N 1
ATOM 4144 C CA . VAL A 1 529 ? 9.674 16.116 -38.967 1.00 77.94 529 VAL A CA 1
ATOM 4145 C C . VAL A 1 529 ? 9.374 16.546 -40.399 1.00 77.94 529 VAL A C 1
ATOM 4147 O O . VAL A 1 529 ? 8.367 17.194 -40.673 1.00 77.94 529 VAL A O 1
ATOM 4150 N N . LYS A 1 530 ? 10.304 16.261 -41.309 1.00 73.94 530 LYS A N 1
ATOM 4151 C CA . LYS A 1 530 ? 10.094 16.418 -42.759 1.00 73.94 530 LYS A CA 1
ATOM 4152 C C . LYS A 1 530 ? 9.584 15.091 -43.318 1.00 73.94 530 LYS A C 1
ATOM 4154 O O . LYS A 1 530 ? 9.587 14.121 -42.576 1.00 73.94 530 LYS A O 1
ATOM 4159 N N . ASP A 1 531 ? 9.159 15.040 -44.580 1.00 80.38 531 ASP A N 1
ATOM 4160 C CA . ASP A 1 531 ? 8.555 13.865 -45.249 1.00 80.38 531 ASP A CA 1
ATOM 4161 C C . ASP A 1 531 ? 9.502 12.638 -45.404 1.00 80.38 531 ASP A C 1
ATOM 4163 O O . ASP A 1 531 ? 9.579 12.018 -46.462 1.00 80.38 531 ASP A O 1
ATOM 4167 N N . ALA A 1 532 ? 10.282 12.310 -44.374 1.00 87.06 532 ALA A N 1
ATOM 4168 C CA . ALA A 1 532 ? 11.242 11.225 -44.297 1.00 87.06 532 ALA A CA 1
ATOM 4169 C C . ALA A 1 532 ? 11.398 10.760 -42.842 1.00 87.06 532 ALA A C 1
ATOM 4171 O O . ALA A 1 532 ? 11.402 11.578 -41.921 1.00 87.06 532 ALA A O 1
ATOM 4172 N N . ASP A 1 533 ? 11.602 9.457 -42.657 1.00 91.94 533 ASP A N 1
ATOM 4173 C CA . ASP A 1 533 ? 11.823 8.846 -41.346 1.00 91.94 533 ASP A CA 1
ATOM 4174 C C . ASP A 1 533 ? 13.022 9.470 -40.619 1.00 91.94 533 ASP A C 1
ATOM 4176 O O . ASP A 1 533 ? 14.045 9.812 -41.227 1.00 91.94 533 ASP A O 1
ATOM 4180 N N . VAL A 1 534 ? 12.899 9.616 -39.300 1.00 91.19 534 VAL A N 1
ATOM 4181 C CA . VAL A 1 534 ? 13.892 10.282 -38.451 1.00 91.19 534 VAL A CA 1
ATOM 4182 C C . VAL A 1 534 ? 14.387 9.326 -37.377 1.00 91.19 534 VAL A C 1
ATOM 4184 O O . VAL A 1 534 ? 13.606 8.645 -36.717 1.00 91.19 534 VAL A O 1
ATOM 4187 N N . GLU A 1 535 ? 15.695 9.329 -37.151 1.00 93.06 535 GLU A N 1
ATOM 4188 C CA . GLU A 1 535 ? 16.311 8.738 -35.967 1.00 93.06 535 GLU A CA 1
ATOM 4189 C C . GLU A 1 535 ? 16.734 9.850 -35.011 1.00 93.06 535 GLU A C 1
ATOM 4191 O O . GLU A 1 535 ? 17.333 10.838 -35.442 1.00 93.06 535 GLU A O 1
ATOM 4196 N N . TYR A 1 536 ? 16.448 9.701 -33.718 1.00 93.50 536 TYR A N 1
ATOM 4197 C CA . TYR A 1 536 ? 16.851 10.673 -32.708 1.00 93.50 536 TYR A CA 1
ATOM 4198 C C . TYR A 1 536 ? 17.268 10.033 -31.385 1.00 93.50 536 TYR A C 1
ATOM 4200 O O . TYR A 1 536 ? 16.870 8.921 -31.036 1.00 93.50 536 TYR A O 1
ATOM 4208 N N . PHE A 1 537 ? 18.058 10.770 -30.615 1.00 95.19 537 PHE A N 1
ATOM 4209 C CA . PHE A 1 537 ? 18.359 10.456 -29.228 1.00 95.19 537 PHE A CA 1
ATOM 4210 C C . PHE A 1 537 ? 18.569 11.732 -28.414 1.00 95.19 537 PHE A C 1
ATOM 4212 O O . PHE A 1 537 ? 18.913 12.787 -28.946 1.00 95.19 537 PHE A O 1
ATOM 4219 N N . VAL A 1 538 ? 18.387 11.634 -27.103 1.00 96.50 538 VAL A N 1
ATOM 4220 C CA . VAL A 1 538 ? 18.716 12.702 -26.156 1.00 96.50 538 VAL A CA 1
ATOM 4221 C C . VAL A 1 538 ? 20.039 12.366 -25.488 1.00 96.50 538 VAL A C 1
ATOM 4223 O O . VAL A 1 538 ? 20.246 11.220 -25.098 1.00 96.50 538 VAL A O 1
ATOM 4226 N N . ALA A 1 539 ? 20.923 13.348 -25.348 1.00 97.44 539 ALA A N 1
ATOM 4227 C CA . ALA A 1 539 ? 22.169 13.248 -24.603 1.00 97.44 539 ALA A CA 1
ATOM 4228 C C . ALA A 1 539 ? 22.156 14.269 -23.463 1.00 97.44 539 ALA A C 1
ATOM 4230 O O . ALA A 1 539 ? 21.888 15.447 -23.684 1.00 97.44 539 ALA A O 1
ATOM 4231 N N . VAL A 1 540 ? 22.441 13.821 -22.243 1.00 97.88 540 VAL A N 1
ATOM 4232 C CA . VAL A 1 540 ? 22.459 14.679 -21.052 1.00 97.88 540 VAL A CA 1
ATOM 4233 C C . VAL A 1 540 ? 23.721 14.411 -20.252 1.00 97.88 540 VAL A C 1
ATOM 4235 O O . VAL A 1 540 ? 24.070 13.257 -20.011 1.00 97.88 540 VAL A O 1
ATOM 4238 N N . LYS A 1 541 ? 24.379 15.475 -19.797 1.00 97.62 541 LYS A N 1
ATOM 4239 C CA . LYS A 1 541 ? 25.523 15.409 -18.895 1.00 97.62 541 LYS A CA 1
ATOM 4240 C C . LYS A 1 541 ? 25.151 15.956 -17.523 1.00 97.62 541 LYS A C 1
ATOM 4242 O O . LYS A 1 541 ? 24.742 17.108 -17.399 1.00 97.62 541 LYS A O 1
ATOM 4247 N N . VAL A 1 542 ? 25.322 15.144 -16.483 1.00 96.50 542 VAL A N 1
ATOM 4248 C CA . VAL A 1 542 ? 25.127 15.541 -15.080 1.00 96.50 542 VAL A CA 1
ATOM 4249 C C . VAL A 1 542 ? 26.408 15.232 -14.311 1.00 96.50 542 VAL A C 1
ATOM 4251 O O . VAL A 1 542 ? 26.746 14.069 -14.096 1.00 96.50 542 VAL A O 1
ATOM 4254 N N . GLY A 1 543 ? 27.142 16.273 -13.910 1.00 92.69 543 GLY A N 1
ATOM 4255 C CA . GLY A 1 543 ? 28.493 16.105 -13.365 1.00 92.69 543 GLY A CA 1
ATOM 4256 C C . GLY A 1 543 ? 29.400 15.390 -14.373 1.00 92.69 543 GLY A C 1
ATOM 4257 O O . GLY A 1 543 ? 29.536 15.841 -15.513 1.00 92.69 543 GLY A O 1
ATOM 4258 N N . ASP A 1 544 ? 29.963 14.252 -13.968 1.00 92.44 544 ASP A N 1
ATOM 4259 C CA . ASP A 1 544 ? 30.809 13.402 -14.820 1.00 92.44 544 ASP A CA 1
ATOM 4260 C C . ASP A 1 544 ? 30.030 12.300 -15.557 1.00 92.44 544 ASP A C 1
ATOM 4262 O O . ASP A 1 544 ? 30.606 11.539 -16.335 1.00 92.44 544 ASP A O 1
ATOM 4266 N N . GLN A 1 545 ? 28.718 12.193 -15.330 1.00 94.06 545 GLN A N 1
ATOM 4267 C CA . GLN A 1 545 ? 27.893 11.143 -15.920 1.00 94.06 545 GLN A CA 1
ATOM 4268 C C . GLN A 1 545 ? 27.278 11.602 -17.241 1.00 94.06 545 GLN A C 1
ATOM 4270 O O . GLN A 1 545 ? 26.598 12.628 -17.298 1.00 94.06 545 GLN A O 1
ATOM 4275 N N . GLN A 1 546 ? 27.489 10.805 -18.290 1.00 95.38 546 GLN A N 1
ATOM 4276 C CA . GLN A 1 546 ? 26.856 10.974 -19.595 1.00 95.38 546 GLN A CA 1
ATOM 4277 C C . GLN A 1 546 ? 25.708 9.971 -19.746 1.00 95.38 546 GLN A C 1
ATOM 4279 O O . GLN A 1 546 ? 25.916 8.758 -19.676 1.00 95.38 546 GLN A O 1
ATOM 4284 N N . LEU A 1 547 ? 24.508 10.489 -19.974 1.00 94.81 547 LEU A N 1
ATOM 4285 C CA . LEU A 1 547 ? 23.259 9.742 -20.069 1.00 94.81 547 LEU A CA 1
ATOM 4286 C C . LEU A 1 547 ? 22.667 9.897 -21.466 1.00 94.81 547 LEU A C 1
ATOM 4288 O O . LEU A 1 547 ? 22.852 10.929 -22.119 1.00 94.81 547 LEU A O 1
ATOM 4292 N N . TYR A 1 548 ? 21.919 8.882 -21.891 1.00 95.00 548 TYR A N 1
ATOM 4293 C CA . TYR A 1 548 ? 21.251 8.870 -23.183 1.00 95.00 548 TYR A CA 1
ATOM 4294 C C . TYR A 1 548 ? 19.814 8.372 -23.064 1.00 95.00 548 TYR A C 1
ATOM 4296 O O . TYR A 1 548 ? 19.527 7.507 -22.239 1.00 95.00 548 TYR A O 1
ATOM 4304 N N . PHE A 1 549 ? 18.938 8.886 -23.924 1.00 94.06 549 PHE A N 1
ATOM 4305 C CA . PHE A 1 549 ? 17.654 8.264 -24.233 1.00 94.06 549 PHE A CA 1
ATOM 4306 C C . PHE A 1 549 ? 17.564 7.989 -25.748 1.00 94.06 549 PHE A C 1
ATOM 4308 O O . PHE A 1 549 ? 17.726 8.939 -26.517 1.00 94.06 549 PHE A O 1
ATOM 4315 N N . PRO A 1 550 ? 17.263 6.751 -26.187 1.00 92.56 550 PRO A N 1
ATOM 4316 C CA . PRO A 1 550 ? 17.281 5.528 -25.373 1.00 92.56 550 PRO A CA 1
ATOM 4317 C C . PRO A 1 550 ? 18.703 5.255 -24.846 1.00 92.56 550 PRO A C 1
ATOM 4319 O O . PRO A 1 550 ? 19.671 5.782 -25.399 1.00 92.56 550 PRO A O 1
ATOM 4322 N N . ALA A 1 551 ? 18.887 4.434 -23.806 1.00 88.31 551 ALA A N 1
ATOM 4323 C CA . ALA A 1 551 ? 20.241 4.174 -23.289 1.00 88.31 551 ALA A CA 1
ATOM 4324 C C . ALA A 1 551 ? 21.151 3.476 -24.320 1.00 88.31 551 ALA A C 1
ATOM 4326 O O . ALA A 1 551 ? 22.380 3.543 -24.228 1.00 88.31 551 ALA A O 1
ATOM 4327 N N . SER A 1 552 ? 20.548 2.844 -25.331 1.00 85.25 552 SER A N 1
ATOM 4328 C CA . SER A 1 552 ? 21.220 2.256 -26.488 1.00 85.25 552 SER A CA 1
ATOM 4329 C C . SER A 1 552 ? 21.651 3.264 -27.552 1.00 85.25 552 SER A C 1
ATOM 4331 O O . SER A 1 552 ? 22.217 2.824 -28.540 1.00 85.25 552 SER A O 1
ATOM 4333 N N . ALA A 1 553 ? 21.418 4.574 -27.402 1.00 86.31 553 ALA A N 1
ATOM 4334 C CA . ALA A 1 553 ? 21.517 5.578 -28.476 1.00 86.31 553 ALA A CA 1
ATOM 4335 C C . ALA A 1 553 ? 22.768 5.518 -29.378 1.00 86.31 553 ALA A C 1
ATOM 4337 O O . ALA A 1 553 ? 22.685 5.870 -30.552 1.00 86.31 553 ALA A O 1
ATOM 4338 N N . LEU A 1 554 ? 23.920 5.086 -28.851 1.00 80.75 554 LEU A N 1
ATOM 4339 C CA . LEU A 1 554 ? 25.170 4.965 -29.616 1.00 80.75 554 LEU A CA 1
ATOM 4340 C C . LEU A 1 554 ? 25.216 3.735 -30.542 1.00 80.75 554 LEU A C 1
ATOM 4342 O O . LEU A 1 554 ? 25.999 3.711 -31.487 1.00 80.75 554 LEU A O 1
ATOM 4346 N N . GLU A 1 555 ? 24.390 2.729 -30.270 1.00 84.50 555 GLU A N 1
ATOM 4347 C CA . GLU A 1 555 ? 24.207 1.520 -31.079 1.00 84.50 555 GLU A CA 1
ATOM 4348 C C . GLU A 1 555 ? 22.879 1.574 -31.850 1.00 84.50 555 GLU A C 1
ATOM 4350 O O . GLU A 1 555 ? 22.826 1.247 -33.032 1.00 84.50 555 GLU A O 1
ATOM 4355 N N . MET A 1 556 ? 21.811 2.018 -31.183 1.00 84.81 556 MET A N 1
ATOM 4356 C CA . MET A 1 556 ? 20.448 2.069 -31.697 1.00 84.81 556 MET A CA 1
ATOM 4357 C C . MET A 1 556 ? 19.700 3.270 -31.101 1.00 84.81 556 MET A C 1
ATOM 4359 O O . MET A 1 556 ? 19.411 3.303 -29.899 1.00 84.81 556 MET A O 1
ATOM 4363 N N . ALA A 1 557 ? 19.401 4.252 -31.954 1.00 91.44 557 ALA A N 1
ATOM 4364 C CA . ALA A 1 557 ? 18.619 5.446 -31.633 1.00 91.44 557 ALA A CA 1
ATOM 4365 C C . ALA A 1 557 ? 17.102 5.182 -31.728 1.00 91.44 557 ALA A C 1
ATOM 4367 O O . ALA A 1 557 ? 16.669 4.151 -32.243 1.00 91.44 557 ALA A O 1
ATOM 4368 N N . GLN A 1 558 ? 16.280 6.117 -31.244 1.00 93.25 558 GLN A N 1
ATOM 4369 C CA . GLN A 1 558 ? 14.826 6.036 -31.388 1.00 93.25 558 GLN A CA 1
ATOM 4370 C C . GLN A 1 558 ? 14.427 6.344 -32.832 1.00 93.25 558 GLN A C 1
ATOM 4372 O O . GLN A 1 558 ? 14.834 7.365 -33.379 1.00 93.25 558 GLN A O 1
ATOM 4377 N N . THR A 1 559 ? 13.594 5.493 -33.430 1.00 93.12 559 THR A N 1
ATOM 4378 C CA . THR A 1 559 ? 13.031 5.723 -34.769 1.00 93.12 559 THR A CA 1
ATOM 4379 C C . THR A 1 559 ? 11.650 6.372 -34.676 1.00 93.12 559 THR A C 1
ATOM 4381 O O . THR A 1 559 ? 10.814 5.969 -33.860 1.00 93.12 559 THR A O 1
ATOM 4384 N N . LEU A 1 560 ? 11.414 7.361 -35.533 1.00 91.81 560 LEU A N 1
ATOM 4385 C CA . LEU A 1 560 ? 10.129 7.987 -35.805 1.00 91.81 560 LEU A CA 1
ATOM 4386 C C . LEU A 1 560 ? 9.800 7.773 -37.285 1.00 91.81 560 LEU A C 1
ATOM 4388 O O . LEU A 1 560 ? 10.495 8.298 -38.155 1.00 91.81 560 LEU A O 1
ATOM 4392 N N . VAL A 1 561 ? 8.739 7.017 -37.553 1.00 92.25 561 VAL A N 1
ATOM 4393 C CA . VAL A 1 561 ? 8.263 6.743 -38.912 1.00 92.25 561 VAL A CA 1
ATOM 4394 C C . VAL A 1 561 ? 7.324 7.858 -39.362 1.00 92.25 561 VAL A C 1
ATOM 4396 O O . VAL A 1 561 ? 6.373 8.199 -38.653 1.00 92.25 561 VAL A O 1
ATOM 4399 N N . VAL A 1 562 ? 7.565 8.424 -40.540 1.00 89.12 562 VAL A N 1
ATOM 4400 C CA . VAL A 1 562 ? 6.732 9.496 -41.094 1.00 89.12 562 VAL A CA 1
ATOM 4401 C C . VAL A 1 562 ? 5.727 8.906 -42.065 1.00 89.12 562 VAL A C 1
ATOM 4403 O O . VAL A 1 562 ? 6.081 8.340 -43.097 1.00 89.12 562 VAL A O 1
ATOM 4406 N N . THR A 1 563 ? 4.443 9.035 -41.739 1.00 86.19 563 THR A N 1
ATOM 4407 C CA . THR A 1 563 ? 3.368 8.538 -42.598 1.00 86.19 563 THR A CA 1
ATOM 4408 C C . THR A 1 563 ? 2.850 9.640 -43.510 1.00 86.19 563 THR A C 1
ATOM 4410 O O . THR A 1 563 ? 2.494 10.715 -43.032 1.00 86.19 563 THR A O 1
ATOM 4413 N N . GLY A 1 564 ? 2.759 9.355 -44.810 1.00 68.81 564 GLY A N 1
ATOM 4414 C CA . GLY A 1 564 ? 2.293 10.297 -45.836 1.00 68.81 564 GLY A CA 1
ATOM 4415 C C . GLY A 1 564 ? 0.772 10.451 -45.946 1.00 68.81 564 GLY A C 1
ATOM 4416 O O . GLY A 1 564 ? 0.278 10.524 -47.068 1.00 68.81 564 GLY A O 1
ATOM 4417 N N . TYR A 1 565 ? 0.041 10.430 -44.826 1.00 55.72 565 TYR A N 1
ATOM 4418 C CA . TYR A 1 565 ? -1.407 10.683 -44.818 1.00 55.72 565 TYR A CA 1
ATOM 4419 C C . TYR A 1 565 ? -1.738 12.167 -44.939 1.00 55.72 565 TYR A C 1
ATOM 4421 O O . TYR A 1 565 ? -1.064 12.972 -44.254 1.00 55.72 565 TYR A O 1
#

Mean predicted aligned error: 14.41 Å

Nearest PDB structures (foldseek):
  6qe7-assembly3_C  TM=5.159E-01  e=2.079E-12  Acetivibrio thermocellus
  6qdi-assembly1_A  TM=5.388E-01  e=1.220E-11  Acetivibrio clariflavus
  6qe7-assembly1_A  TM=5.170E-01  e=1.288E-11  Acetivibrio thermocellus
  6qe7-assembly2_B  TM=5.244E-01  e=9.369E-11  Acetivibrio thermocellus
  4ytg-assembly1_A  TM=6.153E-01  e=3.649E-05  Porphyromonas gingivalis W83

pLDDT: mean 90.56, std 8.27, range [44.56, 98.62]

Secondary structure (DSSP, 8-state):
-TTS--EES--EEEEE--SEEEEEEEEEE--SPTTS-EEEEEETTEEEEEEE-HHHHH-TT-EEEEEEEEEEE-SSEEEEEEEEEES--EESEEEEEETTEEEEEETTS--BTTBEEPPPPPPPSS-HHHHHHHHHHHHH-HHHHHHHHHHHHHHTT-----EEESSSEEEEPP--S-HHHHGGGGHHHHHHHHHGGG--SHHHHHHHHHHHHHHHHHHHHHHHHHHHHHHHHHHTTTTSPPBPPGGGEE-TT-SSSSEEEEEESSSS--SS-SEEEEES-SEEEEETS-SSTTS-SSSEEEEEEEEEE-SS-EEEEEEEEEES-EEEEETTEEEEEE-S--SSEEEEEEEEE-TT-EEEEEEEEEE-SS-EEEEEEEEE--HHHHHHHIIIIIHHHHHHHHHHHHHHHHHHHHH--SHHHHHHHHHIIIIIHIIIIIHHHHHHHHHHTSPPPGGGS---S--S--EEE-SS--SEEETT-EEEEEEEEE-SS--SEEEEEEEETT-S--EEEEPEEEETTEEEEEEE--SS-EEEEEEEEETTEEEEESTTTTT-PEEEEEE--

Foldseek 3Di:
DLLPFKDWQDFKDKDQADFDWKKKKFKDAAQDAWPQWWKWKDKPNHTPGHTDGPCVVANHSGMDMDIDGGRGDDPRIIMMGIGTDHGTDMTQKMWIDDDPDTAIAGHRADADDRHHYHDDPDPDPDDQLVVQLVVQCVQFNDQCSNQRSVLCVVCVVPPDDQADQDPHGRHGAADQDDLVVVLVSLVSLVSLVVCQVVGDDLRSNLSSLLVSLVSLLVNLSNNLNPLLNQLVVLCCVQPPFDFDQQVQWAEPVRPGTAWWKFKFQALPPDDHGPDIDGDSTQWDWQFQHAPDPPHHSAHMKMKTWTKGAAQDWAKKKKWKWWQQDKWKDKQNRTQGDGSDHDDTDTDIGIDTDDHRDIIIIIMMDHGHDGTTGMGTGMDHDDLVVSLVSCVVRNQVSLLVSLVSCQSSVLSLVSNDAAPSSVRNVVCCVPPVCCVSQVVVQVVSCVSNVHHDDPSSDHDDQDDDDKDKHFHDAAQEDEAQDKDKTKIFIRDNDDWPFKWKWKDFPPDDGTDIDGWDDDDDRITMDIDGDHQGKMFMKMWTHDPNDIAIVVNCCVPGTRIYGYDHD